Protein AF-A0A5N6SRQ2-F1 (afdb_monomer)

Solvent-accessible surface area (backbone atoms only — not comparable to full-atom values): 39963 Å² total; per-residue (Å²): 133,57,78,68,60,55,49,38,56,51,38,27,46,55,50,27,22,42,49,55,23,48,38,45,68,72,62,64,27,46,78,47,78,41,88,34,95,85,44,98,66,36,25,39,29,40,36,28,32,84,72,32,84,65,38,38,39,39,31,51,25,45,80,67,98,60,100,61,65,48,36,86,30,45,52,74,65,28,34,42,38,42,87,91,48,76,42,84,46,50,51,38,17,62,53,42,57,66,53,49,71,43,45,99,68,61,67,70,62,50,55,49,53,24,48,52,44,50,48,66,29,61,53,71,75,48,44,45,34,27,43,24,31,30,36,33,55,34,83,53,44,43,76,28,64,64,36,74,71,68,48,40,64,52,20,65,75,71,73,42,91,65,82,62,57,93,62,33,39,66,46,69,40,40,49,90,25,43,72,60,32,40,71,69,36,74,75,51,40,79,76,48,73,46,76,59,58,29,39,35,43,100,76,48,42,34,26,40,35,91,93,49,72,40,28,40,37,33,22,28,91,43,71,59,93,88,38,71,43,50,37,58,46,66,57,37,64,44,32,33,62,48,34,62,38,50,69,70,72,47,58,93,88,60,84,75,71,31,33,52,18,14,33,21,33,49,53,88,54,57,84,54,16,11,50,58,16,30,34,38,23,49,49,58,61,68,63,29,52,76,67,79,42,84,90,71,64,72,73,57,36,73,38,51,55,89,99,47,97,54,31,42,44,34,65,78,67,68,42,83,49,71,66,51,44,52,52,59,71,68,34,75,95,66,63,68,55,80,65,57,78,77,44,77,89,66,85,82,86,72,62,74,65,47,64,52,54,48,50,54,42,52,54,36,51,49,51,53,48,54,52,52,62,76,36,41,90,74,37,78,87,77,36,43,52,80,69,58,68,70,56,84,88,50,72,86,48,91,55,71,50,82,41,73,44,76,44,69,72,90,70,65,92,89,65,78,84,59,63,34,35,80,43,32,40,19,73,64,59,66,69,55,54,48,53,51,22,56,52,29,46,54,45,37,67,63,30,72,88,46,94,86,53,72,58,96,54,60,26,65,60,50,50,50,58,59,52,69,60,50,64,71,92,55,70,45,34,34,37,38,85,61,83,88,64,50,89,82,40,70,54,38,59,53,44,20,74,72,51,75,50,69,58,40,61,38,44,76,89,42,53,44,80,43,84,26,93,89,36,96,82,43,42,45,49,26,32,46,58,59,72,32,70,78,58,62,77,75,68,81,90,82,71,71,48,80,54,98,88,41,50,28,28,78,57,69,33,29,48,60,58,58,53,71,72,60,50,68,69,45,58,67,73,55,47,55,52,47,51,75,27,28,64,52,15,64,34,13,43,65,52,46,29,22,45,57,46,55,23,52,53,64,72,41,39,63,45,37,38,70,74,67,58,74,40,50,73,68,42,45,47,47,47,63,71,27,43,53,93,47,79,42,63,74,38,72,66,35,53,50,50,53,55,45,44,73,75,34,79,64,52,42,52,83,43,71,47,67,65,50,70,71,82,81,73,91,54,75,44,48,31,68,79,51,53,64,70,58,52,52,52,51,53,53,51,43,45,55,58,45,62,67,70,80,60,88,83,81,85,88,87,136

Mean predicted aligned error: 13.29 Å

Organism: Aspergillus pseudotamarii (NCBI:txid132259)

InterPro domains:
  IPR007310 Aerobactin siderophore biosynthesis, IucA/IucC, N-terminal [PF04183] (196-302)
  IPR037455 Aerobactin siderophore biosynthesis, IucA/IucC-like [PTHR34384] (193-330)

Secondary structure (DSSP, 8-state):
--HHHHHHHHHHHHHHHHHHHHHHHTTSEEEEEEE-SS-TTEEEEEEEETT-TTEEEEEEEEPPSSSS--GGGB-SSEEEEETTEEEEE--HHHHHHHHHTTSS--HHHHHHHHHHHHHHHHGGGGSS--EEEEEEEGGGEEEESSHHHHHHHHHHHHT------SSEEEEEEEGGGHHHHHHH-TTPEEEEEETT-SEE-TTSSEEE-TT-SEEEEE----EETTEE-PPPHHHHHHHHHHHHHHHHHS-TTS----EEEEEEE--S-HHHHGGG-EEEEE--HHHHHTTT-----HHHHT---TT-SS-HHHHHTT--SHHHHHHHHTSGGG---TTTTTS-SS-----THHHHHHHHHHHHHHHHHHHHHHHTTT-TTT-HHHHSPPPTTTTT------EEEEE-PPPPTTSPP--EEEEEE----HHHHHHHHHHHHHHHHHHTT-SS---SS-HHHHHHHHHTTS-TTS-EEEE--STTS-TT-HHHHHHHHHHS-PPEEE-GGGEEEEE-TTSTTSEEEEEETTSSTTGGGT-----EEEETTEEEEE--EEEE---HHHHTTS-HHHHHHHHHHBSS-TTHHHHTSSTTHHHHHHHHHHIIIIIS--S-HHHHHHHHHHBPP-PPTTSHHHHHHHHHHHH-TTGGGG-EE--SS--S---PEEGGGS-HHHHHHHHHHHHHHHHTTS--------

Nearest PDB structures (foldseek):
  5jm8-assembly1_A  TM=6.860E-01  e=2.257E-09  Klebsiella pneumoniae subsp. pneumoniae
  2w02-assembly1_A  TM=6.257E-01  e=1.392E-08  Dickeya chrysanthemi
  2x3k-assembly1_B  TM=6.181E-01  e=3.546E-08  Dickeya chrysanthemi
  8umh-assembly1_H  TM=4.949E-01  e=4.049E+00  Saccharomyces cerevisiae
  5xqi-assembly1_A  TM=1.892E-01  e=1.791E-01  Homo sapiens

pLDDT: mean 83.64, std 13.73, range [22.94, 98.31]

Radius of gyration: 33.48 Å; Cα contacts (8 Å, |Δi|>4): 1056; chains: 1; bounding box: 83×67×91 Å

Structure (mmCIF, N/CA/C/O backbone):
data_AF-A0A5N6SRQ2-F1
#
_entry.id   AF-A0A5N6SRQ2-F1
#
loop_
_atom_site.group_PDB
_atom_site.id
_atom_site.type_symbol
_atom_site.label_atom_id
_atom_site.label_alt_id
_atom_site.label_comp_id
_atom_site.label_asym_id
_atom_site.label_entity_id
_atom_site.label_seq_id
_atom_site.pdbx_PDB_ins_code
_atom_site.Cartn_x
_atom_site.Cartn_y
_atom_site.Cartn_z
_atom_site.occupancy
_atom_site.B_iso_or_equiv
_atom_site.auth_seq_id
_atom_site.auth_comp_id
_atom_site.auth_asym_id
_atom_site.auth_atom_id
_atom_site.pdbx_PDB_model_num
ATOM 1 N N . MET A 1 1 ? -16.496 3.766 47.910 1.00 44.34 1 MET A N 1
ATOM 2 C CA . MET A 1 1 ? -15.990 3.950 46.534 1.00 44.34 1 MET A CA 1
ATOM 3 C C . MET A 1 1 ? -16.002 2.594 45.854 1.00 44.34 1 MET A C 1
ATOM 5 O O . MET A 1 1 ? -15.474 1.653 46.427 1.00 44.34 1 MET A O 1
ATOM 9 N N . THR A 1 2 ? -16.687 2.455 44.721 1.00 45.59 2 THR A N 1
ATOM 10 C CA . THR A 1 2 ? -16.737 1.210 43.938 1.00 45.59 2 THR A CA 1
ATOM 11 C C . THR A 1 2 ? -15.423 0.999 43.179 1.00 45.59 2 THR A C 1
ATOM 13 O O . THR A 1 2 ? -14.761 1.972 42.824 1.00 45.59 2 THR A O 1
ATOM 16 N N . ILE A 1 3 ? -15.064 -0.258 42.890 1.00 57.41 3 ILE A N 1
ATOM 17 C CA . ILE A 1 3 ? -13.880 -0.640 42.091 1.00 57.41 3 ILE A CA 1
ATOM 18 C C . ILE A 1 3 ? -13.810 0.151 40.765 1.00 57.41 3 ILE A C 1
ATOM 20 O O . ILE A 1 3 ? -12.743 0.591 40.346 1.00 57.41 3 ILE A O 1
ATOM 24 N N . THR A 1 4 ? -14.958 0.414 40.136 1.00 56.41 4 THR A N 1
ATOM 25 C CA . THR A 1 4 ? -15.096 1.235 38.920 1.00 56.41 4 THR A CA 1
ATOM 26 C C . THR A 1 4 ? -14.680 2.697 39.097 1.00 56.41 4 THR A C 1
ATOM 28 O O . THR A 1 4 ? -14.050 3.259 38.203 1.00 56.41 4 THR A O 1
ATOM 31 N N . GLY A 1 5 ? -14.972 3.313 40.247 1.00 59.97 5 GLY A N 1
ATOM 32 C CA . GLY A 1 5 ? -14.561 4.691 40.532 1.00 59.97 5 GLY A CA 1
ATOM 33 C C . GLY A 1 5 ? -13.041 4.842 40.618 1.00 59.97 5 GLY A C 1
ATOM 34 O O . GLY A 1 5 ? -12.489 5.837 40.158 1.00 59.97 5 GLY A O 1
ATOM 35 N N . GLU A 1 6 ? -12.352 3.821 41.131 1.00 71.12 6 GLU A N 1
ATOM 36 C CA . GLU A 1 6 ? -10.892 3.805 41.218 1.00 71.12 6 GLU A CA 1
ATOM 37 C C . GLU A 1 6 ? -10.236 3.648 39.835 1.00 71.12 6 GLU A C 1
ATOM 39 O O . GLU A 1 6 ? -9.257 4.330 39.531 1.00 71.12 6 GLU A O 1
ATOM 44 N N . TYR A 1 7 ? -10.805 2.817 38.952 1.00 72.94 7 TYR A N 1
ATOM 45 C CA . TYR A 1 7 ? -10.314 2.675 37.578 1.00 72.94 7 TYR A CA 1
ATOM 46 C C . TYR A 1 7 ? -10.470 3.948 36.747 1.00 72.94 7 TYR A C 1
ATOM 48 O O . TYR A 1 7 ? -9.554 4.277 35.998 1.00 72.94 7 TYR A O 1
ATOM 56 N N . ARG A 1 8 ? -11.573 4.692 36.896 1.00 75.06 8 ARG A N 1
ATOM 57 C CA . ARG A 1 8 ? -11.781 5.947 36.153 1.00 75.06 8 ARG A CA 1
ATOM 58 C C . ARG A 1 8 ? -10.746 7.011 36.533 1.00 75.06 8 ARG A C 1
ATOM 60 O O . ARG A 1 8 ? -10.167 7.645 35.655 1.00 75.06 8 ARG A O 1
ATOM 67 N N . VAL A 1 9 ? -10.444 7.155 37.827 1.00 80.56 9 VAL A N 1
ATOM 68 C CA . VAL A 1 9 ? -9.377 8.056 38.306 1.00 80.56 9 VAL A CA 1
ATOM 69 C C . VAL A 1 9 ? -8.015 7.646 37.734 1.00 80.56 9 VAL A C 1
ATOM 71 O O . VAL A 1 9 ? -7.252 8.490 37.269 1.00 80.56 9 VAL A O 1
ATOM 74 N N . ARG A 1 10 ? -7.723 6.340 37.699 1.00 79.69 10 ARG A N 1
ATOM 75 C CA . ARG A 1 10 ? -6.475 5.811 37.125 1.00 79.69 10 ARG A CA 1
ATOM 76 C C . ARG A 1 10 ? -6.379 6.042 35.614 1.00 79.69 10 ARG A C 1
ATOM 78 O O . ARG A 1 10 ? -5.326 6.456 35.141 1.00 79.69 10 ARG A O 1
ATOM 85 N N . ALA A 1 11 ? -7.458 5.803 34.868 1.00 80.88 11 ALA A N 1
ATOM 86 C CA . ALA A 1 11 ? -7.509 6.034 33.425 1.00 80.88 11 ALA A CA 1
ATOM 87 C C . ALA A 1 11 ? -7.254 7.509 33.100 1.00 80.88 11 ALA A C 1
ATOM 89 O O . ALA A 1 11 ? -6.397 7.818 32.279 1.00 80.88 11 ALA A O 1
ATOM 90 N N . LYS A 1 12 ? -7.910 8.416 33.832 1.00 86.50 12 LYS A N 1
ATOM 91 C CA . LYS A 1 12 ? -7.705 9.864 33.728 1.00 86.50 12 LYS A CA 1
ATOM 92 C C . LYS A 1 12 ? -6.235 10.254 33.929 1.00 86.50 12 LYS A C 1
ATOM 94 O O . LYS A 1 12 ? -5.664 10.927 33.074 1.00 86.50 12 LYS A O 1
ATOM 99 N N . ALA A 1 13 ? -5.605 9.771 35.001 1.00 87.00 13 ALA A N 1
ATOM 100 C CA . ALA A 1 13 ? -4.191 10.017 35.284 1.00 87.00 13 ALA A CA 1
ATOM 101 C C . ALA A 1 13 ? -3.267 9.537 34.146 1.00 87.00 13 ALA A C 1
ATOM 103 O O . ALA A 1 13 ? -2.344 10.243 33.737 1.00 87.00 13 ALA A O 1
ATOM 104 N N . GLU A 1 14 ? -3.525 8.347 33.608 1.00 86.94 14 GLU A N 1
ATOM 105 C CA . GLU A 1 14 ? -2.747 7.753 32.520 1.00 86.94 14 GLU A CA 1
ATOM 106 C C . GLU A 1 14 ? -2.953 8.448 31.164 1.00 86.94 14 GLU A C 1
ATOM 108 O O . GLU A 1 14 ? -2.004 8.548 30.378 1.00 86.94 14 GLU A O 1
ATOM 113 N N . THR A 1 15 ? -4.152 8.969 30.894 1.00 88.69 15 THR A N 1
ATOM 114 C CA . THR A 1 15 ? -4.433 9.819 29.728 1.00 88.69 15 THR A CA 1
ATOM 115 C C . THR A 1 15 ? -3.700 11.151 29.838 1.00 88.69 15 THR A C 1
ATOM 117 O O . THR A 1 15 ? -3.060 11.570 28.876 1.00 88.69 15 THR A O 1
ATOM 120 N N . THR A 1 16 ? -3.707 11.784 31.012 1.00 91.88 16 THR A N 1
ATOM 121 C CA . THR A 1 16 ? -2.988 13.045 31.249 1.00 91.88 16 THR A CA 1
ATOM 122 C C . THR A 1 16 ? -1.486 12.890 31.043 1.00 91.88 16 THR A C 1
ATOM 124 O O . THR A 1 16 ? -0.875 13.676 30.328 1.00 91.88 16 THR A O 1
ATOM 127 N N . LYS A 1 17 ? -0.879 11.828 31.573 1.00 91.44 17 LYS A N 1
ATOM 128 C CA . LYS A 1 17 ? 0.543 11.540 31.334 1.00 91.44 17 LYS A CA 1
ATOM 129 C C . LYS A 1 17 ? 0.880 11.345 29.852 1.00 91.44 17 LYS A C 1
ATOM 131 O O . LYS A 1 17 ? 1.922 11.810 29.392 1.00 91.44 17 LYS A O 1
ATOM 136 N N . ARG A 1 18 ? 0.014 10.653 29.099 1.00 91.38 18 ARG A N 1
ATOM 137 C CA . ARG A 1 18 ? 0.171 10.466 27.644 1.00 91.38 18 ARG A CA 1
ATOM 138 C C . ARG A 1 18 ? 0.071 11.791 26.898 1.00 91.38 18 ARG A C 1
ATOM 140 O O . ARG A 1 18 ? 0.907 12.037 26.036 1.00 91.38 18 ARG A O 1
ATOM 147 N N . LEU A 1 19 ? -0.883 12.641 27.277 1.00 93.94 19 LEU A N 1
ATOM 148 C CA . LEU A 1 19 ? -1.024 13.989 26.735 1.00 93.94 19 LEU A CA 1
ATOM 149 C C . LEU A 1 19 ? 0.268 14.796 26.915 1.00 93.94 19 LEU A C 1
ATOM 151 O O . LEU A 1 19 ? 0.803 15.295 25.932 1.00 93.94 19 LEU A O 1
ATOM 155 N N . LEU A 1 20 ? 0.797 14.884 28.140 1.00 93.81 20 LEU A N 1
ATOM 156 C CA . LEU A 1 20 ? 2.015 15.657 28.424 1.00 93.81 20 LEU A CA 1
ATOM 157 C C . LEU A 1 20 ? 3.214 15.146 27.619 1.00 93.81 20 LEU A C 1
ATOM 159 O O . LEU A 1 20 ? 3.892 15.929 26.958 1.00 93.81 20 LEU A O 1
ATOM 163 N N . ALA A 1 21 ? 3.433 13.828 27.617 1.00 92.25 21 ALA A N 1
ATOM 164 C CA . ALA A 1 21 ? 4.510 13.217 26.848 1.00 92.25 21 ALA A CA 1
ATOM 165 C C . ALA A 1 21 ? 4.384 13.515 25.348 1.00 92.25 21 ALA A C 1
ATOM 167 O O . ALA A 1 21 ? 5.377 13.836 24.701 1.00 92.25 21 ALA A O 1
ATOM 168 N N . GLN A 1 22 ? 3.174 13.432 24.793 1.00 92.88 22 GLN A N 1
ATOM 169 C CA . GLN A 1 22 ? 2.942 13.670 23.373 1.00 92.88 22 GLN A CA 1
ATOM 170 C C . GLN A 1 22 ? 3.131 15.141 22.991 1.00 92.88 22 GLN A C 1
ATOM 172 O O . GLN A 1 22 ? 3.823 15.410 22.015 1.00 92.88 22 GLN A O 1
ATOM 177 N N . LEU A 1 23 ? 2.616 16.085 23.789 1.00 92.31 23 LEU A N 1
ATOM 178 C CA . LEU A 1 23 ? 2.813 17.520 23.556 1.00 92.31 23 LEU A CA 1
ATOM 179 C C . LEU A 1 23 ? 4.306 17.882 23.484 1.00 92.31 23 LEU A C 1
ATOM 181 O O . LEU A 1 23 ? 4.716 18.604 22.578 1.00 92.31 23 LEU A O 1
ATOM 185 N N . VAL A 1 24 ? 5.115 17.360 24.415 1.00 91.44 24 VAL A N 1
ATOM 186 C CA . VAL A 1 24 ? 6.563 17.620 24.456 1.00 91.44 24 VAL A CA 1
ATOM 187 C C . VAL A 1 24 ? 7.282 16.929 23.293 1.00 91.44 24 VAL A C 1
ATOM 189 O O . VAL A 1 24 ? 8.094 17.550 22.615 1.00 91.44 24 VAL A O 1
ATOM 192 N N . ASN A 1 25 ? 6.986 15.653 23.029 1.00 90.94 25 ASN A N 1
ATOM 193 C CA . ASN A 1 25 ? 7.659 14.890 21.971 1.00 90.94 25 ASN A CA 1
ATOM 194 C C . ASN A 1 25 ? 7.351 15.405 20.558 1.00 90.94 25 ASN A C 1
ATOM 196 O O . ASN A 1 25 ? 8.197 15.283 19.676 1.00 90.94 25 ASN A O 1
ATOM 200 N N . GLU A 1 26 ? 6.154 15.953 20.331 1.00 89.56 26 GLU A N 1
ATOM 201 C CA . GLU A 1 26 ? 5.775 16.568 19.053 1.00 89.56 26 GLU A CA 1
ATOM 202 C C . GLU A 1 26 ? 6.286 18.012 18.908 1.00 89.56 26 GLU A C 1
ATOM 204 O O . GLU A 1 26 ? 6.114 18.610 17.848 1.00 89.56 26 GLU A O 1
ATOM 209 N N . GLY A 1 27 ? 6.927 18.572 19.941 1.00 88.38 27 GLY A N 1
ATOM 210 C CA . GLY A 1 27 ? 7.439 19.944 19.926 1.00 88.38 27 GLY A CA 1
ATOM 211 C C . GLY A 1 27 ? 6.341 21.008 19.959 1.00 88.38 27 GLY A C 1
ATOM 212 O O . GLY A 1 27 ? 6.577 22.140 19.562 1.00 88.38 27 GLY A O 1
ATOM 213 N N . LEU A 1 28 ? 5.131 20.667 20.417 1.00 88.25 28 LEU A N 1
ATOM 214 C CA . LEU A 1 28 ? 4.036 21.637 20.563 1.00 88.25 28 LEU A CA 1
ATOM 215 C C . LEU A 1 28 ? 4.241 22.557 21.777 1.00 88.25 28 LEU A C 1
ATOM 217 O O . LEU A 1 28 ? 3.639 23.627 21.872 1.00 88.25 28 LEU A O 1
ATOM 221 N N . VAL A 1 29 ? 5.068 22.114 22.723 1.00 91.62 29 VAL A N 1
ATOM 222 C CA . VAL A 1 29 ? 5.430 22.813 23.956 1.00 91.62 29 VAL A CA 1
ATOM 223 C C . VAL A 1 29 ? 6.901 22.553 24.279 1.00 91.62 29 VAL A C 1
ATOM 225 O O . VAL A 1 29 ? 7.448 21.503 23.940 1.00 91.62 29 VAL A O 1
ATOM 228 N N . ASN A 1 30 ? 7.519 23.480 25.003 1.00 90.69 30 ASN A N 1
ATOM 229 C CA . ASN A 1 30 ? 8.868 23.342 25.533 1.00 90.69 30 ASN A CA 1
ATOM 230 C C . ASN A 1 30 ? 8.819 22.794 26.959 1.00 90.69 30 ASN A C 1
ATOM 232 O O . ASN A 1 30 ? 8.031 23.272 27.770 1.00 90.69 30 ASN A O 1
ATOM 236 N N . LEU A 1 31 ? 9.674 21.819 27.275 1.00 91.75 31 LEU A N 1
ATOM 237 C CA . LEU A 1 31 ? 9.869 21.314 28.636 1.00 91.75 31 LEU A CA 1
ATOM 238 C C . LEU A 1 31 ? 11.221 21.787 29.174 1.00 91.75 31 LEU A C 1
ATOM 240 O O . LEU A 1 31 ? 12.272 21.353 28.700 1.00 91.75 31 LEU A O 1
ATOM 244 N N . THR A 1 32 ? 11.180 22.630 30.200 1.00 90.19 32 THR A N 1
ATOM 245 C CA . THR A 1 32 ? 12.352 23.082 30.955 1.00 90.19 32 THR A CA 1
ATOM 246 C C . THR A 1 32 ? 12.430 22.309 32.266 1.00 90.19 32 THR A C 1
ATOM 248 O O . THR A 1 32 ? 11.424 22.154 32.955 1.00 90.19 32 THR A O 1
ATOM 251 N N . LEU A 1 33 ? 13.617 21.812 32.612 1.00 89.62 33 LEU A N 1
ATOM 252 C CA . LEU A 1 33 ? 13.845 21.020 33.821 1.00 89.62 33 LEU A CA 1
ATOM 253 C C . LEU A 1 33 ? 14.672 21.813 34.829 1.00 89.62 33 LEU A C 1
ATOM 255 O O . LEU A 1 33 ? 15.712 22.375 34.480 1.00 89.62 33 LEU A O 1
ATOM 259 N N . PHE A 1 34 ? 14.245 21.787 36.086 1.00 86.75 34 PHE A N 1
ATOM 260 C CA . PHE A 1 34 ? 14.948 22.381 37.215 1.00 86.75 34 PHE A CA 1
ATOM 261 C C . PHE A 1 34 ? 15.320 21.301 38.244 1.00 86.75 34 PHE A C 1
ATOM 263 O O . PHE A 1 34 ? 14.648 20.267 38.315 1.00 86.75 34 PHE A O 1
ATOM 270 N N . PRO A 1 35 ? 16.383 21.499 39.048 1.00 81.62 35 PRO A N 1
ATOM 271 C CA . PRO A 1 35 ? 16.715 20.585 40.138 1.00 81.62 35 PRO A CA 1
ATOM 272 C C . PRO A 1 35 ? 15.531 20.457 41.101 1.00 81.62 35 PRO A C 1
ATOM 274 O O . PRO A 1 35 ? 15.091 21.462 41.658 1.00 81.62 35 PRO A O 1
ATOM 277 N N . GLY A 1 36 ? 15.015 19.240 41.281 1.00 68.56 36 GLY A N 1
ATOM 278 C CA . GLY A 1 36 ? 13.848 19.019 42.126 1.00 68.56 36 GLY A CA 1
ATOM 279 C C . GLY A 1 36 ? 14.146 19.223 43.609 1.00 68.56 36 GLY A C 1
ATOM 280 O O . GLY A 1 36 ? 15.263 19.027 44.094 1.00 68.56 36 GLY A O 1
ATOM 281 N N . THR A 1 37 ? 13.111 19.598 44.355 1.00 63.97 37 THR A N 1
ATOM 282 C CA . THR A 1 37 ? 13.202 19.870 45.802 1.00 63.97 37 THR A CA 1
ATOM 283 C C . THR A 1 37 ? 12.976 18.635 46.684 1.00 63.97 37 THR A C 1
ATOM 285 O O . THR A 1 37 ? 13.230 18.686 47.888 1.00 63.97 37 THR A O 1
ATOM 288 N N . LYS A 1 38 ? 12.503 17.518 46.106 1.00 65.81 38 LYS A N 1
ATOM 289 C CA . LYS A 1 38 ? 12.010 16.340 46.850 1.00 65.81 38 LYS A CA 1
ATOM 290 C C . LYS A 1 38 ? 12.957 15.136 46.835 1.00 65.81 38 LYS A C 1
ATOM 292 O O . LYS A 1 38 ? 13.035 14.427 47.837 1.00 65.81 38 LYS A O 1
ATOM 297 N N . SER A 1 39 ? 13.665 14.877 45.732 1.00 64.88 39 SER A N 1
ATOM 298 C CA . SER A 1 39 ? 14.648 13.786 45.630 1.00 64.88 39 SER A CA 1
ATOM 299 C C . SER A 1 39 ? 15.665 14.042 44.502 1.00 64.88 39 SER A C 1
ATOM 301 O O . SER A 1 39 ? 15.349 14.799 43.589 1.00 64.88 39 SER A O 1
ATOM 303 N N . PRO A 1 40 ? 16.862 13.416 44.519 1.00 64.44 40 PRO A N 1
ATOM 304 C CA . PRO A 1 40 ? 17.884 13.629 43.487 1.00 64.44 40 PRO A CA 1
ATOM 305 C C . PRO A 1 40 ? 17.510 13.092 42.094 1.00 64.44 40 PRO A C 1
ATOM 307 O O . PRO A 1 40 ? 18.139 13.477 41.114 1.00 64.44 40 PRO A O 1
ATOM 310 N N . GLU A 1 41 ? 16.532 12.186 42.007 1.00 68.81 41 GLU A N 1
ATOM 311 C CA . GLU A 1 41 ? 16.094 11.542 40.756 1.00 68.81 41 GLU A CA 1
ATOM 312 C C . GLU A 1 41 ? 14.836 12.198 40.152 1.00 68.81 41 GLU A C 1
ATOM 314 O O . GLU A 1 41 ? 14.419 11.854 39.043 1.00 68.81 41 GLU A O 1
ATOM 319 N N . GLU A 1 42 ? 14.234 13.150 40.872 1.00 79.69 42 GLU A N 1
ATOM 320 C CA . GLU A 1 42 ? 13.055 13.906 40.450 1.00 79.69 42 GLU A CA 1
ATOM 321 C C . GLU A 1 42 ? 13.451 15.346 40.120 1.00 79.69 42 GLU A C 1
ATOM 323 O O . GLU A 1 42 ? 14.129 16.015 40.897 1.00 79.69 42 GLU A O 1
ATOM 328 N N . LEU A 1 43 ? 13.023 15.818 38.954 1.00 86.12 43 LEU A N 1
ATOM 329 C CA . LEU A 1 43 ? 13.233 17.175 38.466 1.00 86.12 43 LEU A CA 1
ATOM 330 C C . LEU A 1 43 ? 11.903 17.923 38.477 1.00 86.12 43 LEU A C 1
ATOM 332 O O . LEU A 1 43 ? 10.860 17.341 38.179 1.00 86.12 43 LEU A O 1
ATOM 336 N N . ASP A 1 44 ? 11.941 19.218 38.763 1.00 87.88 44 ASP A N 1
ATOM 337 C CA . ASP A 1 44 ? 10.765 20.068 38.611 1.00 87.88 44 ASP A CA 1
ATOM 338 C C . ASP A 1 44 ? 10.665 20.450 37.125 1.00 87.88 44 ASP A C 1
ATOM 340 O O . ASP A 1 44 ? 11.526 21.146 36.585 1.00 87.88 44 ASP A O 1
ATOM 344 N N . GLY A 1 45 ? 9.653 19.934 36.430 1.00 90.31 45 GLY A N 1
ATOM 345 C CA . GLY A 1 45 ? 9.405 20.200 35.018 1.00 90.31 45 GLY A CA 1
ATOM 346 C C . GLY A 1 45 ? 8.426 21.350 34.824 1.00 90.31 45 GLY A C 1
ATOM 347 O O . GLY A 1 45 ? 7.343 21.357 35.410 1.00 90.31 45 GLY A O 1
ATOM 348 N N . GLN A 1 46 ? 8.781 22.299 33.962 1.00 92.62 46 GLN A N 1
ATOM 349 C CA . GLN A 1 46 ? 7.914 23.387 33.523 1.00 92.62 46 GLN A CA 1
ATOM 350 C C . GLN A 1 46 ? 7.674 23.275 32.019 1.00 92.62 46 GLN A C 1
ATOM 352 O O . GLN A 1 46 ? 8.611 23.331 31.226 1.00 92.62 46 GLN A O 1
ATOM 357 N N . ILE A 1 47 ? 6.409 23.127 31.640 1.00 93.19 47 ILE A N 1
ATOM 358 C CA . ILE A 1 47 ? 5.966 23.002 30.255 1.00 93.19 47 ILE A CA 1
ATOM 359 C C . ILE A 1 47 ? 5.340 24.326 29.813 1.00 93.19 47 ILE A C 1
ATOM 361 O O . ILE A 1 47 ? 4.377 24.778 30.436 1.00 93.19 47 ILE A O 1
ATOM 365 N N . THR A 1 48 ? 5.854 24.930 28.743 1.00 90.56 48 THR A N 1
ATOM 366 C CA . THR A 1 48 ? 5.376 26.211 28.194 1.00 90.56 48 THR A CA 1
ATOM 367 C C . THR A 1 48 ? 5.021 26.098 26.705 1.00 90.56 48 THR A C 1
ATOM 369 O O . THR A 1 48 ? 5.737 25.432 25.954 1.00 90.56 48 THR A O 1
ATOM 372 N N . PRO A 1 49 ? 3.935 26.735 26.231 1.00 84.44 49 PRO A N 1
ATOM 373 C CA . PRO A 1 49 ? 3.676 26.890 24.799 1.00 84.44 49 PRO A CA 1
ATOM 374 C C . PRO A 1 49 ? 4.773 27.720 24.122 1.00 84.44 49 PRO A C 1
ATOM 376 O O . PRO A 1 49 ? 5.279 28.672 24.709 1.00 84.44 49 PRO A O 1
ATOM 379 N N . GLU A 1 50 ? 5.084 27.441 22.853 1.00 73.00 50 GLU A N 1
ATOM 380 C CA . GLU A 1 50 ? 6.084 28.224 22.102 1.00 73.00 50 GLU A CA 1
ATOM 381 C C . GLU A 1 50 ? 5.726 29.712 21.947 1.00 73.00 50 GLU A C 1
ATOM 383 O O . GLU A 1 50 ? 6.611 30.550 21.798 1.00 73.00 50 GLU A O 1
ATOM 388 N N . ARG A 1 51 ? 4.430 30.047 21.924 1.00 71.81 51 ARG A N 1
ATOM 389 C CA . ARG A 1 51 ? 3.930 31.391 21.578 1.00 71.81 51 ARG A CA 1
ATOM 390 C C . ARG A 1 51 ? 3.290 32.140 22.744 1.00 71.81 51 ARG A C 1
ATOM 392 O O . ARG A 1 51 ? 2.720 33.205 22.526 1.00 71.81 51 ARG A O 1
ATOM 399 N N . ASP A 1 52 ? 3.338 31.580 23.950 1.00 75.75 52 ASP A N 1
ATOM 400 C CA . ASP A 1 52 ? 2.698 32.165 25.128 1.00 75.75 52 ASP A CA 1
ATOM 401 C C . ASP A 1 52 ? 3.448 31.780 26.409 1.00 75.75 52 ASP A C 1
ATOM 403 O O . ASP A 1 52 ? 3.199 30.734 26.999 1.00 75.75 52 ASP A O 1
ATOM 407 N N . GLU A 1 53 ? 4.358 32.645 26.856 1.00 74.00 53 GLU A N 1
ATOM 408 C CA . GLU A 1 53 ? 5.109 32.451 28.105 1.00 74.00 53 GLU A CA 1
ATOM 409 C C . GLU A 1 53 ? 4.296 32.808 29.363 1.00 74.00 53 GLU A C 1
ATOM 411 O O . GLU A 1 53 ? 4.749 32.549 30.477 1.00 74.00 53 GLU A O 1
ATOM 416 N N . SER A 1 54 ? 3.089 33.377 29.220 1.00 81.88 54 SER A N 1
ATOM 417 C CA . SER A 1 54 ? 2.252 33.775 30.366 1.00 81.88 54 SER A CA 1
ATOM 418 C C . SER A 1 54 ? 1.602 32.587 31.085 1.00 81.88 54 SER A C 1
ATOM 420 O O . SER A 1 54 ? 1.031 32.745 32.169 1.00 81.88 54 SER A O 1
ATOM 422 N N . ARG A 1 55 ? 1.697 31.391 30.490 1.00 88.06 55 ARG A N 1
ATOM 423 C CA . ARG A 1 55 ? 1.098 30.148 30.975 1.00 88.06 55 ARG A CA 1
ATOM 424 C C . ARG A 1 55 ? 2.130 29.039 31.027 1.00 88.06 55 ARG A C 1
ATOM 426 O O . ARG A 1 55 ? 2.884 28.827 30.080 1.00 88.06 55 ARG A O 1
ATOM 433 N N . CYS A 1 56 ? 2.114 28.260 32.100 1.00 91.94 56 CYS A N 1
ATOM 434 C CA . CYS A 1 56 ? 2.898 27.036 32.166 1.00 91.94 56 CYS A CA 1
ATOM 435 C C . CYS A 1 56 ? 2.190 25.929 32.944 1.00 91.94 56 CYS A C 1
ATOM 437 O O . CYS A 1 56 ? 1.307 26.181 33.764 1.00 91.94 56 CYS A O 1
ATOM 439 N N . ILE A 1 57 ? 2.586 24.689 32.672 1.00 94.38 57 ILE A N 1
ATOM 440 C CA . ILE A 1 57 ? 2.213 23.519 33.464 1.00 94.38 57 ILE A CA 1
ATOM 441 C C . ILE A 1 57 ? 3.447 23.095 34.254 1.00 94.38 57 ILE A C 1
ATOM 443 O O . ILE A 1 57 ? 4.486 22.815 33.657 1.00 94.38 57 ILE A O 1
ATOM 447 N N . LYS A 1 58 ? 3.341 23.020 35.581 1.00 93.44 58 LYS A N 1
ATOM 448 C CA . LYS A 1 58 ? 4.391 22.472 36.447 1.00 93.44 58 LYS A CA 1
ATOM 449 C C . LYS A 1 58 ? 4.058 21.035 36.835 1.00 93.44 58 LYS A C 1
ATOM 451 O O . LYS A 1 58 ? 2.923 20.735 37.210 1.00 93.44 58 LYS A O 1
ATOM 456 N N . THR A 1 59 ? 5.039 20.146 36.759 1.00 92.75 59 THR A N 1
ATOM 457 C CA . THR A 1 59 ? 4.911 18.746 37.183 1.00 92.75 59 THR A CA 1
ATOM 458 C C . THR A 1 59 ? 6.261 18.173 37.599 1.00 92.75 59 THR A C 1
ATOM 460 O O . THR A 1 59 ? 7.295 18.602 37.095 1.00 92.75 59 THR A O 1
ATOM 463 N N . ASP A 1 60 ? 6.260 17.193 38.502 1.00 90.12 60 ASP A N 1
ATOM 464 C CA . ASP A 1 60 ? 7.472 16.435 38.809 1.00 90.12 60 ASP A CA 1
ATOM 465 C C . ASP A 1 60 ? 7.781 15.493 37.625 1.00 90.12 60 ASP A C 1
ATOM 467 O O . ASP A 1 60 ? 6.905 14.762 37.140 1.00 90.12 60 ASP A O 1
ATOM 471 N N . VAL A 1 61 ? 9.040 15.481 37.190 1.00 87.44 61 VAL A N 1
ATOM 472 C CA . VAL A 1 61 ? 9.538 14.688 36.064 1.00 87.44 61 VAL A CA 1
ATOM 473 C C . VAL A 1 61 ? 10.636 13.733 36.529 1.00 87.44 61 VAL A C 1
ATOM 475 O O . VAL A 1 61 ? 11.599 14.140 37.173 1.00 87.44 61 VAL A O 1
ATOM 478 N N . LEU A 1 62 ? 10.521 12.453 36.182 1.00 84.19 62 LEU A N 1
ATOM 479 C CA . LEU A 1 62 ? 11.582 11.465 36.380 1.00 84.19 62 LEU A CA 1
ATOM 480 C C . LEU A 1 62 ? 12.558 11.544 35.203 1.00 84.19 62 LEU A C 1
ATOM 482 O O . LEU A 1 62 ? 12.138 11.497 34.046 1.00 84.19 62 LEU A O 1
ATOM 486 N N . GLN A 1 63 ? 13.858 11.663 35.481 1.00 69.38 63 GLN A N 1
ATOM 487 C CA . GLN A 1 63 ? 14.866 11.809 34.429 1.00 69.38 63 GLN A CA 1
ATOM 488 C C . GLN A 1 63 ? 14.857 10.596 33.476 1.00 69.38 63 GLN A C 1
ATOM 490 O O . GLN A 1 63 ? 15.131 9.460 33.869 1.00 69.38 63 GLN A O 1
ATOM 495 N N . GLY A 1 64 ? 14.525 10.837 32.205 1.00 60.72 64 GLY A N 1
ATOM 496 C CA . GLY A 1 64 ? 14.523 9.820 31.156 1.00 60.72 64 GLY A CA 1
ATOM 497 C C . GLY A 1 64 ? 15.921 9.586 30.570 1.00 60.72 64 GLY A C 1
ATOM 498 O O . GLY A 1 64 ? 16.666 10.525 30.318 1.00 60.72 64 GLY A O 1
ATOM 499 N N . ASN A 1 65 ? 16.268 8.329 30.277 1.00 57.44 65 ASN A N 1
ATOM 500 C CA . ASN A 1 65 ? 17.553 7.947 29.661 1.00 57.44 65 ASN A CA 1
ATOM 501 C C . ASN A 1 65 ? 17.574 8.079 28.115 1.00 57.44 65 ASN A C 1
ATOM 503 O O . ASN A 1 65 ? 18.355 7.394 27.457 1.00 57.44 65 ASN A O 1
ATOM 507 N N . GLY A 1 66 ? 16.697 8.878 27.496 1.00 61.34 66 GLY A N 1
ATOM 508 C CA . GLY A 1 66 ? 16.568 8.921 26.031 1.00 61.34 66 GLY A CA 1
ATOM 509 C C . GLY A 1 66 ? 16.011 10.230 25.475 1.00 61.34 66 GLY A C 1
ATOM 510 O O . GLY A 1 66 ? 15.591 11.101 26.223 1.00 61.34 66 GLY A O 1
ATOM 511 N N . SER A 1 67 ? 15.983 10.346 24.144 1.00 71.25 67 SER A N 1
ATOM 512 C CA . SER A 1 67 ? 15.501 11.527 23.406 1.00 71.25 67 SER A CA 1
ATOM 513 C C . SER A 1 67 ? 13.972 11.656 23.324 1.00 71.25 67 SER A C 1
ATOM 515 O O . SER A 1 67 ? 13.483 12.547 22.640 1.00 71.25 67 SER A O 1
ATOM 517 N N . ILE A 1 68 ? 13.218 10.742 23.947 1.00 85.19 68 ILE A N 1
ATOM 518 C CA . ILE A 1 68 ? 11.749 10.674 23.905 1.00 85.19 68 ILE A CA 1
ATOM 519 C C . ILE A 1 68 ? 11.225 10.546 25.333 1.00 85.19 68 ILE A C 1
ATOM 521 O O . ILE A 1 68 ? 11.615 9.624 26.056 1.00 85.19 68 ILE A O 1
ATOM 525 N N . TRP A 1 69 ? 10.286 11.416 25.691 1.00 87.00 69 TRP A N 1
ATOM 526 C CA . TRP A 1 69 ? 9.582 11.399 26.966 1.00 87.00 69 TRP A CA 1
ATOM 527 C C . TRP A 1 69 ? 8.488 10.339 26.980 1.00 87.00 69 TRP A C 1
ATOM 529 O O . TRP A 1 69 ? 7.698 10.215 26.043 1.00 87.00 69 TRP A O 1
ATOM 539 N N . ARG A 1 70 ? 8.416 9.554 28.050 1.00 86.00 70 ARG A N 1
ATOM 540 C CA . ARG A 1 70 ? 7.397 8.517 28.226 1.00 86.00 70 ARG A CA 1
ATOM 541 C C . ARG A 1 70 ? 6.323 9.009 29.192 1.00 86.00 70 ARG A C 1
ATOM 543 O O . ARG A 1 70 ? 6.635 9.762 30.106 1.00 86.00 70 ARG A O 1
ATOM 550 N N . PRO A 1 71 ? 5.078 8.508 29.096 1.00 87.50 71 PRO A N 1
ATOM 551 C CA . PRO A 1 71 ? 4.019 8.883 30.036 1.00 87.50 71 PRO A CA 1
ATOM 552 C C . PRO A 1 71 ? 4.428 8.717 31.509 1.00 87.50 71 PRO A C 1
ATOM 554 O O . PRO A 1 71 ? 4.156 9.575 32.337 1.00 87.50 71 PRO A O 1
ATOM 557 N N . LYS A 1 72 ? 5.151 7.638 31.835 1.00 83.06 72 LYS A N 1
ATOM 558 C CA . LYS A 1 72 ? 5.634 7.359 33.197 1.00 83.06 72 LYS A CA 1
ATOM 559 C C . LYS A 1 72 ? 6.628 8.391 33.747 1.00 83.06 72 LYS A C 1
ATOM 561 O O . LYS A 1 72 ? 6.869 8.375 34.948 1.00 83.06 72 LYS A O 1
ATOM 566 N 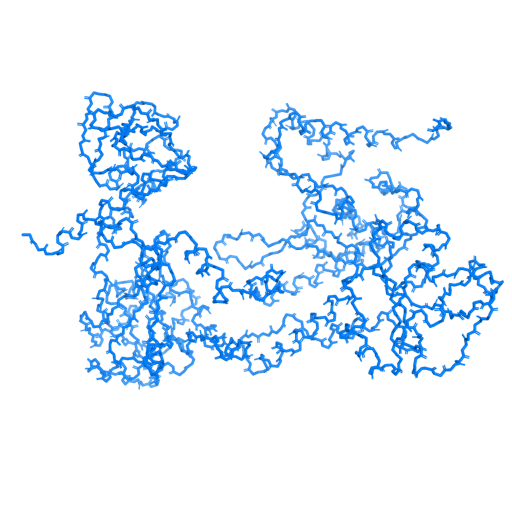N . ASP A 1 73 ? 7.231 9.202 32.881 1.00 87.62 73 ASP A N 1
ATOM 567 C CA . ASP A 1 73 ? 8.231 10.184 33.282 1.00 87.62 73 ASP A CA 1
ATOM 568 C C . ASP A 1 73 ? 7.553 11.418 33.897 1.00 87.62 73 ASP A C 1
ATOM 570 O O . ASP A 1 73 ? 8.214 12.169 34.593 1.00 87.62 73 ASP A O 1
ATOM 574 N N . PHE A 1 74 ? 6.236 11.593 33.720 1.00 90.31 74 PHE A N 1
ATOM 575 C CA . PHE A 1 74 ? 5.462 12.695 34.295 1.00 90.31 74 PHE A CA 1
ATOM 576 C C . PHE A 1 74 ? 4.606 12.236 35.478 1.00 90.31 74 PHE A C 1
ATOM 578 O O . PHE A 1 74 ? 3.956 11.180 35.437 1.00 90.31 74 PHE A O 1
ATOM 585 N N . LYS A 1 75 ? 4.532 13.071 36.517 1.00 89.88 75 LYS A N 1
ATOM 586 C CA . LYS A 1 75 ? 3.567 12.902 37.607 1.00 89.88 75 LYS A CA 1
ATOM 587 C C . LYS A 1 75 ? 2.283 13.698 37.365 1.00 89.88 75 LYS A C 1
ATOM 589 O O . LYS A 1 75 ? 2.230 14.645 36.586 1.00 89.88 75 LYS A O 1
ATOM 594 N N . VAL A 1 76 ? 1.221 13.251 38.025 1.00 89.06 76 VAL A N 1
ATOM 595 C CA . VAL A 1 76 ? -0.101 13.889 38.050 1.00 89.06 76 VAL A CA 1
ATOM 596 C C . VAL A 1 76 ? -0.653 13.793 39.483 1.00 89.06 76 VAL A C 1
ATOM 598 O O . VAL A 1 76 ? -0.345 12.795 40.148 1.00 89.06 76 VAL A O 1
ATOM 601 N N . PRO A 1 77 ? -1.454 14.759 39.980 1.00 91.50 77 PRO A N 1
ATOM 602 C CA . PRO A 1 77 ? -1.931 15.973 39.299 1.00 91.50 77 PRO A CA 1
ATOM 603 C C . PRO A 1 77 ? -0.800 16.949 38.941 1.00 91.50 77 PRO A C 1
ATOM 605 O O . PRO A 1 77 ? 0.289 16.878 39.506 1.00 91.50 77 PRO A O 1
ATOM 608 N N . VAL A 1 78 ? -1.054 17.814 37.960 1.00 94.19 78 VAL A N 1
ATOM 609 C CA . VAL A 1 78 ? -0.151 18.899 37.554 1.00 94.19 78 VAL A CA 1
ATOM 610 C C . VAL A 1 78 ? -0.639 20.231 38.111 1.00 94.19 78 VAL A C 1
ATOM 612 O O . VAL A 1 78 ? -1.813 20.379 38.449 1.00 94.19 78 VAL A O 1
ATOM 615 N N . THR A 1 79 ? 0.242 21.224 38.157 1.00 95.19 79 THR A N 1
ATOM 616 C CA . THR A 1 79 ? -0.128 22.602 38.495 1.00 95.19 79 THR A CA 1
ATOM 617 C C . THR A 1 79 ? -0.244 23.428 37.221 1.00 95.19 79 THR A C 1
ATOM 619 O O . THR A 1 79 ? 0.731 23.565 36.486 1.00 95.19 79 THR A O 1
ATOM 622 N N . LEU A 1 80 ? -1.416 23.999 36.963 1.00 94.25 80 LEU A N 1
ATOM 623 C CA . LEU A 1 80 ? -1.620 25.011 35.928 1.00 94.25 80 LEU A CA 1
ATOM 624 C C . LEU A 1 80 ? -1.283 26.382 36.513 1.00 94.25 80 LEU A C 1
ATOM 626 O O . LEU A 1 80 ? -1.854 26.754 37.538 1.00 94.25 80 LEU A O 1
ATOM 630 N N . CYS A 1 81 ? -0.380 27.119 35.874 1.00 92.19 81 CYS A N 1
ATOM 631 C CA . CYS A 1 81 ? 0.068 28.438 36.312 1.00 92.19 81 CYS A CA 1
ATOM 632 C C . CYS A 1 81 ? -0.212 29.459 35.209 1.00 92.19 81 CYS A C 1
ATOM 634 O O . CYS A 1 81 ? 0.375 29.361 34.129 1.00 92.19 81 CYS A O 1
ATOM 636 N N . ALA A 1 82 ? -1.074 30.434 35.477 1.00 88.81 82 ALA A N 1
ATOM 637 C CA . ALA A 1 82 ? -1.286 31.587 34.607 1.00 88.81 82 ALA A CA 1
ATOM 638 C C . ALA A 1 82 ? -1.300 32.854 35.457 1.00 88.81 82 ALA A C 1
ATOM 640 O O . ALA A 1 82 ? -2.041 32.918 36.439 1.00 88.81 82 ALA A O 1
ATOM 641 N N . GLU A 1 83 ? -0.488 33.839 35.071 1.00 81.88 83 GLU A N 1
ATOM 642 C CA . GLU A 1 83 ? -0.269 35.053 35.869 1.00 81.88 83 GLU A CA 1
ATOM 643 C C . GLU A 1 83 ? 0.133 34.682 37.316 1.00 81.88 83 GLU A C 1
ATOM 645 O O . GLU A 1 83 ? 1.177 34.060 37.509 1.00 81.88 83 GLU A O 1
ATOM 650 N N . ASP A 1 84 ? -0.716 34.983 38.307 1.00 79.06 84 ASP A N 1
ATOM 651 C CA . ASP A 1 84 ? -0.506 34.697 39.736 1.00 79.06 84 ASP A CA 1
ATOM 652 C C . ASP A 1 84 ? -1.424 33.584 40.287 1.00 79.06 84 ASP A C 1
ATOM 654 O O . ASP A 1 84 ? -1.513 33.377 41.501 1.00 79.06 84 ASP A O 1
ATOM 658 N N . VAL A 1 85 ? -2.146 32.866 39.418 1.00 87.19 85 VAL A N 1
ATOM 659 C CA . VAL A 1 85 ? -3.077 31.804 39.824 1.00 87.19 85 VAL A CA 1
ATOM 660 C C . VAL A 1 85 ? -2.470 30.434 39.548 1.00 87.19 85 VAL A C 1
ATOM 662 O O . VAL A 1 85 ? -2.170 30.084 38.406 1.00 87.19 85 VAL A O 1
ATOM 665 N N . GLU A 1 86 ? -2.349 29.628 40.604 1.00 91.75 86 GLU A N 1
ATOM 666 C CA . GLU A 1 86 ? -1.954 28.222 40.523 1.00 91.75 86 GLU A CA 1
ATOM 667 C C . GLU A 1 86 ? -3.140 27.312 40.856 1.00 91.75 86 GLU A C 1
ATOM 669 O O . GLU A 1 86 ? -3.790 27.468 41.890 1.00 91.75 86 GLU A O 1
ATOM 674 N N . THR A 1 87 ? -3.440 26.347 39.985 1.00 94.00 87 THR A N 1
ATOM 675 C CA . THR A 1 87 ? -4.531 25.378 40.189 1.00 94.00 87 THR A CA 1
ATOM 676 C C . THR A 1 87 ? -4.042 23.956 39.948 1.00 94.00 87 THR A C 1
ATOM 678 O O . THR A 1 87 ? -3.396 23.683 38.941 1.00 94.00 87 THR A O 1
ATOM 681 N N . GLN A 1 88 ? -4.355 23.039 40.867 1.00 94.62 88 GLN A N 1
ATOM 682 C CA . GLN A 1 88 ? -4.109 21.609 40.671 1.00 94.62 88 GLN A CA 1
ATOM 683 C C . GLN A 1 88 ? -5.140 21.032 39.705 1.00 94.62 88 GLN A C 1
ATOM 685 O O . GLN A 1 88 ? -6.340 21.198 39.913 1.00 94.62 88 GLN A O 1
ATOM 690 N N . GLU A 1 89 ? -4.674 20.323 38.687 1.00 93.31 89 GLU A N 1
ATOM 691 C CA . GLU A 1 89 ? -5.534 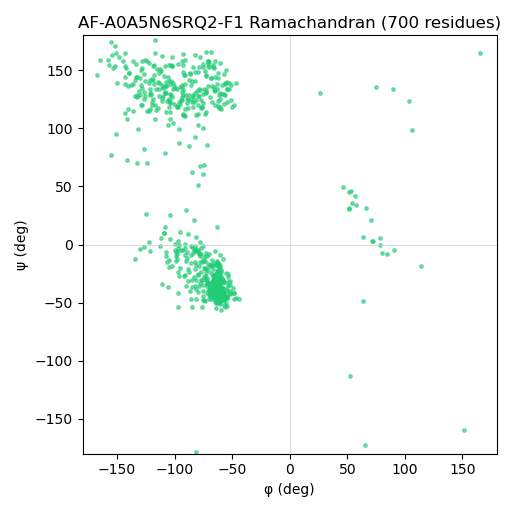19.692 37.697 1.00 93.31 89 GLU A CA 1
ATOM 692 C C . GLU A 1 89 ? -4.962 18.337 37.277 1.00 93.31 89 GLU A C 1
ATOM 694 O O . GLU A 1 89 ? -3.757 18.126 37.170 1.00 93.31 89 GLU A O 1
ATOM 699 N N . ASP A 1 90 ? -5.846 17.388 37.029 1.00 89.81 90 ASP A N 1
ATOM 700 C CA . ASP A 1 90 ? -5.525 16.052 36.534 1.00 89.81 90 ASP A CA 1
ATOM 701 C C . ASP A 1 90 ? -6.396 15.676 35.330 1.00 89.81 90 ASP A C 1
ATOM 703 O O . ASP A 1 90 ? -6.213 14.600 34.761 1.00 89.81 90 ASP A O 1
ATOM 707 N N . ASN A 1 91 ? -7.356 16.523 34.933 1.00 90.81 91 ASN A N 1
ATOM 708 C CA . ASN A 1 91 ? -8.212 16.320 33.772 1.00 90.81 91 ASN A CA 1
ATOM 709 C C . ASN A 1 91 ? -7.471 16.643 32.467 1.00 90.81 91 ASN A C 1
ATOM 711 O O . ASN A 1 91 ? -7.124 17.802 32.235 1.00 90.81 91 ASN A O 1
ATOM 715 N N . PRO A 1 92 ? -7.288 15.660 31.568 1.00 91.56 92 PRO A N 1
ATOM 716 C CA . PRO A 1 92 ? -6.517 15.869 30.348 1.00 91.56 92 PRO A CA 1
ATOM 717 C C . PRO A 1 92 ? -7.175 16.890 29.409 1.00 91.56 92 PRO A C 1
ATOM 719 O O . PRO A 1 92 ? -6.471 17.654 28.757 1.00 91.56 92 PRO A O 1
ATOM 722 N N . GLY A 1 93 ? -8.510 16.953 29.362 1.00 91.69 93 GLY A N 1
ATOM 723 C CA . GLY A 1 93 ? -9.225 17.941 28.555 1.00 91.69 93 GLY A CA 1
ATOM 724 C C . GLY A 1 93 ? -9.043 19.361 29.079 1.00 91.69 93 GLY A C 1
ATOM 725 O O . GLY A 1 93 ? -8.722 20.248 28.296 1.00 91.69 93 GLY A O 1
ATOM 726 N N . THR A 1 94 ? -9.170 19.568 30.395 1.00 93.06 94 THR A N 1
ATOM 727 C CA . THR A 1 94 ? -8.928 20.884 31.013 1.00 93.06 94 THR A CA 1
ATOM 728 C C . THR A 1 94 ? -7.474 21.330 30.828 1.00 93.06 94 THR A C 1
ATOM 730 O O . THR A 1 94 ? -7.219 22.477 30.467 1.00 93.06 94 THR A O 1
ATOM 733 N N . ILE A 1 95 ? -6.511 20.421 31.018 1.00 94.06 95 ILE A N 1
ATOM 734 C CA . ILE A 1 95 ? -5.078 20.701 30.821 1.00 94.06 95 ILE A CA 1
ATOM 735 C C . ILE A 1 95 ? -4.798 21.083 29.362 1.00 94.06 95 ILE A C 1
ATOM 737 O O . ILE A 1 95 ? -4.066 22.038 29.101 1.00 94.06 95 ILE A O 1
ATOM 741 N N . PHE A 1 96 ? -5.402 20.375 28.403 1.00 93.50 96 PHE A N 1
ATOM 742 C CA . PHE A 1 96 ? -5.262 20.701 26.987 1.00 93.50 96 PHE A CA 1
ATOM 743 C C . PHE A 1 96 ? -5.898 22.050 26.632 1.00 93.50 96 PHE A C 1
ATOM 745 O O . PHE A 1 96 ? -5.268 22.852 25.949 1.00 93.50 96 PHE A O 1
ATOM 752 N N . GLU A 1 97 ? -7.110 22.346 27.104 1.00 92.81 97 GLU A N 1
ATOM 753 C CA . GLU A 1 97 ? -7.754 23.656 26.901 1.00 92.81 97 GLU A CA 1
ATOM 754 C C . GLU A 1 97 ? -6.889 24.798 27.440 1.00 92.81 97 GLU A C 1
ATOM 756 O O . GLU A 1 97 ? -6.722 25.818 26.772 1.00 92.81 97 GLU A O 1
ATOM 761 N N . PHE A 1 98 ? -6.288 24.602 28.615 1.00 92.38 98 PHE A N 1
ATOM 762 C CA . PHE A 1 98 ? -5.416 25.586 29.243 1.00 92.38 98 PHE A CA 1
ATOM 763 C C . PHE A 1 98 ? -4.189 25.924 28.384 1.00 92.38 98 PHE A C 1
ATOM 765 O O . PHE A 1 98 ? -3.899 27.105 28.173 1.00 92.38 98 PHE A O 1
ATOM 772 N N . ILE A 1 99 ? -3.487 24.897 27.891 1.00 91.12 99 ILE A N 1
ATOM 773 C CA . ILE A 1 99 ? -2.210 25.052 27.179 1.00 91.12 99 ILE A CA 1
ATOM 774 C C . ILE A 1 99 ? -2.392 25.351 25.683 1.00 91.12 99 ILE A C 1
ATOM 776 O O . ILE A 1 99 ? -1.593 26.074 25.091 1.00 91.12 99 ILE A O 1
ATOM 780 N N . SER A 1 100 ? -3.474 24.858 25.071 1.00 89.81 100 SER A N 1
ATOM 781 C CA . SER A 1 100 ? -3.729 24.988 23.628 1.00 89.81 100 SER A CA 1
ATOM 782 C C . SER A 1 100 ? -4.132 26.392 23.183 1.00 89.81 100 SER A C 1
ATOM 784 O O . SER A 1 100 ? -4.207 26.662 21.986 1.00 89.81 100 SER A O 1
ATOM 786 N N . ILE A 1 101 ? -4.364 27.319 24.115 1.00 85.44 101 ILE A N 1
ATOM 787 C CA . ILE A 1 101 ? -4.578 28.738 23.796 1.00 85.44 101 ILE A CA 1
ATOM 788 C C . ILE A 1 101 ? -3.354 29.342 23.093 1.00 85.44 101 ILE A C 1
ATOM 790 O O . ILE A 1 101 ? -3.528 30.165 22.197 1.00 85.44 101 ILE A O 1
ATOM 794 N N . GLY A 1 102 ? -2.146 28.864 23.410 1.00 78.81 102 GLY A N 1
ATOM 795 C CA . GLY A 1 102 ? -0.915 29.246 22.714 1.00 78.81 102 GLY A CA 1
ATOM 796 C C . GLY A 1 102 ? -0.720 28.577 21.344 1.00 78.81 102 GLY A C 1
ATOM 797 O O . GLY A 1 102 ? 0.265 28.864 20.664 1.00 78.81 102 GLY A O 1
ATOM 798 N N . PHE A 1 103 ? -1.614 27.676 20.917 1.00 86.00 103 PHE A N 1
ATOM 799 C CA . PHE A 1 103 ? -1.462 26.926 19.666 1.00 86.00 103 PHE A CA 1
ATOM 800 C C . PHE A 1 103 ? -2.132 27.636 18.486 1.00 86.00 103 PHE A C 1
ATOM 802 O O . PHE A 1 103 ? -3.213 28.213 18.598 1.00 86.00 103 PHE A O 1
ATOM 809 N N . ALA A 1 104 ? -1.529 27.513 17.303 1.00 82.06 104 ALA A N 1
ATOM 810 C CA . ALA A 1 104 ? -2.085 28.019 16.049 1.00 82.06 104 ALA A CA 1
ATOM 811 C C . ALA A 1 104 ? -3.195 27.095 15.503 1.00 82.06 104 ALA A C 1
ATOM 813 O O . ALA A 1 104 ? -3.020 26.440 14.478 1.00 82.06 104 ALA A O 1
ATOM 814 N N . CYS A 1 105 ? -4.336 27.012 16.194 1.00 80.75 105 CYS A N 1
ATOM 815 C CA . CYS A 1 105 ? -5.475 26.179 15.792 1.00 80.75 105 CYS A CA 1
ATOM 816 C C . CYS A 1 105 ? -6.834 26.850 16.073 1.00 80.75 105 CYS A C 1
ATOM 818 O O . CYS A 1 105 ? -6.973 27.686 16.973 1.00 80.75 105 CYS A O 1
ATOM 820 N N . ASN A 1 106 ? -7.853 26.509 15.275 1.00 86.50 106 ASN A N 1
ATOM 821 C CA . ASN A 1 106 ? -9.201 27.064 15.442 1.00 86.50 106 ASN A CA 1
ATOM 822 C C . ASN A 1 106 ? -9.870 26.559 16.738 1.00 86.50 106 ASN A C 1
ATOM 824 O O . ASN A 1 106 ? -9.365 25.661 17.418 1.00 86.50 106 ASN A O 1
ATOM 828 N N . VAL A 1 107 ? -10.962 27.209 17.136 1.00 87.38 107 VAL A N 1
ATOM 829 C CA . VAL A 1 107 ? -11.644 26.914 18.407 1.00 87.38 107 VAL A CA 1
ATOM 830 C C . VAL A 1 107 ? -12.316 25.544 18.343 1.00 87.38 107 VAL A C 1
ATOM 832 O O . VAL A 1 107 ? -12.184 24.752 19.271 1.00 87.38 107 VAL A O 1
ATOM 835 N N . GLU A 1 108 ? -12.935 25.216 17.211 1.00 86.69 108 GLU A N 1
ATOM 836 C CA . GLU A 1 108 ? -13.683 23.976 17.009 1.00 86.69 108 GLU A CA 1
ATOM 837 C C . GLU A 1 108 ? -12.792 22.735 17.166 1.00 86.69 108 GLU A C 1
ATOM 839 O O . GLU A 1 108 ? -13.172 21.764 17.819 1.00 86.69 108 GLU A O 1
ATOM 844 N N . THR A 1 109 ? -11.574 22.774 16.616 1.00 85.69 109 THR A N 1
ATOM 845 C CA . THR A 1 109 ? -10.597 21.680 16.738 1.00 85.69 109 THR A CA 1
ATOM 846 C C . THR A 1 109 ? -10.128 21.525 18.181 1.00 85.69 109 THR A C 1
ATOM 848 O O . THR A 1 109 ? -10.013 20.400 18.668 1.00 85.69 109 THR A O 1
ATOM 851 N N . ARG A 1 110 ? -9.890 22.635 18.893 1.00 88.62 110 ARG A N 1
ATOM 852 C CA . ARG A 1 110 ? -9.481 22.596 20.306 1.00 88.62 110 ARG A CA 1
ATOM 853 C C . ARG A 1 110 ? -10.554 21.973 21.183 1.00 88.62 110 ARG A C 1
ATOM 855 O O . ARG A 1 110 ? -10.255 21.059 21.948 1.00 88.62 110 ARG A O 1
ATOM 862 N N . GLU A 1 111 ? -11.795 22.421 21.026 1.00 88.69 111 GLU A N 1
ATOM 863 C CA . GLU A 1 111 ? -12.937 21.882 21.764 1.00 88.69 111 GLU A CA 1
ATOM 864 C C . GLU A 1 111 ? -13.175 20.401 21.453 1.00 88.69 111 GLU A C 1
ATOM 866 O O . GLU A 1 111 ? -13.508 19.625 22.352 1.00 88.69 111 GLU A O 1
ATOM 871 N N . ALA A 1 112 ? -12.989 19.984 20.196 1.00 86.12 112 ALA A N 1
ATOM 872 C CA . ALA A 1 112 ? -13.090 18.583 19.808 1.00 86.12 112 ALA A CA 1
ATOM 873 C C . ALA A 1 112 ? -12.018 17.727 20.504 1.00 86.12 112 ALA A C 1
ATOM 875 O O . ALA A 1 112 ? -12.360 16.731 21.141 1.00 86.12 112 ALA A O 1
ATOM 876 N N . ILE A 1 113 ? -10.743 18.134 20.462 1.00 87.25 113 ILE A N 1
ATOM 877 C CA . ILE A 1 113 ? -9.644 17.398 21.110 1.00 87.25 113 ILE A CA 1
ATOM 878 C C . ILE A 1 113 ? -9.849 17.328 22.626 1.00 87.25 113 ILE A C 1
ATOM 880 O O . ILE A 1 113 ? -9.728 16.255 23.219 1.00 87.25 113 ILE A O 1
ATOM 884 N N . ALA A 1 114 ? -10.205 18.445 23.262 1.00 89.38 114 ALA A N 1
ATOM 885 C CA . ALA A 1 114 ? -10.444 18.482 24.699 1.00 89.38 114 ALA A CA 1
ATOM 886 C C . ALA A 1 114 ? -11.567 17.524 25.120 1.00 89.38 114 ALA A C 1
ATOM 888 O O . ALA A 1 114 ? -11.460 16.832 26.134 1.00 89.38 114 ALA A O 1
ATOM 889 N N . ARG A 1 115 ? -12.630 17.439 24.315 1.00 86.94 115 ARG A N 1
ATOM 890 C CA . ARG A 1 115 ? -13.742 16.510 24.535 1.00 86.94 115 ARG A CA 1
ATOM 891 C C . ARG A 1 115 ? -13.310 15.054 24.385 1.00 86.94 115 ARG A C 1
ATOM 893 O O . ARG A 1 115 ? -13.629 14.247 25.252 1.00 86.94 115 ARG A O 1
ATOM 900 N N . GLU A 1 116 ? -12.540 14.725 23.352 1.00 85.12 116 GLU A N 1
ATOM 901 C CA . GLU A 1 116 ? -11.992 13.376 23.143 1.00 85.12 116 GLU A CA 1
ATOM 902 C C . GLU A 1 116 ? -11.061 12.940 24.288 1.00 85.12 116 GLU A C 1
ATOM 904 O O . GLU A 1 116 ? -11.115 11.794 24.747 1.00 85.12 116 GLU A O 1
ATOM 909 N N . LEU A 1 117 ? -10.254 13.862 24.821 1.00 86.94 117 LEU A N 1
ATOM 910 C CA . LEU A 1 117 ? -9.396 13.610 25.981 1.00 86.94 117 LEU A CA 1
ATOM 911 C C . LEU A 1 117 ? -10.208 13.301 27.244 1.00 86.94 117 LEU A C 1
ATOM 913 O O . LEU A 1 117 ? -9.859 12.374 27.977 1.00 86.94 117 LEU A O 1
ATOM 917 N N . ARG A 1 118 ? -11.307 14.032 27.486 1.00 85.38 118 ARG A N 1
ATOM 918 C CA . ARG A 1 118 ? -12.235 13.737 28.595 1.00 85.38 118 ARG A CA 1
ATOM 919 C C . ARG A 1 118 ? -12.878 12.361 28.408 1.00 85.38 118 ARG A C 1
ATOM 921 O O . ARG A 1 118 ? -12.822 11.537 29.316 1.00 85.38 118 ARG A O 1
ATOM 928 N N . ASN A 1 119 ? -13.397 12.091 27.210 1.00 81.75 119 ASN A N 1
ATOM 929 C CA . ASN A 1 119 ? -14.078 10.838 26.878 1.00 81.75 119 ASN A CA 1
ATOM 930 C C . ASN A 1 119 ? -13.162 9.612 27.012 1.00 81.75 119 ASN A C 1
ATOM 932 O O . ASN A 1 119 ? -13.617 8.548 27.428 1.00 81.75 119 ASN A O 1
ATOM 936 N N . SER A 1 120 ? -11.868 9.753 26.707 1.00 76.31 120 SER A N 1
ATOM 937 C CA . SER A 1 120 ? -10.888 8.660 26.783 1.00 76.31 120 SER A CA 1
ATOM 938 C C . SER A 1 120 ? -10.787 8.039 28.184 1.00 76.31 120 SER A C 1
ATOM 940 O O . SER A 1 120 ? -10.529 6.843 28.306 1.00 76.31 120 SER A O 1
ATOM 942 N N . ALA A 1 121 ? -11.025 8.819 29.244 1.00 67.31 121 ALA A N 1
ATOM 943 C CA . ALA A 1 121 ? -11.035 8.322 30.621 1.00 67.31 121 ALA A CA 1
ATOM 944 C C . ALA A 1 121 ? -12.339 7.583 30.996 1.00 67.31 121 ALA A C 1
ATOM 946 O O . ALA A 1 121 ? -12.353 6.800 31.949 1.00 67.31 121 ALA A O 1
ATOM 947 N N . ASP A 1 122 ? -13.417 7.796 30.235 1.00 70.75 122 ASP A N 1
ATOM 948 C CA . ASP A 1 122 ? -14.761 7.273 30.503 1.00 70.75 122 ASP A CA 1
ATOM 949 C C . ASP A 1 122 ? -15.105 6.012 29.682 1.00 70.75 122 ASP A C 1
ATOM 951 O O . ASP A 1 122 ? -16.129 5.377 29.924 1.00 70.75 122 ASP A O 1
ATOM 955 N N . MET A 1 123 ? -14.230 5.577 28.766 1.00 73.44 123 MET A N 1
ATOM 956 C CA . MET A 1 123 ? -14.455 4.424 27.872 1.00 73.44 123 MET A CA 1
ATOM 957 C C . MET A 1 123 ? -14.570 3.048 28.565 1.00 73.44 123 MET A C 1
ATOM 959 O O . MET A 1 123 ? -14.874 2.054 27.903 1.00 73.44 123 MET A O 1
ATOM 963 N N . LEU A 1 124 ? -14.345 2.954 29.880 1.00 69.75 124 LEU A N 1
ATOM 964 C CA . LEU A 1 124 ? -14.364 1.690 30.636 1.00 69.75 124 LEU A CA 1
ATOM 965 C C . LEU A 1 124 ? -15.708 0.945 30.546 1.00 69.75 124 LEU A C 1
ATOM 967 O O . LEU A 1 124 ? -15.730 -0.287 30.560 1.00 69.75 124 LEU A O 1
ATOM 971 N N . ASP A 1 125 ? -16.815 1.672 30.379 1.00 69.44 125 ASP A N 1
ATOM 972 C CA . ASP A 1 125 ? -18.162 1.092 30.272 1.00 69.44 125 ASP A CA 1
ATOM 973 C C . ASP A 1 125 ? -18.394 0.352 28.936 1.00 69.44 125 ASP A C 1
ATOM 975 O O . ASP A 1 125 ? -19.380 -0.369 28.773 1.00 69.44 125 ASP A O 1
ATOM 979 N N . MET A 1 126 ? -17.469 0.477 27.977 1.00 79.44 126 MET A N 1
ATOM 980 C CA . MET A 1 126 ? -17.541 -0.179 26.666 1.00 79.44 126 MET A CA 1
ATOM 981 C C . MET A 1 126 ? -16.860 -1.553 26.628 1.00 79.44 126 MET A C 1
ATOM 983 O O . MET A 1 126 ? -16.913 -2.213 25.594 1.00 79.44 126 MET A O 1
ATOM 987 N N . LEU A 1 127 ? -16.230 -1.999 27.723 1.00 86.50 127 LEU A N 1
ATOM 988 C CA . LEU A 1 127 ? -15.472 -3.259 27.754 1.00 86.50 127 LEU A CA 1
ATOM 989 C C . LEU A 1 127 ? -16.355 -4.513 27.760 1.00 86.50 127 LEU A C 1
ATOM 991 O O . LEU A 1 127 ? -15.931 -5.558 27.272 1.00 86.50 127 LEU A O 1
ATOM 995 N N . ASN A 1 128 ? -17.582 -4.409 28.273 1.00 91.69 128 ASN A N 1
ATOM 996 C CA . ASN A 1 128 ? -18.566 -5.495 28.267 1.00 91.69 128 ASN A CA 1
ATOM 997 C C . ASN A 1 128 ? -19.857 -5.025 27.580 1.00 91.69 128 ASN A C 1
ATOM 999 O O . ASN A 1 128 ? -20.850 -4.753 28.267 1.00 91.69 128 ASN A O 1
ATOM 1003 N N . PRO A 1 129 ? -19.849 -4.818 26.250 1.00 93.00 129 PRO A N 1
ATOM 1004 C CA . PRO A 1 129 ? -20.984 -4.230 25.559 1.00 93.00 129 PRO A CA 1
ATOM 1005 C C . PRO A 1 129 ? -22.174 -5.193 25.493 1.00 93.00 129 PRO A C 1
ATOM 1007 O O . PRO A 1 129 ? -22.034 -6.418 25.512 1.00 93.00 129 PRO A O 1
ATOM 1010 N N . GLY A 1 130 ? -23.370 -4.612 25.401 1.00 95.50 130 GLY A N 1
ATOM 1011 C CA . GLY A 1 130 ? -24.567 -5.345 25.009 1.00 95.50 130 GLY A CA 1
ATOM 1012 C C . GLY A 1 130 ? -24.683 -5.440 23.491 1.00 95.50 130 GLY A C 1
ATOM 1013 O O . GLY A 1 130 ? -24.205 -4.560 22.768 1.00 95.50 130 GLY A O 1
ATOM 1014 N N . LEU A 1 131 ? -25.352 -6.489 23.026 1.00 97.75 131 LEU A N 1
ATOM 1015 C CA . LEU A 1 131 ? -25.723 -6.651 21.625 1.00 97.75 131 LEU A CA 1
ATOM 1016 C C . LEU A 1 131 ? -27.222 -6.431 21.461 1.00 97.75 131 LEU A C 1
ATOM 1018 O O . LEU A 1 131 ? -28.019 -6.875 22.286 1.00 97.75 131 LEU A O 1
ATOM 1022 N N . SER A 1 132 ? -27.596 -5.747 20.389 1.00 98.06 132 SER A N 1
ATOM 1023 C CA . SER A 1 132 ? -28.981 -5.602 19.957 1.00 98.06 132 SER A CA 1
ATOM 1024 C C . SER A 1 132 ? -29.155 -6.222 18.583 1.00 98.06 132 SER A C 1
ATOM 1026 O O . SER A 1 132 ? -28.244 -6.192 17.762 1.00 98.06 132 SER A O 1
ATOM 1028 N N . PHE A 1 133 ? -30.322 -6.801 18.347 1.00 97.88 133 PHE A N 1
ATOM 1029 C CA . PHE A 1 133 ? -30.666 -7.483 17.110 1.00 97.88 133 PHE A CA 1
ATOM 1030 C C . PHE A 1 133 ? -31.781 -6.700 16.448 1.00 97.88 133 PHE A C 1
ATOM 1032 O O . PHE A 1 133 ? -32.850 -6.546 17.039 1.00 97.88 133 PHE A O 1
ATOM 1039 N N . VAL A 1 134 ? -31.516 -6.175 15.256 1.00 97.56 134 VAL A N 1
ATOM 1040 C CA . VAL A 1 134 ? -32.483 -5.371 14.510 1.00 97.56 134 VAL A CA 1
ATOM 1041 C C . VAL A 1 134 ? -33.015 -6.148 13.320 1.00 97.56 134 VAL A C 1
ATOM 1043 O O . VAL A 1 134 ? -32.244 -6.798 12.618 1.00 97.56 134 VAL A O 1
ATOM 1046 N N . ILE A 1 135 ? -34.323 -6.087 13.098 1.00 97.25 135 ILE A N 1
ATOM 1047 C CA . ILE A 1 135 ? -34.983 -6.620 11.911 1.00 97.25 135 ILE A CA 1
ATOM 1048 C C . ILE A 1 135 ? -35.271 -5.481 10.938 1.00 97.25 135 ILE A C 1
ATOM 1050 O O . ILE A 1 135 ? -35.719 -4.408 11.337 1.00 97.25 135 ILE A O 1
ATOM 1054 N N . LEU A 1 136 ? -35.001 -5.716 9.657 1.00 96.88 136 LEU A N 1
ATOM 1055 C CA . LEU A 1 136 ? -35.232 -4.755 8.583 1.00 96.88 136 LEU A CA 1
ATOM 1056 C C . LEU A 1 136 ? -35.524 -5.478 7.255 1.00 96.88 136 LEU A C 1
ATOM 1058 O O . LEU A 1 136 ? -35.271 -6.687 7.150 1.00 96.88 136 LEU A O 1
ATOM 1062 N N . PRO A 1 137 ? -36.061 -4.781 6.235 1.00 97.19 137 PRO A N 1
ATOM 1063 C CA . PRO A 1 137 ? -36.260 -5.356 4.910 1.00 97.19 137 PRO A CA 1
ATOM 1064 C C . PRO A 1 137 ? -34.949 -5.891 4.330 1.00 97.19 137 PRO A C 1
ATOM 1066 O O . PRO A 1 137 ? -33.912 -5.229 4.396 1.00 97.19 137 PRO A O 1
ATOM 1069 N N . ARG A 1 138 ? -34.983 -7.067 3.697 1.00 96.00 138 ARG A N 1
ATOM 1070 C CA . ARG A 1 138 ? -33.798 -7.658 3.057 1.00 96.00 138 ARG A CA 1
ATOM 1071 C C . ARG A 1 138 ? -33.223 -6.746 1.972 1.00 96.00 138 ARG A C 1
ATOM 1073 O O . ARG A 1 138 ? -32.009 -6.686 1.809 1.00 96.00 138 ARG A O 1
ATOM 1080 N N . SER A 1 139 ? -34.075 -5.979 1.289 1.00 95.81 139 SER A N 1
ATOM 1081 C CA . SER A 1 139 ? -33.664 -4.974 0.302 1.00 95.81 139 SER A CA 1
ATOM 1082 C C . SER A 1 139 ? -32.766 -3.876 0.873 1.00 95.81 139 SER A C 1
ATOM 1084 O O . SER A 1 139 ? -32.032 -3.264 0.101 1.00 95.81 139 SER A O 1
ATOM 1086 N N . SER A 1 140 ? -32.791 -3.632 2.189 1.00 96.50 140 SER A N 1
ATOM 1087 C CA . SER A 1 140 ? -31.953 -2.638 2.878 1.00 96.50 140 SER A CA 1
ATOM 1088 C C . SER A 1 140 ? -30.542 -3.157 3.209 1.00 96.50 140 SER A C 1
ATOM 1090 O O . SER A 1 140 ? -29.707 -2.391 3.692 1.00 96.50 140 SER A O 1
ATOM 1092 N N . ALA A 1 141 ? -30.238 -4.435 2.945 1.00 96.56 141 ALA A N 1
ATOM 1093 C CA . ALA A 1 141 ? -28.969 -5.061 3.306 1.00 96.56 141 ALA A CA 1
ATOM 1094 C C . ALA A 1 141 ? -28.290 -5.781 2.128 1.00 96.56 141 ALA A C 1
ATOM 1096 O O . ALA A 1 141 ? -28.929 -6.293 1.212 1.00 96.56 141 ALA A O 1
ATOM 1097 N N . ARG A 1 142 ? -26.958 -5.858 2.175 1.00 96.44 142 ARG A N 1
ATOM 1098 C CA . ARG A 1 142 ? -26.123 -6.691 1.299 1.00 96.44 142 ARG A CA 1
ATOM 1099 C C . ARG A 1 142 ? -25.354 -7.685 2.155 1.00 96.44 142 ARG A C 1
ATOM 1101 O O . ARG A 1 142 ? -24.651 -7.278 3.079 1.00 96.44 142 ARG A O 1
ATOM 1108 N N . VAL A 1 143 ? -25.484 -8.968 1.832 1.00 96.12 143 VAL A N 1
ATOM 1109 C CA . VAL A 1 143 ? -24.884 -10.083 2.574 1.00 96.12 143 VAL A CA 1
ATOM 1110 C C . VAL A 1 143 ? -23.722 -10.671 1.777 1.00 96.12 143 VAL A C 1
ATOM 1112 O O . VAL A 1 143 ? -23.833 -10.870 0.569 1.00 96.12 143 VAL A O 1
ATOM 1115 N N . PHE A 1 144 ? -22.614 -10.962 2.453 1.00 95.75 144 PHE A N 1
ATOM 1116 C CA . PHE A 1 144 ? -21.407 -11.544 1.875 1.00 95.75 144 PHE A CA 1
ATOM 1117 C C . PHE A 1 144 ? -20.982 -12.780 2.665 1.00 95.75 144 PHE A C 1
ATOM 1119 O O . PHE A 1 144 ? -20.915 -12.753 3.894 1.00 95.75 144 PHE A O 1
ATOM 1126 N N . GLY A 1 145 ? -20.646 -13.859 1.955 1.00 94.12 145 GLY A N 1
ATOM 1127 C CA . GLY A 1 145 ? -20.370 -15.153 2.581 1.00 94.12 145 GLY A CA 1
ATOM 1128 C C . GLY A 1 145 ? -21.610 -15.763 3.259 1.00 94.12 145 GLY A C 1
ATOM 1129 O O . GLY A 1 145 ? -22.717 -15.239 3.123 1.00 94.12 145 GLY A O 1
ATOM 1130 N N . PRO A 1 146 ? -21.449 -16.872 4.000 1.00 95.81 146 PRO A N 1
ATOM 1131 C CA . PRO A 1 146 ? -22.550 -17.578 4.660 1.00 95.81 146 PRO A CA 1
ATOM 1132 C C . PRO A 1 146 ? -22.969 -16.897 5.980 1.00 95.81 146 PRO A C 1
ATOM 1134 O O . PRO A 1 146 ? -23.014 -17.527 7.031 1.00 95.81 146 PRO A O 1
ATOM 1137 N N . PHE A 1 147 ? -23.231 -15.585 5.957 1.00 96.56 147 PHE A N 1
ATOM 1138 C CA . PHE A 1 147 ? -23.461 -14.786 7.170 1.00 96.56 147 PHE A CA 1
ATOM 1139 C C . PHE A 1 147 ? -24.619 -15.307 8.030 1.00 96.56 147 PHE A C 1
ATOM 1141 O O . PHE A 1 147 ? -24.453 -15.467 9.235 1.00 96.56 147 PHE A O 1
ATOM 1148 N N . GLU A 1 148 ? -25.772 -15.593 7.420 1.00 95.06 148 GLU A N 1
ATOM 1149 C CA . GLU A 1 148 ? -26.985 -16.031 8.130 1.00 95.06 148 GLU A CA 1
ATOM 1150 C C . GLU A 1 148 ? -26.804 -17.406 8.795 1.00 95.06 148 GLU A C 1
ATOM 1152 O O . GLU A 1 148 ? -27.274 -17.630 9.910 1.00 95.06 148 GLU A O 1
ATOM 1157 N N . ASP A 1 149 ? -26.062 -18.310 8.152 1.00 95.38 149 ASP A N 1
ATOM 1158 C CA . ASP A 1 149 ? -25.740 -19.620 8.724 1.00 95.38 149 ASP A CA 1
ATOM 1159 C C . ASP A 1 149 ? -24.736 -19.495 9.871 1.00 95.38 149 ASP A C 1
ATOM 1161 O O . ASP A 1 149 ? -24.895 -20.135 10.911 1.00 95.38 149 ASP A O 1
ATOM 1165 N N . LEU A 1 150 ? -23.721 -18.642 9.707 1.00 96.81 150 LEU A N 1
ATOM 1166 C CA . LEU A 1 150 ? -22.674 -18.462 10.710 1.00 96.81 150 LEU A CA 1
ATOM 1167 C C . LEU A 1 150 ? -23.136 -17.662 11.929 1.00 96.81 150 LEU A C 1
ATOM 1169 O O . LEU A 1 150 ? -22.603 -17.890 13.010 1.00 96.81 150 LEU A O 1
ATOM 1173 N N . VAL A 1 151 ? -24.121 -16.767 11.791 1.00 96.50 151 VAL A N 1
ATOM 1174 C CA . VAL A 1 151 ? -24.665 -15.989 12.916 1.00 96.50 151 VAL A CA 1
ATOM 1175 C C . VAL A 1 151 ? -25.709 -16.764 13.727 1.00 96.50 151 VAL A C 1
ATOM 1177 O O . VAL A 1 151 ? -25.927 -16.449 14.892 1.00 96.50 151 VAL A O 1
ATOM 1180 N N . ARG A 1 152 ? -26.338 -17.807 13.172 1.00 95.06 152 ARG A N 1
ATOM 1181 C CA . ARG A 1 152 ? -27.384 -18.580 13.866 1.00 95.06 152 ARG A CA 1
ATOM 1182 C C . ARG A 1 152 ? -26.956 -19.137 15.238 1.00 95.06 152 ARG A C 1
ATOM 1184 O O . ARG A 1 152 ? -27.717 -18.941 16.188 1.00 95.06 152 ARG A O 1
ATOM 1191 N N . PRO A 1 153 ? -25.749 -19.721 15.410 1.00 96.44 153 PRO A N 1
ATOM 1192 C CA . PRO A 1 153 ? -25.286 -20.188 16.720 1.00 96.44 153 PRO A CA 1
ATOM 1193 C C . PRO A 1 153 ? -25.192 -19.080 17.779 1.00 96.44 153 PRO A C 1
ATOM 1195 O O . PRO A 1 153 ? -25.332 -19.356 18.968 1.00 96.44 153 PRO A O 1
ATOM 1198 N N . LEU A 1 154 ? -24.987 -17.817 17.376 1.00 97.12 154 LEU A N 1
ATOM 1199 C CA . LEU A 1 154 ? -25.027 -16.679 18.301 1.00 97.12 154 LEU A CA 1
ATOM 1200 C C . LEU A 1 154 ? -26.438 -16.481 18.869 1.00 97.12 154 LEU A C 1
ATOM 1202 O O . LEU A 1 154 ? -26.591 -16.231 20.063 1.00 97.12 154 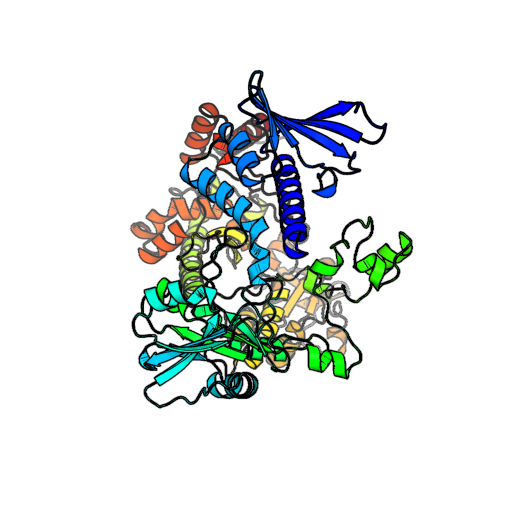LEU A O 1
ATOM 1206 N N . GLY A 1 155 ? -27.460 -16.606 18.018 1.00 95.25 155 GLY A N 1
ATOM 1207 C CA . GLY A 1 155 ? -28.866 -16.525 18.414 1.00 95.25 155 GLY A CA 1
ATOM 1208 C C . GLY A 1 155 ? -29.244 -17.622 19.402 1.00 95.25 155 GLY A C 1
ATOM 1209 O O . GLY A 1 155 ? -29.799 -17.335 20.458 1.00 95.25 155 GLY A O 1
ATOM 1210 N N . GLU A 1 156 ? -28.854 -18.865 19.116 1.00 95.06 156 GLU A N 1
ATOM 1211 C CA . GLU A 1 156 ? -29.078 -20.011 20.008 1.00 95.06 156 GLU A CA 1
ATOM 1212 C C . GLU A 1 156 ? -28.427 -19.801 21.384 1.00 95.06 156 GLU A C 1
ATOM 1214 O O . GLU A 1 156 ? -29.073 -19.985 22.419 1.00 95.06 156 GLU A O 1
ATOM 1219 N N . LEU A 1 157 ? -27.171 -19.345 21.400 1.00 96.50 157 LEU A N 1
ATOM 1220 C CA . LEU A 1 157 ? -26.409 -19.076 22.619 1.00 96.50 157 LEU A CA 1
ATOM 1221 C C . LEU A 1 157 ? -27.044 -17.968 23.474 1.00 96.50 157 LEU A C 1
ATOM 1223 O O . LEU A 1 157 ? -27.111 -18.081 24.699 1.00 96.50 157 LEU A O 1
ATOM 1227 N N . LEU A 1 158 ? -27.523 -16.905 22.827 1.00 96.75 158 LEU A N 1
ATOM 1228 C CA . LEU A 1 158 ? -28.123 -15.744 23.488 1.00 96.75 158 LEU A CA 1
ATOM 1229 C C . LEU A 1 158 ? -29.642 -15.859 23.671 1.00 96.75 158 LEU A C 1
ATOM 1231 O O . LEU A 1 158 ? -30.250 -14.960 24.251 1.00 96.75 158 LEU A O 1
ATOM 1235 N N . LYS A 1 159 ? -30.247 -16.968 23.227 1.00 96.00 159 LYS A N 1
ATOM 1236 C CA . LYS A 1 159 ? -31.697 -17.217 23.244 1.00 96.00 159 LYS A CA 1
ATOM 1237 C C . LYS A 1 159 ? -32.492 -16.143 22.492 1.00 96.00 159 LYS A C 1
ATOM 1239 O O . LYS A 1 159 ? -33.549 -15.709 22.948 1.00 96.00 159 LYS A O 1
ATOM 1244 N N . VAL A 1 160 ? -31.974 -15.725 21.340 1.00 94.81 160 VAL A N 1
ATOM 1245 C CA . VAL A 1 160 ? -32.615 -14.796 20.404 1.00 94.81 160 VAL A CA 1
ATOM 1246 C C . VAL A 1 160 ? -32.936 -15.551 19.120 1.00 94.81 160 VAL A C 1
ATOM 1248 O O . VAL A 1 160 ? -32.057 -16.182 18.537 1.00 94.81 160 VAL A O 1
ATOM 1251 N N . ASP A 1 161 ? -34.189 -15.482 18.674 1.00 92.38 161 ASP A N 1
ATOM 1252 C CA . ASP A 1 161 ? -34.574 -16.043 17.381 1.00 92.38 161 ASP A CA 1
ATOM 1253 C C . ASP A 1 161 ? -34.018 -15.167 16.251 1.00 92.38 161 ASP A C 1
ATOM 1255 O O . ASP A 1 161 ? -34.398 -14.005 16.102 1.00 92.38 161 ASP A O 1
ATOM 1259 N N . LEU A 1 162 ? -33.084 -15.731 15.485 1.00 91.06 162 LEU A N 1
ATOM 1260 C CA . LEU A 1 162 ? -32.472 -15.100 14.315 1.00 91.06 162 LEU A CA 1
ATOM 1261 C C . LEU A 1 162 ? -33.034 -15.668 13.007 1.00 91.06 162 LEU A C 1
ATOM 1263 O O . LEU A 1 162 ? -32.349 -15.654 11.984 1.00 91.06 162 LEU A O 1
ATOM 1267 N N . SER A 1 163 ? -34.258 -16.201 13.033 1.00 85.75 163 SER A N 1
ATOM 1268 C CA . SER A 1 163 ? -34.948 -16.654 11.831 1.00 85.75 163 SER A CA 1
ATOM 1269 C C . SER A 1 163 ? -35.145 -15.495 10.848 1.00 85.75 163 SER A C 1
ATOM 1271 O O . SER A 1 163 ? -35.681 -14.432 11.167 1.00 85.75 163 SER A O 1
ATOM 1273 N N . THR A 1 164 ? -34.669 -15.691 9.621 1.00 83.12 164 THR A N 1
ATOM 1274 C CA . THR A 1 164 ? -34.835 -14.742 8.522 1.00 83.12 164 THR A CA 1
ATOM 1275 C C . THR A 1 164 ? -35.883 -15.259 7.545 1.00 83.12 164 THR A C 1
ATOM 1277 O O . THR A 1 164 ? -36.155 -16.457 7.457 1.00 83.12 164 THR A O 1
ATOM 1280 N N . THR A 1 165 ? -36.511 -14.337 6.821 1.00 87.81 165 THR A N 1
ATOM 1281 C CA . THR A 1 165 ? -37.466 -14.656 5.750 1.00 87.81 165 THR A CA 1
ATOM 1282 C C . THR A 1 165 ? -36.917 -14.144 4.420 1.00 87.81 165 THR A C 1
ATOM 1284 O O . THR A 1 165 ? -35.859 -13.501 4.376 1.00 87.81 165 THR A O 1
ATOM 1287 N N . GLU A 1 166 ? -37.621 -14.419 3.321 1.00 86.19 166 GLU A N 1
ATOM 1288 C CA . GLU A 1 166 ? -37.267 -13.843 2.019 1.00 86.19 166 GLU A CA 1
ATOM 1289 C C . GLU A 1 166 ? -37.278 -12.305 2.072 1.00 86.19 166 GLU A C 1
ATOM 1291 O O . GLU A 1 166 ? -36.364 -11.670 1.551 1.00 86.19 166 GLU A O 1
ATOM 1296 N N . ASP A 1 167 ? -38.218 -11.708 2.812 1.00 94.00 167 ASP A N 1
ATOM 1297 C CA . ASP A 1 167 ? -38.411 -10.254 2.844 1.00 94.00 167 ASP A CA 1
ATOM 1298 C C . ASP A 1 167 ? -37.702 -9.537 3.999 1.00 94.00 167 ASP A C 1
ATOM 1300 O O . ASP A 1 167 ? -37.496 -8.324 3.931 1.00 94.00 167 ASP A O 1
ATOM 1304 N N . LYS A 1 168 ? -37.327 -10.244 5.074 1.00 94.75 168 LYS A N 1
ATOM 1305 C CA . LYS A 1 168 ? -36.721 -9.642 6.275 1.00 94.75 168 LYS A CA 1
ATOM 1306 C C . LYS A 1 168 ? -35.445 -10.349 6.709 1.00 94.75 168 LYS A C 1
ATOM 1308 O O . LYS A 1 168 ? -35.356 -11.576 6.674 1.00 94.75 168 LYS A O 1
ATOM 1313 N N . ILE A 1 169 ? -34.494 -9.560 7.197 1.00 96.50 169 ILE A N 1
ATOM 1314 C CA . ILE A 1 169 ? -33.220 -10.027 7.745 1.00 96.50 169 ILE A CA 1
ATOM 1315 C C . ILE A 1 169 ? -33.010 -9.470 9.153 1.00 96.50 169 ILE A C 1
ATOM 1317 O O . ILE A 1 169 ? -33.442 -8.356 9.444 1.00 96.50 169 ILE A O 1
ATOM 1321 N N . ILE A 1 170 ? -32.353 -10.248 10.017 1.00 97.00 170 ILE A N 1
ATOM 1322 C CA . ILE A 1 170 ? -31.972 -9.829 11.368 1.00 97.00 170 ILE A CA 1
ATOM 1323 C C . ILE A 1 170 ? -30.464 -9.602 11.408 1.00 97.00 170 ILE A C 1
ATOM 1325 O O . ILE A 1 170 ? -29.684 -10.448 10.969 1.00 97.00 170 ILE A O 1
ATOM 1329 N N . VAL A 1 171 ? -30.052 -8.455 11.942 1.00 96.94 171 VAL A N 1
ATOM 1330 C CA . VAL A 1 171 ? -28.655 -8.022 11.980 1.00 96.94 171 VAL A CA 1
ATOM 1331 C C . VAL A 1 171 ? -28.264 -7.677 13.415 1.00 96.94 171 VAL A C 1
ATOM 1333 O O . VAL A 1 171 ? -28.936 -6.858 14.046 1.00 96.94 171 VAL A O 1
ATOM 1336 N N . PRO A 1 172 ? -27.194 -8.276 13.964 1.00 97.69 172 PRO A N 1
ATOM 1337 C CA . PRO A 1 172 ? -26.661 -7.848 15.246 1.00 97.69 172 PRO A CA 1
ATOM 1338 C C . PRO A 1 172 ? -25.938 -6.501 15.113 1.00 97.69 172 PRO A C 1
ATOM 1340 O O . PRO A 1 172 ? -25.250 -6.234 14.127 1.00 97.69 172 PRO A O 1
ATOM 1343 N N . CYS A 1 173 ? -26.027 -5.671 16.144 1.00 97.62 173 CYS A N 1
ATOM 1344 C CA . CYS A 1 173 ? -25.229 -4.465 16.313 1.00 97.62 173 CYS A CA 1
ATOM 1345 C C . CYS A 1 173 ? -24.874 -4.255 17.791 1.00 97.62 173 CYS A C 1
ATOM 1347 O O . CYS A 1 173 ? -25.479 -4.841 18.691 1.00 97.62 173 CYS A O 1
ATOM 1349 N N . LEU A 1 174 ? -23.909 -3.378 18.065 1.00 96.69 174 LEU A N 1
ATOM 1350 C CA . LEU A 1 174 ? -23.667 -2.915 19.433 1.00 96.69 174 LEU A CA 1
ATOM 1351 C C . LEU A 1 174 ? -24.869 -2.099 19.910 1.00 96.69 174 LEU A C 1
ATOM 1353 O O . LEU A 1 174 ? -25.347 -1.225 19.183 1.00 96.69 174 LEU A O 1
ATOM 1357 N N . SER A 1 175 ? -25.329 -2.325 21.141 1.00 95.25 175 SER A N 1
ATOM 1358 C CA . SER A 1 175 ? -26.452 -1.560 21.703 1.00 95.25 175 SER A CA 1
ATOM 1359 C C . SER A 1 175 ? -26.160 -0.056 21.746 1.00 95.25 175 SER A C 1
ATOM 1361 O O . SER A 1 175 ? -27.050 0.755 21.515 1.00 95.25 175 SER A O 1
ATOM 1363 N N . GLN A 1 176 ? -24.901 0.332 21.960 1.00 91.56 176 GLN A N 1
ATOM 1364 C CA . GLN A 1 176 ? -24.464 1.732 21.941 1.00 91.56 176 GLN A CA 1
ATOM 1365 C C . GLN A 1 176 ? -24.502 2.364 20.537 1.00 91.56 176 GLN A C 1
ATOM 1367 O O . GLN A 1 176 ? -24.483 3.585 20.417 1.00 91.56 176 GLN A O 1
ATOM 1372 N N . HIS A 1 177 ? -24.547 1.556 19.473 1.00 95.25 177 HIS A N 1
ATOM 1373 C CA . HIS A 1 177 ? -24.601 2.029 18.085 1.00 95.25 177 HIS A CA 1
ATOM 1374 C C . HIS A 1 177 ? -26.036 2.229 17.573 1.00 95.25 177 HIS A C 1
ATOM 1376 O O . HIS A 1 177 ? -26.235 2.901 16.561 1.00 95.25 177 HIS A O 1
ATOM 1382 N N . LEU A 1 178 ? -27.041 1.701 18.286 1.00 94.88 178 LEU A N 1
ATOM 1383 C CA . LEU A 1 178 ? -28.453 1.757 17.890 1.00 94.88 178 LEU A CA 1
ATOM 1384 C C . LEU A 1 178 ? -28.945 3.152 17.471 1.00 94.88 178 LEU A C 1
ATOM 1386 O O . LEU A 1 178 ? -29.543 3.230 16.399 1.00 94.88 178 LEU A O 1
ATOM 1390 N N . PRO A 1 179 ? -28.673 4.253 18.209 1.00 95.06 179 PRO A N 1
ATOM 1391 C CA . PRO A 1 179 ? -29.176 5.571 17.817 1.00 95.06 179 PRO A CA 1
ATOM 1392 C C . PRO A 1 179 ? -28.690 5.999 16.430 1.00 95.06 179 PRO A C 1
ATOM 1394 O O . PRO A 1 179 ? -29.426 6.603 15.656 1.00 95.06 179 PRO A O 1
ATOM 1397 N N . SER A 1 180 ? -27.445 5.654 16.096 1.00 96.31 180 SER A N 1
ATOM 1398 C CA . SER A 1 180 ? -26.876 5.967 14.792 1.00 96.31 180 SER A CA 1
ATOM 1399 C C . SER A 1 180 ? -27.429 5.056 13.700 1.00 96.31 180 SER A C 1
ATOM 1401 O O . SER A 1 180 ? -27.717 5.536 12.610 1.00 96.31 180 SER A O 1
ATOM 1403 N N . LEU A 1 181 ? -27.614 3.765 13.989 1.00 96.94 181 LEU A N 1
ATOM 1404 C CA . LEU A 1 181 ? -28.238 2.829 13.055 1.00 96.94 181 LEU A CA 1
ATOM 1405 C C . LEU A 1 181 ? -29.666 3.271 12.714 1.00 96.94 181 LEU A C 1
ATOM 1407 O O . LEU A 1 181 ? -29.972 3.431 11.540 1.00 96.94 181 LEU A O 1
ATOM 1411 N N . GLN A 1 182 ? -30.506 3.547 13.713 1.00 96.69 182 GLN A N 1
ATOM 1412 C CA . GLN A 1 182 ? -31.902 3.955 13.510 1.00 96.69 182 GLN A CA 1
ATOM 1413 C C . GLN A 1 182 ? -32.035 5.303 12.789 1.00 96.69 182 GLN A C 1
ATOM 1415 O O . GLN A 1 182 ? -33.010 5.524 12.081 1.00 96.69 182 GLN A O 1
ATOM 1420 N N . ASN A 1 183 ? -31.046 6.195 12.913 1.00 96.56 183 ASN A N 1
ATOM 1421 C CA . ASN A 1 183 ? -31.024 7.445 12.153 1.00 96.56 183 ASN A CA 1
ATOM 1422 C C . ASN A 1 183 ? -30.884 7.220 10.635 1.00 96.56 183 ASN A C 1
ATOM 1424 O O . ASN A 1 183 ? -31.473 7.960 9.855 1.00 96.56 183 ASN A O 1
ATOM 1428 N N . PHE A 1 184 ? -30.103 6.219 10.213 1.00 96.81 184 PHE A N 1
ATOM 1429 C CA . PHE A 1 184 ? -29.863 5.915 8.790 1.00 96.81 184 PHE A CA 1
ATOM 1430 C C . PHE A 1 184 ? -30.723 4.764 8.246 1.00 96.81 184 PHE A C 1
ATOM 1432 O O . PHE A 1 184 ? -30.820 4.592 7.033 1.00 96.81 184 PHE A O 1
ATOM 1439 N N . PHE A 1 185 ? -31.339 3.992 9.140 1.00 97.31 185 PHE A N 1
ATOM 1440 C CA . PHE A 1 185 ? -32.258 2.891 8.861 1.00 97.31 185 PHE A CA 1
ATOM 1441 C C . PHE A 1 185 ? -33.497 3.056 9.757 1.00 97.31 185 PHE A C 1
ATOM 1443 O O . PHE A 1 185 ? -33.652 2.314 10.733 1.00 97.31 185 PHE A O 1
ATOM 1450 N N . PRO A 1 186 ? -34.353 4.063 9.502 1.00 96.50 186 PRO A N 1
ATOM 1451 C CA . PRO A 1 186 ? -35.536 4.333 10.325 1.00 96.50 186 PRO A CA 1
ATOM 1452 C C . PRO A 1 186 ? -36.545 3.175 10.339 1.00 96.50 186 PRO A C 1
ATOM 1454 O O . PRO A 1 186 ? -37.382 3.101 11.233 1.00 96.50 186 PRO A O 1
ATOM 1457 N N . GLU A 1 187 ? -36.462 2.264 9.369 1.00 96.19 187 GLU A N 1
ATOM 1458 C CA . GLU A 1 187 ? -37.248 1.035 9.289 1.00 96.19 187 GLU A CA 1
ATOM 1459 C C . GLU A 1 187 ? -36.728 -0.109 10.177 1.00 96.19 187 GLU A C 1
ATOM 1461 O O . GLU A 1 187 ? -37.365 -1.160 10.247 1.00 96.19 187 GLU A O 1
ATOM 1466 N N . ALA A 1 188 ? -35.569 0.054 10.823 1.00 96.94 188 ALA A N 1
ATOM 1467 C CA . ALA A 1 188 ? -34.978 -0.976 11.667 1.00 96.94 188 ALA A CA 1
ATOM 1468 C C . ALA A 1 188 ? -35.698 -1.077 13.023 1.00 96.94 188 ALA A C 1
ATOM 1470 O O . ALA A 1 188 ? -35.672 -0.153 13.843 1.00 96.94 188 ALA A O 1
ATOM 1471 N N . GLU A 1 189 ? -36.280 -2.243 13.294 1.00 96.81 189 GLU A N 1
ATOM 1472 C CA . GLU A 1 189 ? -36.984 -2.544 14.543 1.00 96.81 189 GLU A CA 1
ATOM 1473 C C . GLU A 1 189 ? -36.124 -3.437 15.443 1.00 96.81 189 GLU A C 1
ATOM 1475 O O . GLU A 1 189 ? -35.495 -4.384 14.979 1.00 96.81 189 GLU A O 1
ATOM 1480 N N . ILE A 1 190 ? -36.087 -3.167 16.749 1.00 97.44 190 ILE A N 1
ATOM 1481 C CA . ILE A 1 190 ? -35.319 -3.984 17.699 1.00 97.44 190 ILE A CA 1
ATOM 1482 C C . ILE A 1 190 ? -36.117 -5.250 18.030 1.00 97.44 190 ILE A C 1
ATOM 1484 O O . ILE A 1 190 ? -37.208 -5.169 18.589 1.00 97.44 190 ILE A O 1
ATOM 1488 N N . VAL A 1 191 ? -35.547 -6.417 17.735 1.00 95.25 191 VAL A N 1
ATOM 1489 C CA . VAL A 1 191 ? -36.101 -7.736 18.085 1.00 95.25 191 VAL A CA 1
ATOM 1490 C C . VAL A 1 191 ? -35.762 -8.096 19.528 1.00 95.25 191 VAL A C 1
ATOM 1492 O O . VAL A 1 191 ? -36.616 -8.543 20.289 1.00 95.25 191 VAL A O 1
ATOM 1495 N N . ALA A 1 192 ? -34.498 -7.904 19.911 1.00 96.88 192 ALA A N 1
ATOM 1496 C CA . ALA A 1 192 ? -33.995 -8.211 21.242 1.00 96.88 192 ALA A CA 1
ATOM 1497 C C . ALA A 1 192 ? -32.739 -7.392 21.557 1.00 96.88 192 ALA A C 1
ATOM 1499 O O . ALA A 1 192 ? -31.971 -7.039 20.661 1.00 96.88 192 ALA A O 1
ATOM 1500 N N . SER A 1 193 ? -32.493 -7.167 22.847 1.00 97.06 193 SER A N 1
ATOM 1501 C CA . SER A 1 193 ? -31.247 -6.595 23.356 1.00 97.06 193 SER A CA 1
ATOM 1502 C C . SER A 1 193 ? -30.756 -7.421 24.536 1.00 97.06 193 SER A C 1
ATOM 1504 O O . SER A 1 193 ? -31.501 -7.660 25.486 1.00 97.06 193 SER A O 1
ATOM 1506 N N . VAL A 1 194 ? -29.493 -7.835 24.489 1.00 97.06 194 VAL A N 1
ATOM 1507 C CA . VAL A 1 194 ? -28.852 -8.627 25.539 1.00 97.06 194 VAL A CA 1
ATOM 1508 C C . VAL A 1 194 ? -27.706 -7.804 26.134 1.00 97.06 194 VAL A C 1
ATOM 1510 O O . VAL A 1 194 ? -26.699 -7.576 25.458 1.00 97.06 194 VAL A O 1
ATOM 1513 N N . PRO A 1 195 ? -27.843 -7.287 27.367 1.00 94.81 195 PRO A N 1
ATOM 1514 C CA . PRO A 1 195 ? -26.808 -6.469 27.990 1.00 94.81 195 PRO A CA 1
ATOM 1515 C C . PRO A 1 195 ? -25.606 -7.322 28.415 1.00 94.81 195 PRO A C 1
ATOM 1517 O O . PRO A 1 195 ? -25.773 -8.460 28.845 1.00 94.81 195 PRO A O 1
ATOM 1520 N N . HIS A 1 196 ? -24.401 -6.749 28.334 1.00 92.25 196 HIS A N 1
ATOM 1521 C CA . HIS A 1 196 ? -23.153 -7.334 28.851 1.00 92.25 196 HIS A CA 1
ATOM 1522 C C . HIS A 1 196 ? -22.861 -8.777 28.396 1.00 92.25 196 HIS A C 1
ATOM 1524 O O . HIS A 1 196 ? -22.259 -9.555 29.135 1.00 92.25 196 HIS A O 1
ATOM 1530 N N . CYS A 1 197 ? -23.291 -9.151 27.189 1.00 95.00 197 CYS A N 1
ATOM 1531 C CA . CYS A 1 197 ? -23.123 -10.509 26.668 1.00 95.00 197 CYS A CA 1
ATOM 1532 C C . CYS A 1 197 ? -21.827 -10.716 25.877 1.00 95.00 197 CYS A C 1
ATOM 1534 O O . CYS A 1 197 ? -21.514 -11.844 25.505 1.00 95.00 197 CYS A O 1
ATOM 1536 N N . ALA A 1 198 ? -21.092 -9.644 25.587 1.00 95.94 198 ALA A N 1
ATOM 1537 C CA . ALA A 1 198 ? -19.865 -9.691 24.810 1.00 95.94 198 ALA A CA 1
ATOM 1538 C C . ALA A 1 198 ? -18.706 -9.037 25.570 1.00 95.94 198 ALA A C 1
ATOM 1540 O O . ALA A 1 198 ? -18.918 -8.210 26.455 1.00 95.94 198 ALA A O 1
ATOM 1541 N N . GLN A 1 199 ? -17.483 -9.395 25.191 1.00 95.31 199 GLN A N 1
ATOM 1542 C CA . GLN A 1 199 ? -16.239 -8.804 25.672 1.00 95.31 199 GLN A CA 1
ATOM 1543 C C . GLN A 1 199 ? -15.595 -8.027 24.531 1.00 95.31 199 GLN A C 1
ATOM 1545 O O . GLN A 1 199 ? -15.344 -8.578 23.458 1.00 95.31 199 GLN A O 1
ATOM 1550 N N . ALA A 1 200 ? -15.341 -6.742 24.741 1.00 94.06 200 ALA A N 1
ATOM 1551 C CA . ALA A 1 200 ? -14.692 -5.912 23.744 1.00 94.06 200 ALA A CA 1
ATOM 1552 C C . ALA A 1 200 ? -13.191 -6.222 23.665 1.00 94.06 200 ALA A C 1
ATOM 1554 O O . ALA A 1 200 ? -12.494 -6.294 24.675 1.00 94.06 200 ALA A O 1
ATOM 1555 N N . GLN A 1 201 ? -12.681 -6.366 22.445 1.00 93.38 201 GLN A N 1
ATOM 1556 C CA . GLN A 1 201 ? -11.250 -6.473 22.173 1.00 93.38 201 GLN A CA 1
ATOM 1557 C C . GLN A 1 201 ? -10.603 -5.078 22.140 1.00 93.38 201 GLN A C 1
ATOM 1559 O O . GLN A 1 201 ? -11.273 -4.056 22.274 1.00 93.38 201 GLN A O 1
ATOM 1564 N N . ALA A 1 202 ? -9.297 -5.002 21.865 1.00 89.19 202 ALA A N 1
ATOM 1565 C CA . ALA A 1 202 ? -8.540 -3.741 21.855 1.00 89.19 202 ALA A CA 1
ATOM 1566 C C . ALA A 1 202 ? -9.114 -2.644 20.928 1.00 89.19 202 ALA A C 1
ATOM 1568 O O . ALA A 1 202 ? -8.894 -1.460 21.157 1.00 89.19 202 ALA A O 1
ATOM 1569 N N . SER A 1 203 ? -9.866 -3.015 19.884 1.00 89.75 203 SER A N 1
ATOM 1570 C CA . SER A 1 203 ? -10.522 -2.052 18.980 1.00 89.75 203 SER A CA 1
ATOM 1571 C C . SER A 1 203 ? -11.888 -1.549 19.462 1.00 89.75 203 SER A C 1
ATOM 1573 O O . SER A 1 203 ? -12.506 -0.744 18.762 1.00 89.75 203 SER A O 1
ATOM 1575 N N . ILE A 1 204 ? -12.368 -2.043 20.609 1.00 90.50 204 ILE A N 1
ATOM 1576 C CA . ILE A 1 204 ? -13.683 -1.828 21.235 1.00 90.50 204 ILE A CA 1
ATOM 1577 C C . ILE A 1 204 ? -14.869 -2.357 20.416 1.00 90.50 204 ILE A C 1
ATOM 1579 O O . ILE A 1 204 ? -15.710 -3.089 20.924 1.00 90.50 204 ILE A O 1
ATOM 1583 N N . ARG A 1 205 ? -14.920 -2.039 19.122 1.00 93.50 205 ARG A N 1
ATOM 1584 C CA . ARG A 1 205 ? -15.984 -2.460 18.201 1.00 93.50 205 ARG A CA 1
ATOM 1585 C C . ARG A 1 205 ? -15.894 -3.915 17.740 1.00 93.50 205 ARG A C 1
ATOM 1587 O O . ARG A 1 205 ? -16.833 -4.407 17.123 1.00 93.50 205 ARG A O 1
ATOM 1594 N N . SER A 1 206 ? -14.741 -4.553 17.944 1.00 95.94 206 SER A N 1
ATOM 1595 C CA . SER A 1 206 ? -14.594 -5.995 17.735 1.00 95.94 206 SER A CA 1
ATOM 1596 C C . SER A 1 206 ? -14.806 -6.668 19.073 1.00 95.94 206 SER A C 1
ATOM 1598 O O . SER A 1 206 ? -14.134 -6.302 20.037 1.00 95.94 206 SER A O 1
ATOM 1600 N N . VAL A 1 207 ? -15.739 -7.604 19.134 1.00 96.75 207 VAL A N 1
ATOM 1601 C CA . VAL A 1 207 ? -16.147 -8.246 20.377 1.00 96.75 207 VAL A CA 1
ATOM 1602 C C . VAL A 1 207 ? -16.117 -9.758 20.234 1.00 96.75 207 VAL A C 1
ATOM 1604 O O . VAL A 1 207 ? -16.372 -10.294 19.156 1.00 96.75 207 VAL A O 1
ATOM 1607 N N . SER A 1 208 ? -15.856 -10.433 21.342 1.00 96.25 208 SER A N 1
ATOM 1608 C CA . SER A 1 208 ? -15.958 -11.882 21.471 1.00 96.25 208 SER A CA 1
ATOM 1609 C C . SER A 1 208 ? -17.146 -12.205 22.373 1.00 96.25 208 SER A C 1
ATOM 1611 O O . SER A 1 208 ? -17.331 -11.575 23.415 1.00 96.25 208 SER A O 1
ATOM 1613 N N . VAL A 1 209 ? -17.968 -13.178 21.985 1.00 96.44 209 VAL A N 1
ATOM 1614 C CA . VAL A 1 209 ? -19.053 -13.697 22.830 1.00 96.44 209 VAL A CA 1
ATOM 1615 C C . VAL A 1 209 ? -18.604 -15.059 23.362 1.00 96.44 209 VAL A C 1
ATOM 1617 O O . VAL A 1 209 ? -18.338 -15.948 22.552 1.00 96.44 209 VAL A O 1
ATOM 1620 N N . PRO A 1 210 ? -18.474 -15.253 24.688 1.00 92.50 210 PRO A N 1
ATOM 1621 C CA . PRO A 1 210 ? -18.007 -16.521 25.244 1.00 92.50 210 PRO A CA 1
ATOM 1622 C C . PRO A 1 210 ? -18.837 -17.714 24.751 1.00 92.50 210 PRO A C 1
ATOM 1624 O O . PRO A 1 210 ? -20.047 -17.746 24.942 1.00 92.50 210 PRO A O 1
ATOM 1627 N N . GLY A 1 211 ? -18.184 -18.700 24.130 1.00 91.50 211 GLY A N 1
ATOM 1628 C CA . GLY A 1 211 ? -18.841 -19.884 23.560 1.00 91.50 211 GLY A CA 1
ATOM 1629 C C . GLY A 1 211 ? -19.274 -19.749 22.095 1.00 91.50 211 GLY A C 1
ATOM 1630 O O . GLY A 1 211 ? -19.704 -20.737 21.505 1.00 91.50 211 GLY A O 1
ATOM 1631 N N . TYR A 1 212 ? -19.126 -18.573 21.482 1.00 95.81 212 TYR A N 1
ATOM 1632 C CA . TYR A 1 212 ? -19.364 -18.369 20.055 1.00 95.81 212 TYR A CA 1
ATOM 1633 C C . TYR A 1 212 ? -18.059 -18.511 19.253 1.00 95.81 212 TYR A C 1
ATOM 1635 O O . TYR A 1 212 ? -17.010 -18.019 19.660 1.00 95.81 212 TYR A O 1
ATOM 1643 N N . GLY A 1 213 ? -18.116 -19.193 18.105 1.00 94.62 213 GLY A N 1
ATOM 1644 C CA . GLY A 1 213 ? -16.932 -19.539 17.299 1.00 94.62 213 GLY A CA 1
ATOM 1645 C C . GLY A 1 213 ? -16.317 -18.388 16.492 1.00 94.62 213 GLY A C 1
ATOM 1646 O O . GLY A 1 213 ? -15.313 -18.591 15.806 1.00 94.62 213 GLY A O 1
ATOM 1647 N N . PHE A 1 214 ? -16.905 -17.192 16.552 1.00 97.62 214 PHE A N 1
ATOM 1648 C CA . PHE A 1 214 ? -16.464 -16.028 15.791 1.00 97.62 214 PHE A CA 1
ATOM 1649 C C . PHE A 1 214 ? -16.363 -14.793 16.685 1.00 97.62 214 PHE A C 1
ATOM 1651 O O . PHE A 1 214 ? -17.201 -14.554 17.552 1.00 97.62 214 PHE A O 1
ATOM 1658 N N . ASP A 1 215 ? -15.368 -13.962 16.411 1.00 97.56 215 ASP A N 1
ATOM 1659 C CA . ASP A 1 215 ? -15.376 -12.573 16.837 1.00 97.56 215 ASP A CA 1
ATOM 1660 C C . ASP A 1 215 ? -16.247 -11.761 15.877 1.00 97.56 215 ASP A C 1
ATOM 1662 O O . ASP A 1 215 ? -16.323 -12.042 14.676 1.00 97.56 215 ASP A O 1
ATOM 1666 N N . ILE A 1 216 ? -16.894 -10.722 16.393 1.00 97.88 216 ILE A N 1
ATOM 1667 C CA . ILE A 1 216 ? -17.804 -9.886 15.615 1.00 97.88 216 ILE A CA 1
ATOM 1668 C C . ILE A 1 216 ? -17.297 -8.456 15.618 1.00 97.88 216 ILE A C 1
ATOM 1670 O O . ILE A 1 216 ? -17.119 -7.844 16.668 1.00 97.88 216 ILE A O 1
ATOM 1674 N N . LYS A 1 217 ? -17.070 -7.909 14.428 1.00 98.00 217 LYS A N 1
ATOM 1675 C CA . LYS A 1 217 ? -16.621 -6.535 14.221 1.00 98.00 217 LYS A CA 1
ATOM 1676 C C . LYS A 1 217 ? -17.801 -5.699 13.754 1.00 98.00 217 LYS A C 1
ATOM 1678 O O . LYS A 1 217 ? -18.310 -5.903 12.654 1.00 98.00 217 LYS A O 1
ATOM 1683 N N . PHE A 1 218 ? -18.207 -4.746 14.582 1.00 97.44 218 PHE A N 1
ATOM 1684 C CA . PHE A 1 218 ? -19.362 -3.891 14.336 1.00 97.44 218 PHE A CA 1
ATOM 1685 C C . PHE A 1 218 ? -18.970 -2.500 13.854 1.00 97.44 218 PHE A C 1
ATOM 1687 O O . PHE A 1 218 ? -17.899 -1.979 14.179 1.00 97.44 218 PHE A O 1
ATOM 1694 N N . SER A 1 219 ? -19.869 -1.864 13.110 1.00 96.81 219 SER A N 1
ATOM 1695 C CA . SER A 1 219 ? -19.899 -0.410 13.034 1.00 96.81 219 SER A CA 1
ATOM 1696 C C . SER A 1 219 ? -20.202 0.191 14.405 1.00 96.81 219 SER A C 1
ATOM 1698 O O . SER A 1 219 ? -21.042 -0.307 15.151 1.00 96.81 219 SER A O 1
ATOM 1700 N N . LEU A 1 220 ? -19.489 1.267 14.726 1.00 94.00 220 LEU A N 1
ATOM 1701 C CA . LEU A 1 220 ? -19.655 2.016 15.961 1.00 94.00 220 LEU A CA 1
ATOM 1702 C C . LEU A 1 220 ? -19.462 3.504 15.669 1.00 94.00 220 LEU A C 1
ATOM 1704 O O . LEU A 1 220 ? -18.362 3.934 15.314 1.00 94.00 220 LEU A O 1
ATOM 1708 N N . ALA A 1 221 ? -20.525 4.292 15.806 1.00 90.69 221 ALA A N 1
ATOM 1709 C CA . ALA A 1 221 ? -20.518 5.741 15.616 1.00 90.69 221 ALA A CA 1
ATOM 1710 C C . ALA A 1 221 ? -19.858 6.467 16.802 1.00 90.69 221 ALA A C 1
ATOM 1712 O O . ALA A 1 221 ? -20.475 7.254 17.510 1.00 90.69 221 ALA A O 1
ATOM 1713 N N . CYS A 1 222 ? -18.586 6.154 17.027 1.00 84.12 222 CYS A N 1
ATOM 1714 C CA . CYS A 1 222 ? -17.739 6.707 18.071 1.00 84.12 222 CYS A CA 1
ATOM 1715 C C . CYS A 1 222 ? -16.381 7.063 17.459 1.00 84.12 222 CYS A C 1
ATOM 1717 O O . CYS A 1 222 ? -15.875 6.334 16.592 1.00 84.12 222 CYS A O 1
ATOM 1719 N N . LEU A 1 223 ? -15.803 8.181 17.894 1.00 79.81 223 LEU A N 1
ATOM 1720 C CA . LEU A 1 223 ? -14.416 8.513 17.611 1.00 79.81 223 LEU A CA 1
ATOM 1721 C C . LEU A 1 223 ? -13.540 7.748 18.604 1.00 79.81 223 LEU A C 1
ATOM 1723 O O . LEU A 1 223 ? -13.725 7.823 19.811 1.00 79.81 223 LEU A O 1
ATOM 1727 N N . ILE A 1 224 ? -12.601 6.964 18.084 1.00 77.62 224 ILE A N 1
ATOM 1728 C CA . ILE A 1 224 ? -11.552 6.343 18.897 1.00 77.62 224 ILE A CA 1
ATOM 1729 C C . ILE A 1 224 ? -10.246 6.696 18.213 1.00 77.62 224 ILE A C 1
ATOM 1731 O O . ILE A 1 224 ? -10.079 6.347 17.041 1.00 77.62 224 ILE A O 1
ATOM 1735 N N . THR A 1 225 ? -9.360 7.392 18.930 1.00 79.62 225 THR A N 1
ATOM 1736 C CA . THR A 1 225 ? -8.126 7.996 18.390 1.00 79.62 225 THR A CA 1
ATOM 1737 C C . THR A 1 225 ? -8.408 8.897 17.179 1.00 79.62 225 THR A C 1
ATOM 1739 O O . THR A 1 225 ? -7.782 8.743 16.130 1.00 79.62 225 THR A O 1
ATOM 1742 N N . SER A 1 226 ? -9.425 9.760 17.295 1.00 76.44 226 SER A N 1
ATOM 1743 C CA . SER A 1 226 ? -9.880 10.708 16.258 1.00 76.44 226 SER A CA 1
ATOM 1744 C C . SER A 1 226 ? -10.426 10.090 14.963 1.00 76.44 226 SER A C 1
ATOM 1746 O O . SER A 1 226 ? -10.738 10.814 14.023 1.00 76.44 226 SER A O 1
ATOM 1748 N N . ALA A 1 227 ? -10.587 8.765 14.898 1.00 79.31 227 ALA A N 1
ATOM 1749 C CA . ALA A 1 227 ? -11.145 8.079 13.737 1.00 79.31 227 ALA A CA 1
ATOM 1750 C C . ALA A 1 227 ? -12.549 7.550 14.036 1.00 79.31 227 ALA A C 1
ATOM 1752 O O . ALA A 1 227 ? -12.755 6.842 15.028 1.00 79.31 227 ALA A O 1
ATOM 1753 N N . LEU A 1 228 ? -13.500 7.832 13.140 1.00 85.62 228 LEU A N 1
ATOM 1754 C CA . LEU A 1 228 ? -14.861 7.310 13.230 1.00 85.62 228 LEU A CA 1
ATOM 1755 C C . LEU A 1 228 ? -14.862 5.797 13.002 1.00 85.62 228 LEU A C 1
ATOM 1757 O O . LEU A 1 228 ? -14.430 5.293 11.965 1.00 85.62 228 LEU A O 1
ATOM 1761 N N . ARG A 1 229 ? -15.380 5.050 13.975 1.00 90.44 229 ARG A N 1
ATOM 1762 C CA . ARG A 1 229 ? -15.297 3.587 14.022 1.00 90.44 229 ARG A CA 1
ATOM 1763 C C . ARG A 1 229 ? -16.455 2.857 13.334 1.00 90.44 229 ARG A C 1
ATOM 1765 O O . ARG A 1 229 ? -16.728 1.693 13.630 1.00 90.44 229 ARG A O 1
ATOM 1772 N N . VAL A 1 230 ? -17.039 3.472 12.312 1.00 92.00 230 VAL A N 1
ATOM 1773 C CA . VAL A 1 230 ? -18.015 2.851 11.402 1.00 92.00 230 VAL A CA 1
ATOM 1774 C C . VAL A 1 230 ? -17.267 2.131 10.263 1.00 92.00 230 VAL A C 1
ATOM 1776 O O . VAL A 1 230 ? -16.253 2.624 9.771 1.00 92.00 230 VAL A O 1
ATOM 1779 N N . LEU A 1 231 ? -17.694 0.922 9.890 1.00 91.00 231 LEU A N 1
ATOM 1780 C CA . LEU A 1 231 ? -16.975 0.039 8.959 1.00 91.00 231 LEU A CA 1
ATOM 1781 C C . LEU A 1 231 ? -17.352 0.305 7.493 1.00 91.00 231 LEU A C 1
ATOM 1783 O O . LEU A 1 231 ? -18.525 0.161 7.153 1.00 91.00 231 LEU A O 1
ATOM 1787 N N . PRO A 1 232 ? -16.389 0.592 6.598 1.00 90.62 232 PRO A N 1
ATOM 1788 C CA . PRO A 1 232 ? -16.680 0.818 5.182 1.00 90.62 232 PRO A CA 1
ATOM 1789 C C . PRO A 1 232 ? -17.359 -0.384 4.506 1.00 90.62 232 PRO A C 1
ATOM 1791 O O . PRO A 1 232 ? -16.903 -1.518 4.666 1.00 90.62 232 PRO A O 1
ATOM 1794 N N . CYS A 1 233 ? -18.381 -0.137 3.678 1.00 91.88 233 CYS A N 1
ATOM 1795 C CA . CYS A 1 233 ? -19.115 -1.197 2.969 1.00 91.88 233 CYS A CA 1
ATOM 1796 C C . CYS A 1 233 ? -18.206 -2.033 2.056 1.00 91.88 233 CYS A C 1
ATOM 1798 O O . CYS A 1 233 ? -18.345 -3.252 1.983 1.00 91.88 233 CYS A O 1
ATOM 1800 N N . TRP A 1 234 ? -17.235 -1.394 1.390 1.00 87.06 234 TRP A N 1
ATOM 1801 C CA . TRP A 1 234 ? -16.292 -2.093 0.512 1.00 87.06 234 TRP A CA 1
ATOM 1802 C C . TRP A 1 234 ? -15.424 -3.098 1.283 1.00 87.06 234 TRP A C 1
ATOM 1804 O O . TRP A 1 234 ? -15.116 -4.161 0.755 1.00 87.06 234 TRP A O 1
ATOM 1814 N N . SER A 1 235 ? -15.079 -2.803 2.544 1.00 87.31 235 SER A N 1
ATOM 1815 C CA . SER A 1 235 ? -14.310 -3.718 3.394 1.00 87.31 235 SER A CA 1
ATOM 1816 C C . SER A 1 235 ? -15.130 -4.958 3.739 1.00 87.31 235 SER A C 1
ATOM 1818 O O . SER A 1 235 ? -14.583 -6.054 3.716 1.00 87.31 235 SER A O 1
ATOM 1820 N N . ALA A 1 236 ? -16.427 -4.799 4.023 1.00 91.81 236 ALA A N 1
ATOM 1821 C CA . ALA A 1 236 ? -17.336 -5.919 4.268 1.00 91.81 236 ALA A CA 1
ATOM 1822 C C . ALA A 1 236 ? -17.499 -6.807 3.023 1.00 91.81 236 ALA A C 1
ATOM 1824 O O . ALA A 1 236 ? -17.442 -8.028 3.130 1.00 91.81 236 ALA A O 1
ATOM 1825 N N . ALA A 1 237 ? -17.625 -6.195 1.842 1.00 90.50 237 ALA A N 1
ATOM 1826 C CA . ALA A 1 237 ? -17.729 -6.915 0.573 1.00 90.50 237 ALA A CA 1
ATOM 1827 C C . ALA A 1 237 ? -16.450 -7.695 0.218 1.00 90.50 237 ALA A C 1
ATOM 1829 O O . ALA A 1 237 ? -16.505 -8.830 -0.252 1.00 90.50 237 ALA A O 1
ATOM 1830 N N . ALA A 1 238 ? -15.290 -7.080 0.450 1.00 88.00 238 ALA A N 1
ATOM 1831 C CA . ALA A 1 238 ? -13.982 -7.631 0.113 1.00 88.00 238 ALA A CA 1
ATOM 1832 C C . ALA A 1 238 ? -13.520 -8.744 1.067 1.00 88.00 238 ALA A C 1
ATOM 1834 O O . ALA A 1 238 ? -12.836 -9.677 0.642 1.00 88.00 238 ALA A O 1
ATOM 1835 N N . ALA A 1 239 ? -13.862 -8.637 2.351 1.00 89.75 239 ALA A N 1
ATOM 1836 C CA . ALA A 1 239 ? -13.275 -9.426 3.430 1.00 89.75 239 ALA A CA 1
ATOM 1837 C C . ALA A 1 239 ? -13.332 -10.958 3.222 1.00 89.75 239 ALA A C 1
ATOM 1839 O O . ALA A 1 239 ? -12.259 -11.576 3.233 1.00 89.75 239 ALA A O 1
ATOM 1840 N N . PRO A 1 240 ? -14.497 -11.584 2.937 1.00 91.25 240 PRO A N 1
ATOM 1841 C CA . PRO A 1 240 ? -14.577 -13.032 2.695 1.00 91.25 240 PRO A CA 1
ATOM 1842 C C . PRO A 1 240 ? -13.683 -13.501 1.543 1.00 91.25 240 PRO A C 1
ATOM 1844 O O . PRO A 1 240 ? -12.979 -14.511 1.641 1.00 91.25 240 PRO A O 1
ATOM 1847 N N . SER A 1 241 ? -13.662 -12.720 0.463 1.00 87.81 241 SER A N 1
ATOM 1848 C CA . SER A 1 241 ? -12.872 -12.999 -0.733 1.00 87.81 241 SER A CA 1
ATOM 1849 C C . SER A 1 241 ? -11.369 -12.885 -0.464 1.00 87.81 241 SER A C 1
ATOM 1851 O O . SER A 1 241 ? -10.613 -13.750 -0.906 1.00 87.81 241 SER A O 1
ATOM 1853 N N . ILE A 1 242 ? -10.924 -11.870 0.292 1.00 86.06 242 ILE A N 1
ATOM 1854 C CA . ILE A 1 242 ? -9.510 -11.705 0.678 1.00 86.06 242 ILE A CA 1
ATOM 1855 C C . ILE A 1 242 ? -9.066 -12.864 1.570 1.00 86.06 242 ILE A C 1
ATOM 1857 O O . ILE A 1 242 ? -8.015 -13.455 1.327 1.00 86.06 242 ILE A O 1
ATOM 1861 N N . THR A 1 243 ? -9.873 -13.237 2.564 1.00 89.44 243 THR A N 1
ATOM 1862 C CA . THR A 1 243 ? -9.566 -14.331 3.495 1.00 89.44 243 THR A CA 1
ATOM 1863 C C . THR A 1 243 ? -9.247 -15.639 2.764 1.00 89.44 243 THR A C 1
ATOM 1865 O O . THR A 1 243 ? -8.249 -16.293 3.073 1.00 89.44 243 THR A O 1
ATOM 1868 N N . SER A 1 244 ? -10.051 -16.007 1.761 1.00 86.56 244 SER A N 1
ATOM 1869 C CA . SER A 1 244 ? -9.834 -17.214 0.943 1.00 86.56 244 SER A CA 1
ATOM 1870 C C . SER A 1 244 ? -8.509 -17.187 0.168 1.00 86.56 244 SER A C 1
ATOM 1872 O O . SER A 1 244 ? -7.859 -18.217 -0.028 1.00 86.56 244 SER A O 1
ATOM 1874 N N . VAL A 1 245 ? -8.085 -16.005 -0.278 1.00 83.94 245 VAL A N 1
ATOM 1875 C CA . VAL A 1 245 ? -6.818 -15.820 -0.995 1.00 83.94 245 VAL A CA 1
ATOM 1876 C C . VAL A 1 245 ? -5.641 -15.899 -0.026 1.00 83.94 245 VAL A C 1
ATOM 1878 O O . VAL A 1 245 ? -4.709 -16.663 -0.268 1.00 83.94 245 VAL A O 1
ATOM 1881 N N . LEU A 1 246 ? -5.707 -15.193 1.107 1.00 83.31 246 LEU A N 1
ATOM 1882 C CA . LEU A 1 246 ? -4.642 -15.196 2.116 1.00 83.31 246 LEU A CA 1
ATOM 1883 C C . LEU A 1 246 ? -4.372 -16.601 2.662 1.00 83.31 246 LEU A C 1
ATOM 1885 O O . LEU A 1 246 ? -3.217 -17.003 2.753 1.00 83.31 246 LEU A O 1
ATOM 1889 N N . LYS A 1 247 ? -5.420 -17.385 2.943 1.00 85.31 247 LYS A N 1
ATOM 1890 C CA . LYS A 1 247 ? -5.280 -18.773 3.417 1.00 85.31 247 LYS A CA 1
ATOM 1891 C C . LYS A 1 247 ? -4.606 -19.713 2.409 1.00 85.31 247 LYS A C 1
ATOM 1893 O O . LYS A 1 247 ? -4.073 -20.735 2.823 1.00 85.31 247 LYS A O 1
ATOM 1898 N N . ARG A 1 248 ? -4.643 -19.399 1.108 1.00 82.50 248 ARG A N 1
ATOM 1899 C CA . ARG A 1 248 ? -3.949 -20.168 0.058 1.00 82.50 248 ARG A CA 1
ATOM 1900 C C . ARG A 1 248 ? -2.514 -19.703 -0.169 1.00 82.50 248 ARG A C 1
ATOM 1902 O O . ARG A 1 248 ? -1.677 -20.512 -0.551 1.00 82.50 248 ARG A O 1
ATOM 1909 N N . LEU A 1 249 ? -2.250 -18.412 0.036 1.00 76.56 249 LEU A N 1
ATOM 1910 C CA . LEU A 1 249 ? -0.932 -17.811 -0.170 1.00 76.56 249 LEU A CA 1
ATOM 1911 C C . LEU A 1 249 ? 0.008 -18.006 1.020 1.00 76.56 249 LEU A C 1
ATOM 1913 O O . LEU A 1 249 ? 1.217 -18.122 0.832 1.00 76.56 249 LEU A O 1
ATOM 1917 N N . PHE A 1 250 ? -0.523 -17.979 2.241 1.00 77.25 250 PHE A N 1
ATOM 1918 C CA . PHE A 1 250 ? 0.287 -18.043 3.449 1.00 77.25 250 PHE A CA 1
ATOM 1919 C C . PHE A 1 250 ? 0.668 -19.475 3.824 1.00 77.25 250 PHE A C 1
ATOM 1921 O O . PHE A 1 250 ? -0.081 -20.414 3.542 1.00 77.25 250 PHE A O 1
ATOM 1928 N N . PRO A 1 251 ? 1.846 -19.658 4.446 1.00 74.38 251 PRO A N 1
ATOM 1929 C CA . PRO A 1 251 ? 2.304 -20.978 4.834 1.00 74.38 251 PRO A CA 1
ATOM 1930 C C . PRO A 1 251 ? 1.400 -21.571 5.937 1.00 74.38 251 PRO A C 1
ATOM 1932 O O . PRO A 1 251 ? 0.767 -20.821 6.684 1.00 74.38 251 PRO A O 1
ATOM 1935 N N . PRO A 1 252 ? 1.315 -22.911 6.065 1.00 74.69 252 PRO A N 1
ATOM 1936 C CA . PRO A 1 252 ? 0.357 -23.570 6.965 1.00 74.69 252 PRO A CA 1
ATOM 1937 C C . PRO A 1 252 ? 0.522 -23.256 8.462 1.00 74.69 252 PRO A C 1
ATOM 1939 O O . PRO A 1 252 ? -0.409 -23.451 9.249 1.00 74.69 252 PRO A O 1
ATOM 1942 N N . ASP A 1 253 ? 1.708 -22.817 8.870 1.00 75.12 253 ASP A N 1
ATOM 1943 C CA . ASP A 1 253 ? 2.058 -22.417 10.232 1.00 75.12 253 ASP A CA 1
ATOM 1944 C C . ASP A 1 253 ? 1.641 -20.975 10.566 1.00 75.12 253 ASP A C 1
ATOM 1946 O O . ASP A 1 253 ? 1.511 -20.644 11.743 1.00 75.12 253 ASP A O 1
ATOM 1950 N N . LEU A 1 254 ? 1.317 -20.148 9.565 1.00 82.25 254 LEU A N 1
ATOM 1951 C CA . LEU A 1 254 ? 0.773 -18.807 9.764 1.00 82.25 254 LEU A CA 1
ATOM 1952 C C . LEU A 1 254 ? -0.762 -18.835 9.795 1.00 82.25 254 LEU A C 1
ATOM 1954 O O . LEU A 1 254 ? -1.429 -19.052 8.783 1.00 82.25 254 LEU A O 1
ATOM 1958 N N . TRP A 1 255 ? -1.353 -18.589 10.966 1.00 86.50 255 TRP A N 1
ATOM 1959 C CA . TRP A 1 255 ? -2.811 -18.585 11.107 1.00 86.50 255 TRP A CA 1
ATOM 1960 C C . TRP A 1 255 ? -3.411 -17.234 10.721 1.00 86.50 255 TRP A C 1
ATOM 1962 O O . TRP A 1 255 ? -3.060 -16.193 11.271 1.00 86.50 255 TRP A O 1
ATOM 1972 N N . VAL A 1 256 ? -4.381 -17.267 9.811 1.00 88.12 256 VAL A N 1
ATOM 1973 C CA . VAL A 1 256 ? -5.164 -16.096 9.406 1.00 88.12 256 VAL A CA 1
ATOM 1974 C C . VAL A 1 256 ? -6.479 -16.095 10.163 1.00 88.12 256 VAL A C 1
ATOM 1976 O O . VAL A 1 256 ? -7.284 -16.998 9.960 1.00 88.12 256 VAL A O 1
ATOM 1979 N N . PHE A 1 257 ? -6.726 -15.066 10.974 1.00 92.31 257 PHE A N 1
ATOM 1980 C CA . PHE A 1 257 ? -8.040 -14.803 11.564 1.00 92.31 257 PHE A CA 1
ATOM 1981 C C . PHE A 1 257 ? -8.971 -14.302 10.458 1.00 92.31 257 PHE A C 1
ATOM 1983 O O . PHE A 1 257 ? -9.061 -13.100 10.196 1.00 92.31 257 PHE A O 1
ATOM 1990 N N . GLY A 1 258 ? -9.586 -15.241 9.744 1.00 93.50 258 GLY A N 1
ATOM 1991 C CA . GLY A 1 258 ? -10.326 -14.957 8.531 1.00 93.50 258 GLY A CA 1
ATOM 1992 C C . GLY A 1 258 ? -11.605 -14.186 8.805 1.00 93.50 258 GLY A C 1
ATOM 1993 O O . GLY A 1 258 ? -12.437 -14.627 9.589 1.00 93.50 258 GLY A O 1
ATOM 1994 N N . GLU A 1 259 ? -11.799 -13.061 8.124 1.00 96.56 259 GLU A N 1
ATOM 1995 C CA . GLU A 1 259 ? -13.109 -12.421 8.024 1.00 96.56 259 GLU A CA 1
ATOM 1996 C C . GLU A 1 259 ? -13.896 -13.181 6.943 1.00 96.56 259 GLU A C 1
ATOM 1998 O O . GLU A 1 259 ? -13.580 -13.062 5.761 1.00 96.56 259 GLU A O 1
ATOM 2003 N N . VAL A 1 260 ? -14.830 -14.048 7.347 1.00 96.38 260 VAL A N 1
ATOM 2004 C CA . VAL A 1 260 ? -15.426 -15.094 6.482 1.00 96.38 260 VAL A CA 1
ATOM 2005 C C . VAL A 1 260 ? -16.842 -14.781 6.011 1.00 96.38 260 VAL A C 1
ATOM 2007 O O . VAL A 1 260 ? -17.306 -15.353 5.026 1.00 96.38 260 VAL A O 1
ATOM 2010 N N . ALA A 1 261 ? -17.525 -13.869 6.694 1.00 97.56 261 ALA A N 1
ATOM 2011 C CA . ALA A 1 261 ? -18.842 -13.399 6.307 1.00 97.56 261 ALA A CA 1
ATOM 2012 C C . ALA A 1 261 ? -19.059 -11.967 6.792 1.00 97.56 261 ALA A C 1
ATOM 2014 O O . ALA A 1 261 ? -18.458 -11.533 7.775 1.00 97.56 261 ALA A O 1
ATOM 2015 N N . ALA A 1 262 ? -19.922 -11.231 6.106 1.00 97.56 262 ALA A N 1
ATOM 2016 C CA . ALA A 1 262 ? -20.242 -9.861 6.457 1.00 97.56 262 ALA A CA 1
ATOM 2017 C C . ALA A 1 262 ? -21.634 -9.462 5.968 1.00 97.56 262 ALA A C 1
ATOM 2019 O O . ALA A 1 262 ? -22.204 -10.078 5.071 1.00 97.56 262 ALA A O 1
ATOM 2020 N N . ILE A 1 263 ? -22.146 -8.378 6.530 1.00 97.50 263 ILE A N 1
ATOM 2021 C CA . ILE A 1 263 ? -23.372 -7.715 6.105 1.00 97.50 263 ILE A CA 1
ATOM 2022 C C . ILE A 1 263 ? -23.170 -6.202 6.175 1.00 97.50 263 ILE A C 1
ATOM 2024 O O . ILE A 1 263 ? -22.408 -5.716 7.011 1.00 97.50 263 ILE A O 1
ATOM 2028 N N . THR A 1 264 ? -23.803 -5.449 5.281 1.00 97.56 264 THR A N 1
ATOM 2029 C CA . THR A 1 264 ? -23.765 -3.977 5.252 1.00 97.56 264 THR A CA 1
ATOM 2030 C C . THR A 1 264 ? -25.048 -3.414 4.641 1.00 97.56 264 THR A C 1
ATOM 2032 O O . THR A 1 264 ? -25.860 -4.177 4.120 1.00 97.56 264 THR A O 1
ATOM 2035 N N . GLY A 1 265 ? -25.248 -2.097 4.706 1.00 97.00 265 GLY A N 1
ATOM 2036 C CA . GLY A 1 265 ? -26.387 -1.424 4.084 1.00 97.00 265 GLY A CA 1
ATOM 2037 C C . GLY A 1 265 ? -26.351 -1.481 2.559 1.00 97.00 265 GLY A C 1
ATOM 2038 O O . GLY A 1 265 ? -25.283 -1.568 1.944 1.00 97.00 265 GLY A O 1
ATOM 2039 N N . SER A 1 266 ? -27.523 -1.426 1.935 1.00 95.81 266 SER A N 1
ATOM 2040 C CA . SER A 1 266 ? -27.664 -1.436 0.476 1.00 95.81 266 SER A CA 1
ATOM 2041 C C . SER A 1 266 ? -27.821 -0.050 -0.154 1.00 95.81 266 SER A C 1
ATOM 2043 O O . SER A 1 266 ? -27.803 0.019 -1.389 1.00 95.81 266 SER A O 1
ATOM 2045 N N . GLN A 1 267 ? -27.940 1.016 0.654 1.00 93.38 267 GLN A N 1
ATOM 2046 C CA . GLN A 1 267 ? -28.162 2.387 0.185 1.00 93.38 267 GLN A CA 1
ATOM 2047 C C . GLN A 1 267 ? -27.094 2.837 -0.819 1.00 93.38 267 GLN A C 1
ATOM 2049 O O . GLN A 1 267 ? -25.933 2.426 -0.752 1.00 93.38 267 GLN A O 1
ATOM 2054 N N . GLU A 1 268 ? -27.479 3.731 -1.732 1.00 90.44 268 GLU A N 1
ATOM 2055 C CA . GLU A 1 268 ? -26.557 4.336 -2.702 1.00 90.44 268 GLU A CA 1
ATOM 2056 C C . GLU A 1 268 ? -25.465 5.164 -2.011 1.00 90.44 268 GLU A C 1
ATOM 2058 O O . GLU A 1 268 ? -24.295 5.103 -2.396 1.00 90.44 268 GLU A O 1
ATOM 2063 N N . ASN A 1 269 ? -25.823 5.890 -0.944 1.00 92.31 269 ASN A N 1
ATOM 2064 C CA . ASN A 1 269 ? -24.855 6.615 -0.134 1.00 92.31 269 ASN A CA 1
ATOM 2065 C C . ASN A 1 269 ? -24.068 5.645 0.761 1.00 92.31 269 ASN A C 1
ATOM 2067 O O . ASN A 1 269 ? -24.511 5.252 1.842 1.00 92.31 269 ASN A O 1
ATOM 2071 N N . ALA A 1 270 ? -22.850 5.306 0.336 1.00 88.00 270 ALA A N 1
ATOM 2072 C CA . ALA A 1 270 ? -21.957 4.420 1.078 1.00 88.00 270 ALA A CA 1
ATOM 2073 C C . ALA A 1 270 ? -21.601 4.930 2.490 1.00 88.00 270 ALA A C 1
ATOM 2075 O O . ALA A 1 270 ? -21.236 4.120 3.345 1.00 88.00 270 ALA A O 1
ATOM 2076 N N . SER A 1 271 ? -21.692 6.243 2.748 1.00 89.56 271 SER A N 1
ATOM 2077 C CA . SER A 1 271 ? -21.457 6.834 4.074 1.00 89.56 271 SER A CA 1
ATOM 2078 C C . SER A 1 271 ? -22.592 6.538 5.058 1.00 89.56 271 SER A C 1
ATOM 2080 O O . SER A 1 271 ? -22.347 6.369 6.249 1.00 89.56 271 SER A O 1
ATOM 2082 N N . GLU A 1 272 ? -23.817 6.396 4.557 1.00 94.31 272 GLU A N 1
ATOM 2083 C CA . GLU A 1 272 ? -24.998 6.039 5.349 1.00 94.31 272 GLU A CA 1
ATOM 2084 C C . GLU A 1 272 ? -25.101 4.515 5.485 1.00 94.31 272 GLU A C 1
ATOM 2086 O O . GLU A 1 272 ? -25.205 3.986 6.594 1.00 94.31 272 GLU A O 1
ATOM 2091 N N . ALA A 1 273 ? -24.936 3.792 4.371 1.00 95.50 273 ALA A N 1
ATOM 2092 C CA . ALA A 1 273 ? -25.017 2.332 4.314 1.00 95.50 273 ALA A CA 1
ATOM 2093 C C . ALA A 1 273 ? -24.086 1.628 5.314 1.00 95.50 273 ALA A C 1
ATOM 2095 O O . ALA A 1 273 ? -24.430 0.595 5.899 1.00 95.50 273 ALA A O 1
ATOM 2096 N N . ARG A 1 274 ? -22.905 2.209 5.564 1.00 95.44 274 ARG A N 1
ATOM 2097 C CA . ARG A 1 274 ? -21.911 1.646 6.486 1.00 95.44 274 ARG A CA 1
ATOM 2098 C C . ARG A 1 274 ? -22.381 1.555 7.937 1.00 95.44 274 ARG A C 1
ATOM 2100 O O . ARG A 1 274 ? -21.763 0.836 8.724 1.00 95.44 274 ARG A O 1
ATOM 2107 N N . HIS A 1 275 ? -23.459 2.235 8.322 1.00 97.00 275 HIS A N 1
ATOM 2108 C CA . HIS A 1 275 ? -23.979 2.179 9.689 1.00 97.00 275 HIS A CA 1
ATOM 2109 C C . HIS A 1 275 ? -24.639 0.837 10.048 1.00 97.00 275 HIS A C 1
ATOM 2111 O O . HIS A 1 275 ? -24.721 0.537 11.235 1.00 97.00 275 HIS A O 1
ATOM 2117 N N . LEU A 1 276 ? -24.999 -0.008 9.074 1.00 97.62 276 LEU A N 1
ATOM 2118 C CA . LEU A 1 276 ? -25.480 -1.383 9.312 1.00 97.62 276 LEU A CA 1
ATOM 2119 C C . LEU A 1 276 ? -24.344 -2.426 9.345 1.00 97.62 276 LEU A C 1
ATOM 2121 O O . LEU A 1 276 ? -24.577 -3.598 9.624 1.00 97.62 276 LEU A O 1
ATOM 2125 N N . THR A 1 277 ? -23.104 -2.035 9.032 1.00 97.69 277 THR A N 1
ATOM 2126 C CA . THR A 1 277 ? -22.040 -3.009 8.761 1.00 97.69 277 THR A CA 1
ATOM 2127 C C . THR A 1 277 ? -21.657 -3.866 9.973 1.00 97.69 277 THR A C 1
ATOM 2129 O O . THR A 1 277 ? -21.340 -3.352 11.050 1.00 97.69 277 THR A O 1
ATOM 2132 N N . CYS A 1 278 ? -21.580 -5.178 9.750 1.00 96.94 278 CYS A N 1
ATOM 2133 C CA . CYS A 1 278 ? -21.115 -6.188 10.695 1.00 96.94 278 CYS A CA 1
ATOM 2134 C C . CYS A 1 278 ? -20.277 -7.247 9.953 1.00 96.94 278 CYS A C 1
ATOM 2136 O O . CYS A 1 278 ? -20.656 -7.692 8.872 1.00 96.94 278 CYS A O 1
ATOM 2138 N N . ILE A 1 279 ? -19.137 -7.654 10.516 1.00 98.31 279 ILE A N 1
ATOM 2139 C CA . ILE A 1 279 ? -18.215 -8.638 9.923 1.00 98.31 279 ILE A CA 1
ATOM 2140 C C . ILE A 1 279 ? -17.936 -9.753 10.938 1.00 98.31 279 ILE A C 1
ATOM 2142 O O . ILE A 1 279 ? -17.590 -9.468 12.084 1.00 98.31 279 ILE A O 1
ATOM 2146 N N . LEU A 1 280 ? -18.049 -11.011 10.506 1.00 98.19 280 LEU A N 1
ATOM 2147 C CA . LEU A 1 280 ? -17.706 -12.201 11.285 1.00 98.19 280 LEU A CA 1
ATOM 2148 C C . LEU A 1 280 ? -16.266 -12.619 10.993 1.00 98.19 280 LEU A C 1
ATOM 2150 O O . LEU A 1 280 ? -15.895 -12.865 9.841 1.00 98.19 280 LEU A O 1
ATOM 2154 N N . ARG A 1 281 ? -15.465 -12.717 12.051 1.00 97.69 281 ARG A N 1
ATOM 2155 C CA . ARG A 1 281 ? -14.064 -13.124 12.012 1.00 97.69 281 ARG A CA 1
ATOM 2156 C C . ARG A 1 281 ? -13.883 -14.420 12.785 1.00 97.69 281 ARG A C 1
ATOM 2158 O O . ARG A 1 281 ? -14.374 -14.543 13.896 1.00 97.69 281 ARG A O 1
ATOM 2165 N N . GLU A 1 282 ? -13.166 -15.378 12.219 1.00 96.31 282 GLU A N 1
ATOM 2166 C CA . GLU A 1 282 ? -12.833 -16.624 12.910 1.00 96.31 282 GLU A CA 1
ATOM 2167 C C . GLU A 1 282 ? -12.109 -16.347 14.229 1.00 96.31 282 GLU A C 1
ATOM 2169 O O . GLU A 1 282 ? -11.102 -15.632 14.255 1.00 96.31 282 GLU A O 1
ATOM 2174 N N . ASN A 1 283 ? -12.607 -16.948 15.308 1.00 94.38 283 ASN A N 1
ATOM 2175 C CA . ASN A 1 283 ? -11.936 -16.934 16.594 1.00 94.38 283 ASN A CA 1
ATOM 2176 C C . ASN A 1 283 ? -10.983 -18.141 16.677 1.00 94.38 283 ASN A C 1
ATOM 2178 O O . ASN A 1 283 ? -11.385 -19.288 16.477 1.00 94.38 283 ASN A O 1
ATOM 2182 N N . MET A 1 284 ? -9.704 -17.881 16.958 1.00 92.56 284 MET A N 1
ATOM 2183 C CA . MET A 1 284 ? -8.660 -18.914 16.984 1.00 92.56 284 MET A CA 1
ATOM 2184 C C . MET A 1 284 ? -8.367 -19.461 18.387 1.00 92.56 284 MET A C 1
ATOM 2186 O O . MET A 1 284 ? -7.539 -20.362 18.505 1.00 92.56 284 MET A O 1
ATOM 2190 N N . GLU A 1 285 ? -9.046 -18.984 19.434 1.00 91.69 285 GLU A N 1
ATOM 2191 C CA . GLU A 1 285 ? -8.815 -19.415 20.822 1.00 91.69 285 GLU A CA 1
ATOM 2192 C C . GLU A 1 285 ? -9.055 -20.915 20.985 1.00 91.69 285 GLU A C 1
ATOM 2194 O O . GLU A 1 285 ? -8.230 -21.623 21.550 1.00 91.69 285 GLU A O 1
ATOM 2199 N N . ALA A 1 286 ? -10.138 -21.450 20.410 1.00 88.69 286 ALA A N 1
ATOM 2200 C CA . ALA A 1 286 ? -10.403 -22.890 20.445 1.00 88.69 286 ALA A CA 1
ATOM 2201 C C . ALA A 1 286 ? -9.277 -23.705 19.783 1.00 88.69 286 ALA A C 1
ATOM 2203 O O . ALA A 1 286 ? -8.896 -24.768 20.272 1.00 88.69 286 ALA A O 1
ATOM 2204 N N . LYS A 1 287 ? -8.716 -23.199 18.678 1.00 90.38 287 LYS A N 1
ATOM 2205 C CA . LYS A 1 287 ? -7.594 -23.840 17.984 1.00 90.38 287 LYS A CA 1
ATOM 2206 C C . LYS A 1 287 ? -6.312 -23.789 18.819 1.00 90.38 287 LYS A C 1
ATOM 2208 O O . LYS A 1 287 ? -5.610 -24.796 18.864 1.00 90.38 287 LYS A O 1
ATOM 2213 N N . ALA A 1 288 ? -6.028 -22.655 19.459 1.00 91.56 288 ALA A N 1
ATOM 2214 C CA . ALA A 1 288 ? -4.877 -22.479 20.341 1.00 91.56 288 ALA A CA 1
ATOM 2215 C C . ALA A 1 288 ? -4.980 -23.380 21.579 1.00 91.56 288 ALA A C 1
ATOM 2217 O O . ALA A 1 288 ? -4.076 -24.167 21.839 1.00 91.56 288 ALA A O 1
ATOM 2218 N N . ASN A 1 289 ? -6.136 -23.389 22.246 1.00 91.94 289 ASN A N 1
ATOM 2219 C CA . ASN A 1 289 ? -6.400 -24.243 23.405 1.00 91.94 289 ASN A CA 1
ATOM 2220 C C . ASN A 1 289 ? -6.222 -25.735 23.080 1.00 91.94 289 ASN A C 1
ATOM 2222 O O . ASN A 1 289 ? -5.619 -26.470 23.856 1.00 91.94 289 ASN A O 1
ATOM 2226 N N . ASN A 1 290 ? -6.670 -26.189 21.903 1.00 92.75 290 ASN A N 1
ATOM 2227 C CA . ASN A 1 290 ? -6.462 -27.573 21.451 1.00 92.75 290 ASN A CA 1
ATOM 2228 C C . ASN A 1 290 ? -4.983 -27.932 21.211 1.00 92.75 290 ASN A C 1
ATOM 2230 O O . ASN A 1 290 ? -4.659 -29.113 21.080 1.00 92.75 290 ASN A O 1
ATOM 2234 N N . ARG A 1 291 ? -4.100 -26.934 21.110 1.00 92.38 291 ARG A N 1
ATOM 2235 C CA . ARG A 1 291 ? -2.646 -27.092 20.985 1.00 92.38 291 ARG A CA 1
ATOM 2236 C C . ARG A 1 291 ? -1.892 -26.794 22.280 1.00 92.38 291 ARG A C 1
ATOM 2238 O O . ARG A 1 291 ? -0.669 -26.832 22.252 1.00 92.38 291 ARG A O 1
ATOM 2245 N N . ASP A 1 292 ? -2.596 -26.526 23.382 1.00 92.94 292 ASP A N 1
ATOM 2246 C CA . ASP A 1 292 ? -1.998 -26.032 24.631 1.00 92.94 292 ASP A CA 1
ATOM 2247 C C . ASP A 1 292 ? -1.216 -24.716 24.424 1.00 92.94 292 ASP A C 1
ATOM 2249 O O . ASP A 1 292 ? -0.179 -24.452 25.029 1.00 92.94 292 ASP A O 1
ATOM 2253 N N . GLU A 1 293 ? -1.712 -23.882 23.505 1.00 90.44 293 GLU A N 1
ATOM 2254 C CA . GLU A 1 293 ? -1.167 -22.570 23.165 1.00 90.44 293 GLU A CA 1
ATOM 2255 C C . GLU A 1 293 ? -2.098 -21.459 23.678 1.00 90.44 293 GLU A C 1
ATOM 2257 O O . GLU A 1 293 ? -3.310 -21.636 23.793 1.00 90.44 293 GLU A O 1
ATOM 2262 N N . THR A 1 294 ? -1.544 -20.275 23.951 1.00 88.81 294 THR A N 1
ATOM 2263 C CA . THR A 1 294 ? -2.311 -19.073 24.323 1.00 88.81 294 THR A CA 1
ATOM 2264 C C . THR A 1 294 ? -2.026 -17.957 23.330 1.00 88.81 294 THR A C 1
ATOM 2266 O O . THR A 1 294 ? -0.871 -17.682 22.996 1.00 88.81 294 THR A O 1
ATOM 2269 N N . LEU A 1 295 ? -3.083 -17.288 22.874 1.00 89.38 295 LEU A N 1
ATOM 2270 C CA . LEU A 1 295 ? -2.983 -16.167 21.949 1.00 89.38 295 LEU A CA 1
ATOM 2271 C C . LEU A 1 295 ? -2.798 -14.868 22.730 1.00 89.38 295 LEU A C 1
ATOM 2273 O O . LEU A 1 295 ? -3.550 -14.552 23.648 1.00 89.38 295 LEU A O 1
ATOM 2277 N N . ILE A 1 296 ? -1.776 -14.097 22.360 1.00 87.00 296 ILE A N 1
ATOM 2278 C CA . ILE A 1 296 ? -1.467 -12.820 23.001 1.00 87.00 296 ILE A CA 1
ATOM 2279 C C . ILE A 1 296 ? -1.401 -11.742 21.931 1.00 87.00 296 ILE A C 1
ATOM 2281 O O . ILE A 1 296 ? -0.673 -11.858 20.944 1.00 87.00 296 ILE A O 1
ATOM 2285 N N . LEU A 1 297 ? -2.140 -10.654 22.148 1.00 88.50 297 LEU A N 1
ATOM 2286 C CA . LEU A 1 297 ? -2.007 -9.460 21.329 1.00 88.50 297 LEU A CA 1
ATOM 2287 C C . LEU A 1 297 ? -0.585 -8.905 21.482 1.00 88.50 297 LEU A C 1
ATOM 2289 O O . LEU A 1 297 ? -0.193 -8.503 22.575 1.00 88.50 297 LEU A O 1
ATOM 2293 N N . ALA A 1 298 ? 0.172 -8.833 20.387 1.00 86.50 298 ALA A N 1
ATOM 2294 C CA . ALA A 1 298 ? 1.580 -8.434 20.427 1.00 86.50 298 ALA A CA 1
ATOM 2295 C C . ALA A 1 298 ? 1.812 -7.074 21.116 1.00 86.50 298 ALA A C 1
ATOM 2297 O O . ALA A 1 298 ? 2.771 -6.925 21.869 1.00 86.50 298 ALA A O 1
ATOM 2298 N N . SER A 1 299 ? 0.914 -6.098 20.934 1.00 83.88 299 SER A N 1
ATOM 2299 C CA . SER A 1 299 ? 1.027 -4.795 21.604 1.00 83.88 299 SER A CA 1
ATOM 2300 C C . SER A 1 299 ? 0.878 -4.886 23.126 1.00 83.88 299 SER A C 1
ATOM 2302 O O . SER A 1 299 ? 1.490 -4.096 23.837 1.00 83.88 299 SER A O 1
ATOM 2304 N N . ALA A 1 300 ? 0.135 -5.870 23.643 1.00 87.62 300 ALA A N 1
ATOM 2305 C CA . ALA A 1 300 ? -0.018 -6.079 25.082 1.00 87.62 300 ALA A CA 1
ATOM 2306 C C . ALA A 1 300 ? 1.286 -6.550 25.747 1.00 87.62 300 ALA A C 1
ATOM 2308 O O . ALA A 1 300 ? 1.493 -6.292 26.927 1.00 87.62 300 ALA A O 1
ATOM 2309 N N . LEU A 1 301 ? 2.203 -7.182 25.003 1.00 87.56 301 LEU A N 1
ATOM 2310 C CA . LEU A 1 301 ? 3.506 -7.600 25.533 1.00 87.56 301 LEU A CA 1
ATOM 2311 C C . LEU A 1 301 ? 4.381 -6.410 25.955 1.00 87.56 301 LEU A C 1
ATOM 2313 O O . LEU A 1 301 ? 5.193 -6.544 26.870 1.00 87.56 301 LEU A O 1
ATOM 2317 N N . MET A 1 302 ? 4.207 -5.255 25.304 1.00 85.50 302 MET A N 1
ATOM 2318 C CA . MET A 1 302 ? 4.935 -4.020 25.615 1.00 85.50 302 MET A CA 1
ATOM 2319 C C . MET A 1 302 ? 4.336 -3.255 26.801 1.00 85.50 302 MET A C 1
ATOM 2321 O O . MET A 1 302 ? 5.008 -2.397 27.380 1.00 85.50 302 MET A O 1
ATOM 2325 N N . GLU A 1 303 ? 3.090 -3.561 27.163 1.00 84.50 303 GLU A N 1
ATOM 2326 C CA . GLU A 1 303 ? 2.418 -2.955 28.306 1.00 84.50 303 GLU A CA 1
ATOM 2327 C C . GLU A 1 303 ? 3.026 -3.449 29.621 1.00 84.50 303 GLU A C 1
ATOM 2329 O O . GLU A 1 303 ? 3.661 -4.506 29.702 1.00 84.50 303 GLU A O 1
ATOM 2334 N N . LYS A 1 304 ? 2.830 -2.665 30.679 1.00 82.31 304 LYS A N 1
ATOM 2335 C CA . LYS A 1 304 ? 3.277 -3.006 32.031 1.00 82.31 304 LYS A CA 1
ATOM 2336 C C . LYS A 1 304 ? 2.070 -3.224 32.924 1.00 82.31 304 LYS A C 1
ATOM 2338 O O . LYS A 1 304 ? 1.137 -2.419 32.868 1.00 82.31 304 LYS A O 1
ATOM 2343 N N . PRO A 1 305 ? 2.090 -4.234 33.808 1.00 82.12 305 PRO A N 1
ATOM 2344 C CA . PRO A 1 305 ? 1.118 -4.278 34.880 1.00 82.12 305 PRO A CA 1
ATOM 2345 C C . PRO A 1 305 ? 1.194 -2.996 35.705 1.00 82.12 305 PRO A C 1
ATOM 2347 O O . PRO A 1 305 ? 2.271 -2.427 35.914 1.00 82.12 305 PRO A O 1
ATOM 2350 N N . PHE A 1 306 ? 0.045 -2.568 36.212 1.00 70.19 306 PHE A N 1
ATOM 2351 C CA . PHE A 1 306 ? -0.038 -1.380 37.046 1.00 70.19 306 PHE A CA 1
ATOM 2352 C C . PHE A 1 306 ? 0.957 -1.438 38.218 1.00 70.19 306 PHE A C 1
ATOM 2354 O O . PHE A 1 306 ? 1.084 -2.459 38.898 1.00 70.19 306 PHE A O 1
ATOM 2361 N N . GLY A 1 307 ? 1.680 -0.335 38.433 1.00 69.69 307 GLY A N 1
ATOM 2362 C CA . GLY A 1 307 ? 2.671 -0.203 39.504 1.00 69.69 307 GLY A CA 1
ATOM 2363 C C . GLY A 1 307 ? 3.956 -1.014 39.307 1.00 69.69 307 GLY A C 1
ATOM 2364 O O . GLY A 1 307 ? 4.811 -0.998 40.189 1.00 69.69 307 GLY A O 1
ATOM 2365 N N . ARG A 1 308 ? 4.129 -1.718 38.178 1.00 76.81 308 ARG A N 1
ATOM 2366 C CA . ARG A 1 308 ? 5.346 -2.490 37.899 1.00 76.81 308 ARG A CA 1
ATOM 2367 C C . ARG A 1 308 ? 6.265 -1.779 36.912 1.00 76.81 308 ARG A C 1
ATOM 2369 O O . ARG A 1 308 ? 5.842 -1.211 35.910 1.00 76.81 308 ARG A O 1
ATOM 2376 N N . GLY A 1 309 ? 7.568 -1.868 37.185 1.00 80.25 309 GLY A N 1
ATOM 2377 C CA . GLY A 1 309 ? 8.627 -1.356 36.311 1.00 80.25 309 GLY A CA 1
ATOM 2378 C C . GLY A 1 309 ? 8.928 -2.244 35.098 1.00 80.25 309 GLY A C 1
ATOM 2379 O O . GLY A 1 309 ? 9.630 -1.793 34.192 1.00 80.25 309 GLY A O 1
ATOM 2380 N N . ILE A 1 310 ? 8.367 -3.454 35.053 1.00 86.50 310 ILE A N 1
ATOM 2381 C CA . ILE A 1 310 ? 8.610 -4.491 34.039 1.00 86.50 310 ILE A CA 1
ATOM 2382 C C . ILE A 1 310 ? 7.366 -4.736 33.174 1.00 86.50 310 ILE A C 1
ATOM 2384 O O . ILE A 1 310 ? 6.240 -4.519 33.619 1.00 86.50 310 ILE A O 1
ATOM 2388 N N . THR A 1 311 ? 7.585 -5.153 31.935 1.00 89.88 311 THR A N 1
ATOM 2389 C CA . THR A 1 311 ? 6.575 -5.432 30.902 1.00 89.88 311 THR A CA 1
ATOM 2390 C C . THR A 1 311 ? 5.955 -6.822 31.037 1.00 89.88 311 THR A C 1
ATOM 2392 O O . THR A 1 311 ? 6.512 -7.701 31.697 1.00 89.88 311 THR A O 1
ATOM 2395 N N . TYR A 1 312 ? 4.813 -7.049 30.384 1.00 89.56 312 TYR A N 1
ATOM 2396 C CA . TYR A 1 312 ? 4.234 -8.389 30.268 1.00 89.56 312 TYR A CA 1
ATOM 2397 C C . TYR A 1 312 ? 5.170 -9.360 29.542 1.00 89.56 312 TYR A C 1
ATOM 2399 O O . TYR A 1 312 ? 5.245 -10.512 29.955 1.00 89.56 312 TYR A O 1
ATOM 2407 N N . ALA A 1 313 ? 5.935 -8.913 28.539 1.00 90.12 313 ALA A N 1
ATOM 2408 C CA . ALA A 1 313 ? 6.967 -9.743 27.914 1.00 90.12 313 ALA A CA 1
ATOM 2409 C C . ALA A 1 313 ? 7.999 -10.242 28.939 1.00 90.12 313 ALA A C 1
ATOM 2411 O O . ALA A 1 313 ? 8.297 -11.432 28.993 1.00 90.12 313 ALA A O 1
ATOM 2412 N N . GLU A 1 314 ? 8.511 -9.346 29.787 1.00 91.94 314 GLU A N 1
ATOM 2413 C CA . GLU A 1 314 ? 9.482 -9.715 30.823 1.00 91.94 314 GLU A CA 1
ATOM 2414 C C . GLU A 1 314 ? 8.906 -10.717 31.825 1.00 91.94 314 GLU A C 1
ATOM 2416 O O . GLU A 1 314 ? 9.608 -11.634 32.234 1.00 91.94 314 GLU A O 1
ATOM 2421 N N . ILE A 1 315 ? 7.630 -10.571 32.186 1.00 91.88 315 ILE A N 1
ATOM 2422 C CA . ILE A 1 315 ? 6.957 -11.453 33.146 1.00 91.88 315 ILE A CA 1
ATOM 2423 C C . ILE A 1 315 ? 6.662 -12.827 32.542 1.00 91.88 315 ILE A C 1
ATOM 2425 O O . ILE A 1 315 ? 6.932 -13.841 33.174 1.00 91.88 315 ILE A O 1
ATOM 2429 N N . LEU A 1 316 ? 6.079 -12.866 31.343 1.00 90.00 316 LEU A N 1
ATOM 2430 C CA . LEU A 1 316 ? 5.598 -14.103 30.724 1.00 90.00 316 LEU A CA 1
ATOM 2431 C C . LEU A 1 316 ? 6.740 -14.993 30.225 1.00 90.00 316 LEU A C 1
ATOM 2433 O O . LEU A 1 316 ? 6.596 -16.211 30.215 1.00 90.00 316 LEU A O 1
ATOM 2437 N N . PHE A 1 317 ? 7.862 -14.391 29.823 1.00 89.56 317 PHE A N 1
ATOM 2438 C CA . PHE A 1 317 ? 9.022 -15.105 29.283 1.00 89.56 317 PHE A CA 1
ATOM 2439 C C . PHE A 1 317 ? 10.229 -15.118 30.236 1.00 89.56 317 PHE A C 1
ATOM 2441 O O . PHE A 1 317 ? 11.316 -15.509 29.816 1.00 89.56 317 PHE A O 1
ATOM 2448 N N . ASP A 1 318 ? 10.047 -14.688 31.491 1.00 92.50 318 ASP A N 1
ATOM 2449 C CA . ASP A 1 318 ? 11.082 -14.648 32.538 1.00 92.50 318 ASP A CA 1
ATOM 2450 C C . ASP A 1 318 ? 12.381 -13.937 32.092 1.00 92.50 318 ASP A C 1
ATOM 2452 O O . ASP A 1 318 ? 13.507 -14.410 32.272 1.00 92.50 318 ASP A O 1
ATOM 2456 N N . LEU A 1 319 ? 12.223 -12.779 31.439 1.00 92.56 319 LEU A N 1
ATOM 2457 C CA . LEU A 1 319 ? 13.335 -12.023 30.852 1.00 92.56 319 LEU A CA 1
ATOM 2458 C C . LEU A 1 319 ? 13.936 -11.070 31.889 1.00 92.56 319 LEU A C 1
ATOM 2460 O O . LEU A 1 319 ? 13.612 -9.880 31.944 1.00 92.56 319 LEU A O 1
ATOM 2464 N N . THR A 1 320 ? 14.844 -11.589 32.706 1.00 94.62 320 THR A N 1
ATOM 2465 C CA . THR A 1 320 ? 15.468 -10.853 33.813 1.00 94.62 320 THR A CA 1
ATOM 2466 C C . THR A 1 320 ? 16.767 -10.147 33.416 1.00 94.62 320 THR A C 1
ATOM 2468 O O . THR A 1 320 ? 17.074 -9.093 33.976 1.00 94.62 320 THR A O 1
ATOM 2471 N N . THR A 1 321 ? 17.496 -10.644 32.408 1.00 93.50 321 THR A N 1
ATOM 2472 C CA . THR A 1 321 ? 18.769 -10.054 31.943 1.00 93.50 321 THR A CA 1
ATOM 2473 C C . THR A 1 321 ? 18.674 -9.414 30.556 1.00 93.50 321 THR A C 1
ATOM 2475 O O . THR A 1 321 ? 17.748 -9.669 29.783 1.00 93.50 321 THR A O 1
ATOM 2478 N N . VAL A 1 322 ? 19.644 -8.558 30.214 1.00 91.38 322 VAL A N 1
ATOM 2479 C CA . VAL A 1 322 ? 19.724 -7.924 28.885 1.00 91.38 322 VAL A CA 1
ATOM 2480 C C . VAL A 1 322 ? 19.958 -8.974 27.798 1.00 91.38 322 VAL A C 1
ATOM 2482 O O . VAL A 1 322 ? 19.327 -8.918 26.747 1.00 91.38 322 VAL A O 1
ATOM 2485 N N . GLU A 1 323 ? 20.798 -9.970 28.062 1.00 91.50 323 GLU A N 1
ATOM 2486 C CA . GLU A 1 323 ? 21.117 -11.058 27.134 1.00 91.50 323 GLU A CA 1
ATOM 2487 C C . GLU A 1 323 ? 19.879 -11.903 26.821 1.00 91.50 323 GLU A C 1
ATOM 2489 O O . GLU A 1 323 ? 19.643 -12.242 25.661 1.00 91.50 323 GLU A O 1
ATOM 2494 N N . GLN A 1 324 ? 19.053 -12.202 27.831 1.00 90.44 324 GLN A N 1
ATOM 2495 C CA . GLN A 1 324 ? 17.781 -12.903 27.640 1.00 90.44 324 GLN A CA 1
ATOM 2496 C C . GLN A 1 324 ? 16.829 -12.097 26.752 1.00 90.44 324 GLN A C 1
ATOM 2498 O O . GLN A 1 324 ? 16.251 -12.648 25.816 1.00 90.44 324 GLN A O 1
ATOM 2503 N N . LYS A 1 325 ? 16.715 -10.784 26.992 1.00 89.31 325 LYS A N 1
ATOM 2504 C CA . LYS A 1 325 ? 15.886 -9.884 26.175 1.00 89.31 325 LYS A CA 1
ATOM 2505 C C . LYS A 1 325 ? 16.383 -9.829 24.730 1.00 89.31 325 LYS A C 1
ATOM 2507 O O . LYS A 1 325 ? 15.586 -10.001 23.814 1.00 89.31 325 LYS A O 1
ATOM 2512 N N . LEU A 1 326 ? 17.689 -9.650 24.515 1.00 86.94 326 LEU A N 1
ATOM 2513 C CA . LEU A 1 326 ? 18.294 -9.628 23.177 1.00 86.94 326 LEU A CA 1
ATOM 2514 C C . LEU A 1 326 ? 18.055 -10.940 22.428 1.00 86.94 326 LEU A C 1
ATOM 2516 O O . LEU A 1 326 ? 17.629 -10.915 21.276 1.00 86.94 326 LEU A O 1
ATOM 2520 N N . LYS A 1 327 ? 18.264 -12.080 23.092 1.00 86.31 327 LYS A N 1
ATOM 2521 C CA . LYS A 1 327 ? 18.015 -13.400 22.506 1.00 86.31 327 LYS A CA 1
ATOM 2522 C C . LYS A 1 327 ? 16.541 -13.597 22.148 1.00 86.31 327 LYS A C 1
ATOM 2524 O O . LYS A 1 327 ? 16.247 -14.155 21.097 1.00 86.31 327 LYS A O 1
ATOM 2529 N N . TRP A 1 328 ? 15.621 -13.136 22.996 1.00 85.25 328 TRP A N 1
ATOM 2530 C CA . TRP A 1 328 ? 14.185 -13.198 22.725 1.00 85.25 328 TRP A CA 1
ATOM 2531 C C . TRP A 1 328 ? 13.803 -12.350 21.502 1.00 85.25 328 TRP A C 1
ATOM 2533 O O . TRP A 1 328 ? 13.117 -12.851 20.615 1.00 85.25 328 TRP A O 1
ATOM 2543 N N . PHE A 1 329 ? 14.332 -11.125 21.382 1.00 80.81 329 PHE A N 1
ATOM 2544 C CA . PHE A 1 329 ? 14.127 -10.272 20.200 1.00 80.81 329 PHE A CA 1
ATOM 2545 C C . PHE A 1 329 ? 14.726 -10.848 18.908 1.00 80.81 329 PHE A C 1
ATOM 2547 O O . PHE A 1 329 ? 14.201 -10.593 17.829 1.00 80.81 329 PHE A O 1
ATOM 2554 N N . GLN A 1 330 ? 15.820 -11.605 19.006 1.00 75.69 330 GLN A N 1
ATOM 2555 C CA . GLN A 1 330 ? 16.491 -12.256 17.872 1.00 75.69 330 GLN A CA 1
ATOM 2556 C C . GLN A 1 330 ? 15.900 -13.630 17.519 1.00 75.69 330 GLN A C 1
ATOM 2558 O O . GLN A 1 330 ? 16.374 -14.285 16.594 1.00 75.69 330 GLN A O 1
ATOM 2563 N N . SER A 1 331 ? 14.899 -14.100 18.265 1.00 68.06 331 SER A N 1
ATOM 2564 C CA . SER A 1 331 ? 14.302 -15.417 18.064 1.00 68.06 331 SER A CA 1
ATOM 2565 C C . SER A 1 331 ? 13.593 -15.513 16.698 1.00 68.06 331 SER A C 1
ATOM 2567 O O . SER A 1 331 ? 12.958 -14.542 16.274 1.00 68.06 331 SER A O 1
ATOM 2569 N N . PRO A 1 332 ? 13.632 -16.675 16.008 1.00 57.53 332 PRO A N 1
ATOM 2570 C CA . PRO A 1 332 ? 13.053 -16.865 14.670 1.00 57.53 332 PRO A CA 1
ATOM 2571 C C . PRO A 1 332 ? 11.548 -16.577 14.564 1.00 57.53 332 PRO A C 1
ATOM 2573 O O . PRO A 1 332 ? 11.049 -16.407 13.456 1.00 57.53 332 PRO A O 1
ATOM 2576 N N . TYR A 1 333 ? 10.832 -16.426 15.683 1.00 54.34 333 TYR A N 1
ATOM 2577 C CA . TYR A 1 333 ? 9.449 -15.931 15.705 1.00 54.34 333 TYR A CA 1
ATOM 2578 C C . TYR A 1 333 ? 9.287 -14.501 15.136 1.00 54.34 333 TYR A C 1
ATOM 2580 O O . TYR A 1 333 ? 8.158 -14.053 14.949 1.00 54.34 333 TYR A O 1
ATOM 2588 N N . GLY A 1 334 ? 10.387 -13.786 14.855 1.00 48.88 334 GLY A N 1
ATOM 2589 C CA . GLY A 1 334 ? 10.404 -12.456 14.232 1.00 48.88 334 GLY A CA 1
ATOM 2590 C C . GLY A 1 334 ? 11.210 -12.339 12.929 1.00 48.88 334 GLY A C 1
ATOM 2591 O O . GLY A 1 334 ? 11.292 -11.243 12.369 1.00 48.88 334 GLY A O 1
ATOM 2592 N N . GLU A 1 335 ? 11.811 -13.418 12.410 1.00 47.03 335 GLU A N 1
ATOM 2593 C CA . GLU A 1 335 ? 12.547 -13.337 11.144 1.00 47.03 335 GLU A CA 1
ATOM 2594 C C . GLU A 1 335 ? 11.597 -13.434 9.948 1.00 47.03 335 GLU A C 1
ATOM 2596 O O . GLU A 1 335 ? 11.316 -14.505 9.417 1.00 47.03 335 GLU A O 1
ATOM 2601 N N . LEU A 1 336 ? 11.140 -12.275 9.462 1.00 49.41 336 LEU A N 1
ATOM 2602 C CA . LEU A 1 336 ? 10.622 -12.186 8.098 1.00 49.41 336 LEU A CA 1
ATOM 2603 C C . LEU A 1 336 ? 11.697 -12.723 7.136 1.00 49.41 336 LEU A C 1
ATOM 2605 O O . LEU A 1 336 ? 12.858 -12.300 7.266 1.00 49.41 336 LEU A O 1
ATOM 2609 N N . PRO A 1 337 ? 11.341 -13.593 6.165 1.00 52.19 337 PRO A N 1
ATOM 2610 C CA . PRO A 1 337 ? 12.289 -14.102 5.185 1.00 52.19 337 PRO A CA 1
ATOM 2611 C C . PRO A 1 337 ? 13.129 -12.954 4.607 1.00 52.19 337 PRO A C 1
ATOM 2613 O O . PRO A 1 337 ? 12.579 -11.883 4.336 1.00 52.19 337 PRO A O 1
ATOM 2616 N N . PRO A 1 338 ? 14.445 -13.122 4.391 1.00 51.75 338 PRO A N 1
ATOM 2617 C CA . PRO A 1 338 ? 15.310 -12.031 3.935 1.00 51.75 338 PRO A CA 1
ATOM 2618 C C . PRO A 1 338 ? 14.816 -11.321 2.665 1.00 51.75 338 PRO A C 1
ATOM 2620 O O . PRO A 1 338 ? 15.075 -10.131 2.482 1.00 51.75 338 PRO A O 1
ATOM 2623 N N . VAL A 1 339 ? 14.078 -12.032 1.802 1.00 49.06 339 VAL A N 1
ATOM 2624 C CA . VAL A 1 339 ? 13.425 -11.461 0.615 1.00 49.06 339 VAL A CA 1
ATOM 2625 C C . VAL A 1 339 ? 12.264 -10.529 0.982 1.00 49.06 339 VAL A C 1
ATOM 2627 O O . VAL A 1 339 ? 12.133 -9.463 0.391 1.00 49.06 339 VAL A O 1
ATOM 2630 N N . SER A 1 340 ? 11.486 -10.857 2.014 1.00 50.62 340 SER A N 1
ATOM 2631 C CA . SER A 1 340 ? 10.342 -10.078 2.498 1.00 50.62 340 SER A CA 1
ATOM 2632 C C . SER A 1 340 ? 10.745 -8.710 3.046 1.00 50.62 340 SER A C 1
ATOM 2634 O O . SER A 1 340 ? 9.954 -7.780 2.980 1.00 50.62 340 SER A O 1
ATOM 2636 N N . ARG A 1 341 ? 11.991 -8.547 3.521 1.00 52.62 341 ARG A N 1
ATOM 2637 C CA . ARG A 1 341 ? 12.539 -7.236 3.928 1.00 52.62 341 ARG A CA 1
ATOM 2638 C C . ARG A 1 341 ? 12.768 -6.282 2.747 1.00 52.62 341 ARG A C 1
ATOM 2640 O O . ARG A 1 341 ? 12.954 -5.091 2.967 1.00 52.62 341 ARG A O 1
ATOM 2647 N N . ARG A 1 342 ? 12.804 -6.800 1.511 1.00 51.09 342 ARG A N 1
ATOM 2648 C CA . ARG A 1 342 ? 12.996 -6.021 0.271 1.00 51.09 342 ARG A CA 1
ATOM 2649 C C . ARG A 1 342 ? 11.727 -5.899 -0.569 1.00 51.09 342 ARG A C 1
ATOM 2651 O O . ARG A 1 342 ? 11.722 -5.162 -1.549 1.00 51.09 342 ARG A O 1
ATOM 2658 N N . LEU A 1 343 ? 10.683 -6.649 -0.230 1.00 52.31 343 LEU A N 1
ATOM 2659 C CA . LEU A 1 343 ? 9.385 -6.566 -0.887 1.00 52.31 343 LEU A CA 1
ATOM 2660 C C . LEU A 1 343 ? 8.525 -5.548 -0.143 1.00 52.31 343 LEU A C 1
ATOM 2662 O O . LEU A 1 343 ? 8.630 -5.417 1.074 1.00 52.31 343 LEU A O 1
ATOM 2666 N N . ASN A 1 344 ? 7.673 -4.827 -0.871 1.00 50.38 344 ASN A N 1
ATOM 2667 C CA . ASN A 1 3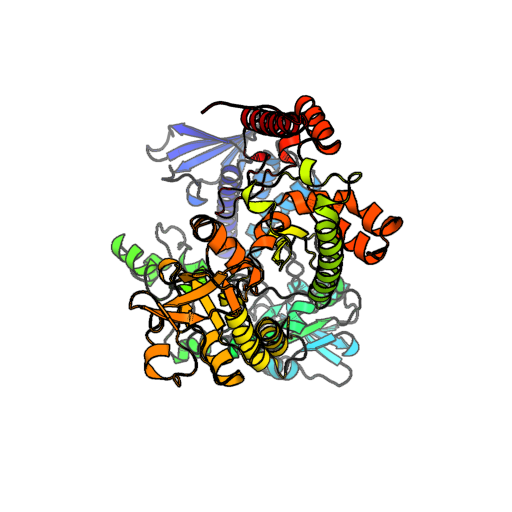44 ? 6.690 -3.958 -0.236 1.00 50.38 344 ASN A CA 1
ATOM 2668 C C . ASN A 1 344 ? 5.763 -4.837 0.632 1.00 50.38 344 ASN A C 1
ATOM 2670 O O . ASN A 1 344 ? 5.092 -5.711 0.076 1.00 50.38 344 ASN A O 1
ATOM 2674 N N . PRO A 1 345 ? 5.721 -4.650 1.966 1.00 45.75 345 PRO A N 1
ATOM 2675 C CA . PRO A 1 345 ? 4.899 -5.478 2.848 1.00 45.75 345 PRO A CA 1
ATOM 2676 C C . PRO A 1 345 ? 3.396 -5.212 2.674 1.00 45.75 345 PRO A C 1
ATOM 2678 O O . PRO A 1 345 ? 2.576 -5.938 3.234 1.00 45.75 345 PRO A O 1
ATOM 2681 N N . PHE A 1 346 ? 3.024 -4.190 1.899 1.00 49.31 346 PHE A N 1
ATOM 2682 C CA . PHE A 1 346 ? 1.647 -3.812 1.629 1.00 49.31 346 PHE A CA 1
ATOM 2683 C C . PHE A 1 346 ? 1.257 -4.216 0.201 1.00 49.31 346 PHE A C 1
ATOM 2685 O O . PHE A 1 346 ? 1.635 -3.527 -0.752 1.00 49.31 346 PHE A O 1
ATOM 2692 N N . PRO A 1 347 ? 0.490 -5.306 0.006 1.00 59.97 347 PRO A N 1
ATOM 2693 C CA . PRO A 1 347 ? -0.146 -5.545 -1.281 1.00 59.97 347 PRO A CA 1
ATOM 2694 C C . PRO A 1 347 ? -1.097 -4.377 -1.581 1.00 59.97 347 PRO A C 1
ATOM 2696 O O . PRO A 1 347 ? -2.030 -4.112 -0.823 1.00 59.97 347 PRO A O 1
ATOM 2699 N N . ALA A 1 348 ? -0.842 -3.649 -2.669 1.00 66.56 348 ALA A N 1
ATOM 2700 C CA . ALA A 1 348 ? -1.687 -2.536 -3.083 1.00 66.56 348 ALA A CA 1
ATOM 2701 C C . ALA A 1 348 ? -2.924 -3.074 -3.812 1.00 66.56 348 ALA A C 1
ATOM 2703 O O . ALA A 1 348 ? -2.819 -3.609 -4.916 1.00 66.56 348 ALA A O 1
ATOM 2704 N N . LEU A 1 349 ? -4.098 -2.924 -3.198 1.00 74.75 349 LEU A N 1
ATOM 2705 C CA . LEU A 1 349 ? -5.370 -3.112 -3.886 1.00 74.75 349 LEU A CA 1
ATOM 2706 C C . LEU A 1 349 ? -5.730 -1.806 -4.597 1.00 74.75 349 LEU A C 1
ATOM 2708 O O . LEU A 1 349 ? -5.905 -0.772 -3.955 1.00 74.75 349 LEU A O 1
ATOM 2712 N N . LEU A 1 350 ? -5.830 -1.861 -5.922 1.00 79.25 350 LEU A N 1
ATOM 2713 C CA . LEU A 1 350 ? -6.095 -0.702 -6.768 1.00 79.25 350 LEU A CA 1
ATOM 2714 C C . LEU A 1 350 ? -7.382 -0.945 -7.571 1.00 79.25 350 LEU A C 1
ATOM 2716 O O . LEU A 1 350 ? -7.615 -2.072 -8.011 1.00 79.25 350 LEU A O 1
ATOM 2720 N N . PRO A 1 351 ? -8.233 0.076 -7.773 1.00 82.56 351 PRO A N 1
ATOM 2721 C CA . PRO A 1 351 ? -9.400 -0.048 -8.634 1.00 82.56 351 PRO A CA 1
ATOM 2722 C C . PRO A 1 351 ? -8.957 -0.256 -10.081 1.00 82.56 351 PRO A C 1
ATOM 2724 O O . PRO A 1 351 ? -7.927 0.273 -10.490 1.00 82.56 351 PRO A O 1
ATOM 2727 N N . ARG A 1 352 ? -9.783 -0.941 -10.880 1.00 84.38 352 ARG A N 1
ATOM 2728 C CA . ARG A 1 352 ? -9.502 -1.255 -12.293 1.00 84.38 352 ARG A CA 1
ATOM 2729 C C . ARG A 1 352 ? -9.109 -0.036 -13.139 1.00 84.38 352 ARG A C 1
ATOM 2731 O O . ARG A 1 352 ? -8.214 -0.128 -13.968 1.00 84.38 352 ARG A O 1
ATOM 2738 N N . ARG A 1 353 ? -9.698 1.128 -12.852 1.00 86.06 353 ARG A N 1
ATOM 2739 C CA . ARG A 1 353 ? -9.353 2.396 -13.509 1.00 86.06 353 ARG A CA 1
ATOM 2740 C C . ARG A 1 353 ? -7.871 2.769 -13.374 1.00 86.06 353 ARG A C 1
ATOM 2742 O O . ARG A 1 353 ? -7.324 3.386 -14.272 1.00 86.06 353 ARG A O 1
ATOM 2749 N N . PHE A 1 354 ? -7.211 2.415 -12.272 1.00 87.31 354 PHE A N 1
ATOM 2750 C CA . PHE A 1 354 ? -5.818 2.797 -12.030 1.00 87.31 354 PHE A CA 1
ATOM 2751 C C . PHE A 1 354 ? -4.834 2.189 -13.052 1.00 87.31 354 PHE A C 1
ATOM 2753 O O . PHE A 1 354 ? -4.103 2.956 -13.678 1.00 87.31 354 PHE A O 1
ATOM 2760 N N . PRO A 1 355 ? -4.787 0.856 -13.276 1.00 86.06 355 PRO A N 1
ATOM 2761 C CA . PRO A 1 355 ? -3.953 0.284 -14.332 1.00 86.06 355 PRO A CA 1
ATOM 2762 C C . PRO A 1 355 ? -4.394 0.708 -15.739 1.00 86.06 355 PRO A C 1
ATOM 2764 O O . PRO A 1 355 ? -3.532 0.854 -16.605 1.00 86.06 355 PRO A O 1
ATOM 2767 N N . ASP A 1 356 ? -5.688 0.954 -15.968 1.00 88.06 356 ASP A N 1
ATOM 2768 C CA . ASP A 1 356 ? -6.175 1.456 -17.258 1.00 88.06 356 ASP A CA 1
ATOM 2769 C C . ASP A 1 356 ? -5.630 2.879 -17.538 1.00 88.06 356 ASP A C 1
ATOM 2771 O O . ASP A 1 356 ? -5.092 3.137 -18.616 1.00 88.06 356 ASP A O 1
ATOM 2775 N N . ASP A 1 357 ? -5.656 3.780 -16.546 1.00 89.12 357 ASP A N 1
ATOM 2776 C CA . ASP A 1 357 ? -5.059 5.122 -16.640 1.00 89.12 357 ASP A CA 1
ATOM 2777 C C . ASP A 1 357 ? -3.533 5.045 -16.877 1.00 89.12 357 ASP A C 1
ATOM 2779 O O . ASP A 1 357 ? -2.986 5.836 -17.651 1.00 89.12 357 ASP A O 1
ATOM 2783 N N . ILE A 1 358 ? -2.830 4.092 -16.243 1.00 89.44 358 ILE A N 1
ATOM 2784 C CA . ILE A 1 358 ? -1.393 3.858 -16.482 1.00 89.44 358 ILE A CA 1
ATOM 2785 C C . ILE A 1 358 ? -1.145 3.436 -17.928 1.00 89.44 358 ILE A C 1
ATOM 2787 O O . ILE A 1 358 ? -0.188 3.912 -18.538 1.00 89.44 358 ILE A O 1
ATOM 2791 N N . GLN A 1 359 ? -1.983 2.560 -18.487 1.00 88.62 359 GLN A N 1
ATOM 2792 C CA . GLN A 1 359 ? -1.832 2.115 -19.868 1.00 88.62 359 GLN A CA 1
ATOM 2793 C C . GLN A 1 359 ? -1.965 3.294 -20.842 1.00 88.62 359 GLN A C 1
ATOM 2795 O O . GLN A 1 359 ? -1.080 3.499 -21.672 1.00 88.62 359 GLN A O 1
ATOM 2800 N N . VAL A 1 360 ? -3.019 4.103 -20.696 1.00 92.25 360 VAL A N 1
ATOM 2801 C CA . VAL A 1 360 ? -3.243 5.288 -21.542 1.00 92.25 360 VAL A CA 1
ATOM 2802 C C . VAL A 1 360 ? -2.083 6.279 -21.417 1.00 92.25 360 VAL A C 1
ATOM 2804 O O . VAL A 1 360 ? -1.606 6.821 -22.416 1.00 92.25 360 VAL A O 1
ATOM 2807 N N . PHE A 1 361 ? -1.590 6.494 -20.196 1.00 94.38 361 PHE A N 1
ATOM 2808 C CA . PHE A 1 361 ? -0.429 7.342 -19.953 1.00 94.38 361 PHE A CA 1
ATOM 2809 C C . PHE A 1 361 ? 0.842 6.795 -20.618 1.00 94.38 361 PHE A C 1
ATOM 2811 O O . PHE A 1 361 ? 1.558 7.555 -21.264 1.00 94.38 361 PHE A O 1
ATOM 2818 N N . GLN A 1 362 ? 1.121 5.493 -20.500 1.00 89.88 362 GLN A N 1
ATOM 2819 C CA . GLN A 1 362 ? 2.305 4.862 -21.090 1.00 89.88 362 GLN A CA 1
ATOM 2820 C C . GLN A 1 362 ? 2.292 4.961 -22.621 1.00 89.88 362 GLN A C 1
ATOM 2822 O O . GLN A 1 362 ? 3.331 5.227 -23.229 1.00 89.88 362 GLN A O 1
ATOM 2827 N N . GLU A 1 363 ? 1.128 4.781 -23.247 1.00 92.69 363 GLU A N 1
ATOM 2828 C CA . GLU A 1 363 ? 0.944 4.955 -24.691 1.00 92.69 363 GLU A CA 1
ATOM 2829 C C . GLU A 1 363 ? 1.241 6.403 -25.111 1.00 92.69 363 GLU A C 1
ATOM 2831 O O . GLU A 1 363 ? 2.057 6.635 -26.005 1.00 92.69 363 GLU A O 1
ATOM 2836 N N . ALA A 1 364 ? 0.653 7.385 -24.418 1.00 95.44 364 ALA A N 1
ATOM 2837 C CA . ALA A 1 364 ? 0.892 8.807 -24.668 1.00 95.44 364 ALA A CA 1
ATOM 2838 C C . ALA A 1 364 ? 2.372 9.192 -24.486 1.00 95.44 364 ALA A C 1
ATOM 2840 O O . ALA A 1 364 ? 2.957 9.863 -25.338 1.00 95.44 364 ALA A O 1
ATOM 2841 N N . LEU A 1 365 ? 2.990 8.732 -23.395 1.00 92.62 365 LEU A N 1
ATOM 2842 C CA . LEU A 1 365 ? 4.391 8.985 -23.072 1.00 92.62 365 LEU A CA 1
ATOM 2843 C C . LEU A 1 365 ? 5.326 8.419 -24.147 1.00 92.62 365 LEU A C 1
ATOM 2845 O O . LEU A 1 365 ? 6.270 9.089 -24.560 1.00 92.62 365 LEU A O 1
ATOM 2849 N N . THR A 1 366 ? 5.041 7.207 -24.628 1.00 88.38 366 THR A N 1
ATOM 2850 C CA . THR A 1 366 ? 5.820 6.557 -25.691 1.00 88.38 366 THR A CA 1
ATOM 2851 C C . THR A 1 366 ? 5.741 7.349 -26.996 1.00 88.38 366 THR A C 1
ATOM 2853 O O . THR A 1 366 ? 6.766 7.585 -27.631 1.00 88.38 366 THR A O 1
ATOM 2856 N N . ILE A 1 367 ? 4.548 7.816 -27.381 1.00 93.06 367 ILE A N 1
ATOM 2857 C CA . ILE A 1 367 ? 4.362 8.642 -28.583 1.00 93.06 367 ILE A CA 1
ATOM 2858 C C . ILE A 1 367 ? 5.141 9.960 -28.471 1.00 93.06 367 ILE A C 1
ATOM 2860 O O . ILE A 1 367 ? 5.848 10.337 -29.408 1.00 93.06 367 ILE A O 1
ATOM 2864 N N . ALA A 1 368 ? 5.041 10.640 -27.325 1.00 93.12 368 ALA A N 1
ATOM 2865 C CA . ALA A 1 368 ? 5.749 11.892 -27.075 1.00 93.12 368 ALA A CA 1
ATOM 2866 C C . ALA A 1 368 ? 7.271 11.710 -27.171 1.00 93.12 368 ALA A C 1
ATOM 2868 O O . ALA A 1 368 ? 7.946 12.462 -27.873 1.00 93.12 368 ALA A O 1
ATOM 2869 N N . LEU A 1 369 ? 7.806 10.681 -26.510 1.00 88.12 369 LEU A N 1
ATOM 2870 C CA . LEU A 1 369 ? 9.240 10.401 -26.493 1.00 88.12 369 LEU A CA 1
ATOM 2871 C C . LEU A 1 369 ? 9.772 9.971 -27.857 1.00 88.12 369 LEU A C 1
ATOM 2873 O O . LEU A 1 369 ? 10.806 10.486 -28.269 1.00 88.12 369 LEU A O 1
ATOM 2877 N N . ASN A 1 370 ? 9.070 9.097 -28.582 1.00 86.25 370 ASN A N 1
ATOM 2878 C CA . ASN A 1 370 ? 9.481 8.705 -29.933 1.00 86.25 370 ASN A CA 1
ATOM 2879 C C . ASN A 1 370 ? 9.566 9.922 -30.851 1.00 86.25 370 ASN A C 1
ATOM 2881 O O . ASN A 1 370 ? 10.562 10.086 -31.553 1.00 86.25 370 ASN A O 1
ATOM 2885 N N . ASN A 1 371 ? 8.568 10.810 -30.784 1.00 91.38 371 ASN A N 1
ATOM 2886 C CA . ASN A 1 371 ? 8.614 12.049 -31.540 1.00 91.38 371 ASN A CA 1
ATOM 2887 C C . ASN A 1 371 ? 9.834 12.885 -31.135 1.00 91.38 371 ASN A C 1
ATOM 2889 O O . ASN A 1 371 ? 10.660 13.151 -31.993 1.00 91.38 371 ASN A O 1
ATOM 2893 N N . ILE A 1 372 ? 10.010 13.226 -29.854 1.00 90.25 372 ILE A N 1
ATOM 2894 C CA . ILE A 1 372 ? 11.135 14.051 -29.369 1.00 90.25 372 ILE A CA 1
ATOM 2895 C C . ILE A 1 372 ? 12.500 13.461 -29.769 1.00 90.25 372 ILE A C 1
ATOM 2897 O O . ILE A 1 372 ? 13.364 14.181 -30.270 1.00 90.25 372 ILE A O 1
ATOM 2901 N N . VAL A 1 373 ? 12.696 12.153 -29.595 1.00 83.31 373 VAL A N 1
ATOM 2902 C CA . VAL A 1 373 ? 13.967 11.478 -29.897 1.00 83.31 373 VAL A CA 1
ATOM 2903 C C . VAL A 1 373 ? 14.285 11.517 -31.395 1.00 83.31 373 VAL A C 1
ATOM 2905 O O . VAL A 1 373 ? 15.430 11.768 -31.766 1.00 83.31 373 VAL A O 1
ATOM 2908 N N . GLU A 1 374 ? 13.300 11.336 -32.279 1.00 84.31 374 GLU A N 1
ATOM 2909 C CA . GLU A 1 374 ? 13.517 11.376 -33.736 1.00 84.31 374 GLU A CA 1
ATOM 2910 C C . GLU A 1 374 ? 13.961 12.754 -34.256 1.00 84.31 374 GLU A C 1
ATOM 2912 O O . GLU A 1 374 ? 14.691 12.847 -35.252 1.00 84.31 374 GLU A O 1
ATOM 2917 N N . ARG A 1 375 ? 13.528 13.828 -33.586 1.00 89.31 375 ARG A N 1
ATOM 2918 C CA . ARG A 1 375 ? 13.849 15.231 -33.924 1.00 89.31 375 ARG A CA 1
ATOM 2919 C C . ARG A 1 375 ? 15.008 15.800 -33.112 1.00 89.31 375 ARG A C 1
ATOM 2921 O O . ARG A 1 375 ? 15.422 16.913 -33.420 1.00 89.31 375 ARG A O 1
ATOM 2928 N N . TRP A 1 376 ? 15.568 15.046 -32.164 1.00 86.19 376 TRP A N 1
ATOM 2929 C CA . TRP A 1 376 ? 16.538 15.537 -31.177 1.00 86.19 376 TRP A CA 1
ATOM 2930 C C . TRP A 1 376 ? 17.627 16.448 -31.765 1.00 86.19 376 TRP A C 1
ATOM 2932 O O . TRP A 1 376 ? 17.865 17.537 -31.256 1.00 86.19 376 TRP A O 1
ATOM 2942 N N . TRP A 1 377 ? 18.234 16.032 -32.883 1.00 82.31 377 TRP A N 1
ATOM 2943 C CA . TRP A 1 377 ? 19.314 16.764 -33.560 1.00 82.31 377 TRP A CA 1
ATOM 2944 C C . TRP A 1 377 ? 18.875 17.620 -34.754 1.00 82.31 377 TRP A C 1
ATOM 2946 O O . TRP A 1 377 ? 19.672 18.386 -35.282 1.00 82.31 377 TRP A O 1
ATOM 2956 N N . LYS A 1 378 ? 17.645 17.441 -35.241 1.00 87.00 378 LYS A N 1
ATOM 2957 C CA . LYS A 1 378 ? 17.174 18.027 -36.512 1.00 87.00 378 LYS A CA 1
ATOM 2958 C C . LYS A 1 378 ? 16.285 19.247 -36.312 1.00 87.00 378 LYS A C 1
ATOM 2960 O O . LYS A 1 378 ? 16.031 19.984 -37.257 1.00 87.00 378 LYS A O 1
ATOM 2965 N N . ASP A 1 379 ? 15.747 19.404 -35.113 1.00 89.81 379 ASP A N 1
ATOM 2966 C CA . ASP A 1 379 ? 14.788 20.441 -34.786 1.00 89.81 379 ASP A CA 1
ATOM 2967 C C . ASP A 1 379 ? 15.476 21.652 -34.159 1.00 89.81 379 ASP A C 1
ATOM 2969 O O . ASP A 1 379 ? 15.606 21.766 -32.940 1.00 89.81 379 ASP A O 1
ATOM 2973 N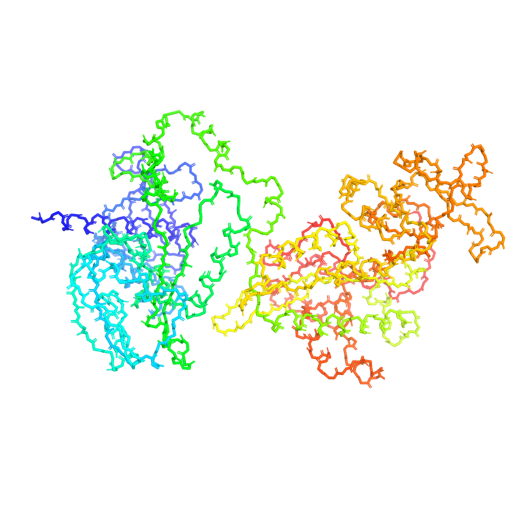 N . GLU A 1 380 ? 15.926 22.554 -35.029 1.00 91.06 380 GLU A N 1
ATOM 2974 C CA . GLU A 1 380 ? 16.610 23.793 -34.646 1.00 91.06 380 GLU A CA 1
ATOM 2975 C C . GLU A 1 380 ? 15.729 24.716 -33.788 1.00 91.06 380 GLU A C 1
ATOM 2977 O O . GLU A 1 380 ? 16.247 25.466 -32.966 1.00 91.06 380 GLU A O 1
ATOM 2982 N N . GLU A 1 381 ? 14.402 24.647 -33.947 1.00 90.19 381 GLU A N 1
ATOM 2983 C CA . GLU A 1 381 ? 13.454 25.492 -33.214 1.00 90.19 381 GLU A CA 1
ATOM 2984 C C . GLU A 1 381 ? 13.297 25.038 -31.760 1.00 90.19 381 GLU A C 1
ATOM 2986 O O . GLU A 1 381 ? 13.382 25.864 -30.852 1.00 90.19 381 GLU A O 1
ATOM 2991 N N . ALA A 1 382 ? 13.104 23.736 -31.516 1.00 89.06 382 ALA A N 1
ATOM 2992 C CA . ALA A 1 382 ? 13.004 23.234 -30.144 1.00 89.06 382 ALA A CA 1
ATOM 2993 C C . ALA A 1 382 ? 14.367 23.124 -29.447 1.00 89.06 382 ALA A C 1
ATOM 2995 O O . ALA A 1 382 ? 14.411 23.138 -28.214 1.00 89.06 382 ALA A O 1
ATOM 2996 N N . ASN A 1 383 ? 15.458 23.006 -30.218 1.00 90.12 383 ASN A N 1
ATOM 2997 C CA . ASN A 1 383 ? 16.850 23.039 -29.764 1.00 90.12 383 ASN A CA 1
ATOM 2998 C C . ASN A 1 383 ? 17.115 22.168 -28.516 1.00 90.12 383 ASN A C 1
ATOM 3000 O O . ASN A 1 383 ? 17.692 22.618 -27.519 1.00 90.12 383 ASN A O 1
ATOM 3004 N N . PHE A 1 384 ? 16.664 20.909 -28.556 1.00 89.81 384 PHE A N 1
ATOM 3005 C CA . PHE A 1 384 ? 16.755 19.966 -27.434 1.00 89.81 384 PHE A CA 1
ATOM 3006 C C . PHE A 1 384 ? 18.155 19.834 -26.811 1.00 89.81 384 PHE A C 1
ATOM 3008 O O . PHE A 1 384 ? 18.236 19.853 -25.579 1.00 89.81 384 PHE A O 1
ATOM 3015 N N . PRO A 1 385 ? 19.260 19.778 -27.587 1.00 86.44 385 PRO A N 1
ATOM 3016 C CA . PRO A 1 385 ? 20.601 19.635 -27.020 1.00 86.44 385 PRO A CA 1
ATOM 3017 C C . PRO A 1 385 ? 21.005 20.803 -26.114 1.00 86.44 385 PRO A C 1
ATOM 3019 O O . PRO A 1 385 ? 21.708 20.599 -25.131 1.00 86.44 385 PRO A O 1
ATOM 3022 N N . SER A 1 386 ? 20.518 22.018 -26.386 1.00 84.88 386 SER A N 1
ATOM 3023 C CA . SER A 1 386 ? 20.780 23.180 -25.523 1.00 84.88 386 SER A CA 1
ATOM 3024 C C . SER A 1 386 ? 20.014 23.120 -24.195 1.00 84.88 386 SER A C 1
ATOM 3026 O O . SER A 1 386 ? 20.524 23.540 -23.158 1.00 84.88 386 SER A O 1
ATOM 3028 N N . ARG A 1 387 ? 18.798 22.558 -24.208 1.00 87.62 387 ARG A N 1
ATOM 3029 C CA . ARG A 1 387 ? 17.911 22.447 -23.036 1.00 87.62 387 ARG A CA 1
ATOM 3030 C C . ARG A 1 387 ? 18.283 21.257 -22.151 1.00 87.62 387 ARG A C 1
ATOM 3032 O O . ARG A 1 387 ? 18.086 21.287 -20.936 1.00 87.62 387 ARG A O 1
ATOM 3039 N N . MET A 1 388 ? 18.821 20.200 -22.757 1.00 86.75 388 MET A N 1
ATOM 3040 C CA . MET A 1 388 ? 19.242 18.974 -22.087 1.00 86.75 388 MET A CA 1
ATOM 3041 C C . MET A 1 388 ? 20.549 18.436 -22.704 1.00 86.75 388 MET A C 1
ATOM 3043 O O . MET A 1 388 ? 20.529 17.418 -23.397 1.00 86.75 388 MET A O 1
ATOM 3047 N N . PRO A 1 389 ? 21.701 19.086 -22.446 1.00 80.69 389 PRO A N 1
ATOM 3048 C CA . PRO A 1 389 ? 22.989 18.694 -23.023 1.00 80.69 389 PRO A CA 1
ATOM 3049 C C . PRO A 1 389 ? 23.383 17.280 -22.614 1.00 80.69 389 PRO A C 1
ATOM 3051 O O . PRO A 1 389 ? 23.340 16.952 -21.422 1.00 80.69 389 PRO A O 1
ATOM 3054 N N . LEU A 1 390 ? 23.759 16.452 -23.591 1.00 75.00 390 LEU A N 1
ATOM 3055 C CA . LEU A 1 390 ? 24.260 15.086 -23.416 1.00 75.00 390 LEU A CA 1
ATOM 3056 C C . LEU A 1 390 ? 25.794 15.094 -23.283 1.00 75.00 390 LEU A C 1
ATOM 3058 O O . LEU A 1 390 ? 26.449 16.069 -23.632 1.00 75.00 390 LEU A O 1
ATOM 3062 N N . GLU A 1 391 ? 26.376 14.041 -22.707 1.00 67.56 391 GLU A N 1
ATOM 3063 C CA . GLU A 1 391 ? 27.840 13.887 -22.734 1.00 67.56 391 GLU A CA 1
ATOM 3064 C C . GLU A 1 391 ? 28.301 13.479 -24.142 1.00 67.56 391 GLU A C 1
ATOM 3066 O O . GLU A 1 391 ? 27.572 12.734 -24.795 1.00 67.56 391 GLU A O 1
ATOM 3071 N N . PRO A 1 392 ? 29.512 13.855 -24.597 1.00 64.88 392 PRO A N 1
ATOM 3072 C CA . PRO A 1 392 ? 29.969 13.579 -25.966 1.00 64.88 392 PRO A CA 1
ATOM 3073 C C . PRO A 1 392 ? 29.876 12.104 -26.392 1.00 64.88 392 PRO A C 1
ATOM 3075 O O . PRO A 1 392 ? 29.607 11.799 -27.547 1.00 64.88 392 PRO A O 1
ATOM 3078 N N . GLN A 1 393 ? 30.055 11.162 -25.459 1.00 58.44 393 GLN A N 1
ATOM 3079 C CA . GLN A 1 393 ? 29.947 9.719 -25.732 1.00 58.44 393 GLN A CA 1
ATOM 3080 C C . GLN A 1 393 ? 28.497 9.239 -25.941 1.00 58.44 393 GLN A C 1
ATOM 3082 O O . GLN A 1 393 ? 28.276 8.183 -26.531 1.00 58.44 393 GLN A O 1
ATOM 3087 N N . ALA A 1 394 ? 27.515 10.002 -25.457 1.00 61.25 394 ALA A N 1
ATOM 3088 C CA . ALA A 1 394 ? 26.087 9.722 -25.569 1.00 61.25 394 ALA A CA 1
ATOM 3089 C C . ALA A 1 394 ? 25.459 10.297 -26.851 1.00 61.25 394 ALA A C 1
ATOM 3091 O O . ALA A 1 394 ? 24.401 9.830 -27.270 1.00 61.25 394 ALA A O 1
ATOM 3092 N N . GLU A 1 395 ? 26.090 11.299 -27.475 1.00 56.41 395 GLU A N 1
ATOM 3093 C CA . GLU A 1 395 ? 25.527 12.030 -28.622 1.00 56.41 395 GLU A CA 1
ATOM 3094 C C . GLU A 1 395 ? 25.368 11.164 -29.886 1.00 56.41 395 GLU A C 1
ATOM 3096 O O . GLU A 1 395 ? 24.456 11.383 -30.685 1.00 56.41 395 GLU A O 1
ATOM 3101 N N . ASP A 1 396 ? 26.186 10.118 -30.022 1.00 51.44 396 ASP A N 1
ATOM 3102 C CA . ASP A 1 396 ? 26.269 9.264 -31.214 1.00 51.44 396 ASP A CA 1
ATOM 3103 C C . ASP A 1 396 ? 25.203 8.150 -31.300 1.00 51.44 396 ASP A C 1
ATOM 3105 O O . ASP A 1 396 ? 25.204 7.358 -32.248 1.00 51.44 396 ASP A O 1
ATOM 3109 N N . LEU A 1 397 ? 24.311 8.010 -30.314 1.00 54.25 397 LEU A N 1
ATOM 3110 C CA . LEU A 1 397 ? 23.523 6.787 -30.141 1.00 54.25 397 LEU A CA 1
ATOM 3111 C C . LEU A 1 397 ? 22.061 7.084 -29.704 1.00 54.25 397 LEU A C 1
ATOM 3113 O O . LEU A 1 397 ? 21.854 7.372 -28.534 1.00 54.25 397 LEU A O 1
ATOM 3117 N N . LEU A 1 398 ? 21.018 6.922 -30.562 1.00 54.09 398 LEU A N 1
ATOM 3118 C CA . LEU A 1 398 ? 19.583 7.074 -30.142 1.00 54.09 398 LEU A CA 1
ATOM 3119 C C . LEU A 1 398 ? 18.547 5.947 -30.486 1.00 54.09 398 LEU A C 1
ATOM 3121 O O . LEU A 1 398 ? 18.334 5.703 -31.673 1.00 54.09 398 LEU A O 1
ATOM 3125 N N . GLN A 1 399 ? 17.886 5.325 -29.471 1.00 48.06 399 GLN A N 1
ATOM 3126 C CA . GLN A 1 399 ? 16.509 4.705 -29.389 1.00 48.06 399 GLN A CA 1
ATOM 3127 C C . GLN A 1 399 ? 16.332 3.794 -28.124 1.00 48.06 399 GLN A C 1
ATOM 3129 O O . GLN A 1 399 ? 17.333 3.456 -27.518 1.00 48.06 399 GLN A O 1
ATOM 3134 N N . GLY A 1 400 ? 15.118 3.385 -27.679 1.00 49.53 400 GLY A N 1
ATOM 3135 C CA . GLY A 1 400 ? 14.970 2.277 -26.688 1.00 49.53 400 GLY A CA 1
ATOM 3136 C C . GLY A 1 400 ? 13.759 2.247 -25.719 1.00 49.53 400 GLY A C 1
ATOM 3137 O O . GLY A 1 400 ? 12.735 2.875 -25.968 1.00 49.53 400 GLY A O 1
ATOM 3138 N N . ASN A 1 401 ? 13.887 1.500 -24.601 1.00 55.38 401 ASN A N 1
ATOM 3139 C CA . ASN A 1 401 ? 12.825 1.148 -23.629 1.00 55.38 401 ASN A CA 1
ATOM 3140 C C . ASN A 1 401 ? 12.761 2.041 -22.363 1.00 55.38 401 ASN A C 1
ATOM 3142 O O . ASN A 1 401 ? 13.760 2.613 -21.933 1.00 55.38 401 ASN A O 1
ATOM 3146 N N . LEU A 1 402 ? 11.580 2.128 -21.725 1.00 58.75 402 LEU A N 1
ATOM 3147 C CA . LEU A 1 402 ? 11.257 3.121 -20.683 1.00 58.75 402 LEU A CA 1
ATOM 3148 C C . LEU A 1 402 ? 10.521 2.514 -19.476 1.00 58.75 402 LEU A C 1
ATOM 3150 O O . LEU A 1 402 ? 9.574 1.750 -19.659 1.00 58.75 402 LEU A O 1
ATOM 3154 N N . ARG A 1 403 ? 10.884 2.918 -18.250 1.00 67.06 403 ARG A N 1
ATOM 3155 C CA . ARG A 1 403 ? 10.172 2.558 -17.010 1.00 67.06 403 ARG A CA 1
ATOM 3156 C C . ARG A 1 403 ? 9.901 3.787 -16.127 1.00 67.06 403 ARG A C 1
ATOM 3158 O O . ARG A 1 403 ? 10.798 4.195 -15.398 1.00 67.06 403 ARG A O 1
ATOM 3165 N N . PRO A 1 404 ? 8.696 4.374 -16.148 1.00 68.69 404 PRO A N 1
ATOM 3166 C CA . PRO A 1 404 ? 8.332 5.471 -15.249 1.00 68.69 404 PRO A CA 1
ATOM 3167 C C . PRO A 1 404 ? 8.246 5.021 -13.785 1.00 68.69 404 PRO A C 1
ATOM 3169 O O . PRO A 1 404 ? 7.634 3.992 -13.495 1.00 68.69 404 PRO A O 1
ATOM 3172 N N . ASP A 1 405 ? 8.787 5.813 -12.861 1.00 74.94 405 ASP A N 1
ATOM 3173 C CA . ASP A 1 405 ? 8.618 5.583 -11.426 1.00 74.94 405 ASP A CA 1
ATOM 3174 C C . ASP A 1 405 ? 7.425 6.389 -10.906 1.00 74.94 405 ASP A C 1
ATOM 3176 O O . ASP A 1 405 ? 7.313 7.607 -11.103 1.00 74.94 405 ASP A O 1
ATOM 3180 N N . ILE A 1 406 ? 6.520 5.669 -10.244 1.00 80.69 406 ILE A N 1
ATOM 3181 C CA . ILE A 1 406 ? 5.192 6.141 -9.868 1.00 80.69 406 ILE A CA 1
ATOM 3182 C C . ILE A 1 406 ? 5.148 6.514 -8.385 1.00 80.69 406 ILE A C 1
ATOM 3184 O O . ILE A 1 406 ? 5.442 5.703 -7.509 1.00 80.69 406 ILE A O 1
ATOM 3188 N N . LEU A 1 407 ? 4.690 7.732 -8.113 1.00 82.00 407 LEU A N 1
ATOM 3189 C CA . LEU A 1 407 ? 4.274 8.200 -6.798 1.00 82.00 407 LEU A CA 1
ATOM 3190 C C . LEU A 1 407 ? 2.754 8.102 -6.677 1.00 82.00 407 LEU A C 1
ATOM 3192 O O . LEU A 1 407 ? 2.036 8.545 -7.572 1.00 82.00 407 LEU A O 1
ATOM 3196 N N . ILE A 1 408 ? 2.270 7.569 -5.555 1.00 79.62 408 ILE A N 1
ATOM 3197 C CA . ILE A 1 408 ? 0.846 7.544 -5.202 1.00 79.62 408 ILE A CA 1
ATOM 3198 C C . ILE A 1 408 ? 0.627 8.625 -4.134 1.00 79.62 408 ILE A C 1
ATOM 3200 O O . ILE A 1 408 ? 1.107 8.453 -3.010 1.00 79.62 408 ILE A O 1
ATOM 3204 N N . PRO A 1 409 ? -0.023 9.759 -4.458 1.00 75.75 409 PRO A N 1
ATOM 3205 C CA . PRO A 1 409 ? -0.260 10.825 -3.490 1.00 75.75 409 PRO A CA 1
ATOM 3206 C C . PRO A 1 409 ? -1.134 10.344 -2.326 1.00 75.75 409 PRO A C 1
ATOM 3208 O O . PRO A 1 409 ? -2.082 9.584 -2.531 1.00 75.75 409 PRO A O 1
ATOM 3211 N N . ALA A 1 410 ? -0.853 10.827 -1.112 1.00 66.50 410 ALA A N 1
ATOM 3212 C CA . ALA A 1 410 ? -1.770 10.663 0.013 1.00 66.50 410 ALA A CA 1
ATOM 3213 C C . ALA A 1 410 ? -3.082 11.393 -0.313 1.00 66.50 410 ALA A C 1
ATOM 3215 O O . ALA A 1 410 ? -3.070 12.573 -0.661 1.00 66.50 410 ALA A O 1
ATOM 3216 N N . GLN A 1 411 ? -4.203 10.677 -0.270 1.00 63.28 411 GLN A N 1
ATOM 3217 C CA . GLN A 1 411 ? -5.486 11.199 -0.741 1.00 63.28 411 GLN A CA 1
ATOM 3218 C C . GLN A 1 411 ? -6.284 11.846 0.390 1.00 63.28 411 GLN A C 1
ATOM 3220 O O . GLN A 1 411 ? -6.232 11.387 1.530 1.00 63.28 411 GLN A O 1
ATOM 3225 N N . ALA A 1 412 ? -7.076 12.867 0.052 1.00 47.66 412 ALA A N 1
ATOM 3226 C CA . ALA A 1 412 ? -8.228 13.248 0.862 1.00 47.66 412 ALA A CA 1
ATOM 3227 C C . ALA A 1 412 ? -9.298 12.145 0.763 1.00 47.66 412 ALA A C 1
ATOM 3229 O O . ALA A 1 412 ? -9.454 11.532 -0.298 1.00 47.66 412 ALA A O 1
ATOM 3230 N N . GLU A 1 413 ? -10.015 11.870 1.856 1.00 47.81 413 GLU A N 1
ATOM 3231 C CA . GLU A 1 413 ? -11.066 10.845 1.887 1.00 47.81 413 GLU A CA 1
ATOM 3232 C C . GLU A 1 413 ? -12.061 11.031 0.722 1.00 47.81 413 GLU A C 1
ATOM 3234 O O . GLU A 1 413 ? -12.649 12.098 0.569 1.00 47.81 413 GLU A O 1
ATOM 3239 N N . GLY A 1 414 ? -12.256 9.993 -0.102 1.00 51.16 414 GLY A N 1
ATOM 3240 C CA . GLY A 1 414 ? -13.317 9.942 -1.122 1.00 51.16 414 GLY A CA 1
ATOM 3241 C C . GLY A 1 414 ? -12.871 9.927 -2.590 1.00 51.16 414 GLY A C 1
ATOM 3242 O O . GLY A 1 414 ? -13.647 9.478 -3.431 1.00 51.16 414 GLY A O 1
ATOM 3243 N N . ASN A 1 415 ? -11.635 10.320 -2.918 1.00 57.56 415 ASN A N 1
ATOM 3244 C CA . ASN A 1 415 ? -11.103 10.177 -4.282 1.00 57.56 415 ASN A CA 1
ATOM 3245 C C . ASN A 1 415 ? -10.384 8.826 -4.439 1.00 57.56 415 ASN A C 1
ATOM 3247 O O . ASN A 1 415 ? -9.682 8.401 -3.532 1.00 57.56 415 ASN A O 1
ATOM 3251 N N . GLY A 1 416 ? -10.572 8.130 -5.568 1.00 65.88 416 GLY A N 1
ATOM 3252 C CA . GLY A 1 416 ? -9.843 6.886 -5.872 1.00 65.88 416 GLY A CA 1
ATOM 3253 C C . GLY A 1 416 ? -8.364 7.153 -6.190 1.00 65.88 416 GLY A C 1
ATOM 3254 O O . GLY A 1 416 ? -8.056 8.273 -6.597 1.00 65.88 416 GLY A O 1
ATOM 3255 N N . PRO A 1 417 ? -7.449 6.173 -6.028 1.00 76.44 417 PRO A N 1
ATOM 3256 C CA . PRO A 1 417 ? -6.001 6.362 -6.150 1.00 76.44 417 PRO A CA 1
ATOM 3257 C C . PRO A 1 417 ? -5.598 7.022 -7.469 1.00 76.44 417 PRO A C 1
ATOM 3259 O O . PRO A 1 417 ? -6.102 6.679 -8.536 1.00 76.44 417 PRO A O 1
ATOM 3262 N N . GLU A 1 418 ? -4.647 7.947 -7.381 1.00 84.62 418 GLU A N 1
ATOM 3263 C CA . GLU A 1 418 ? -3.999 8.590 -8.523 1.00 84.62 418 GLU A CA 1
ATOM 3264 C C . GLU A 1 418 ? -2.506 8.272 -8.540 1.00 84.62 418 GLU A C 1
ATOM 3266 O O . GLU A 1 418 ? -1.936 7.854 -7.532 1.00 84.62 418 GLU A O 1
ATOM 3271 N N . PHE A 1 419 ? -1.858 8.521 -9.678 1.00 89.00 419 PHE A N 1
ATOM 3272 C CA . PHE A 1 419 ? -0.409 8.448 -9.787 1.00 89.00 419 PHE A CA 1
ATOM 3273 C C . PHE A 1 419 ? 0.205 9.748 -10.303 1.00 89.00 419 PHE A C 1
ATOM 3275 O O . PHE A 1 419 ? -0.454 10.567 -10.956 1.00 89.00 419 PHE A O 1
ATOM 3282 N N . ARG A 1 420 ? 1.488 9.927 -9.994 1.00 90.94 420 ARG A N 1
ATOM 3283 C CA . ARG A 1 420 ? 2.366 10.950 -10.558 1.00 90.94 420 ARG A CA 1
ATOM 3284 C C . ARG A 1 420 ? 3.704 10.331 -10.955 1.00 90.94 420 ARG A C 1
ATOM 3286 O O . ARG A 1 420 ? 4.201 9.456 -10.256 1.00 90.94 420 ARG A O 1
ATOM 3293 N N . VAL A 1 421 ? 4.292 10.799 -12.047 1.00 90.06 421 VAL A N 1
ATOM 3294 C CA . VAL A 1 421 ? 5.607 10.374 -12.537 1.00 90.06 421 VAL A CA 1
ATOM 3295 C C . VAL A 1 421 ? 6.624 11.462 -12.245 1.00 90.06 421 VAL A C 1
ATOM 3297 O O . VAL A 1 421 ? 6.442 12.617 -12.627 1.00 90.06 421 VAL A O 1
ATOM 3300 N N . CYS A 1 422 ? 7.696 11.081 -11.555 1.00 86.00 422 CYS A N 1
ATOM 3301 C CA . CYS A 1 422 ? 8.749 11.998 -11.106 1.00 86.00 422 CYS A CA 1
ATOM 3302 C C . CYS A 1 422 ? 10.148 11.639 -11.626 1.00 86.00 422 CYS A C 1
ATOM 3304 O O . CYS A 1 422 ? 11.111 12.353 -11.343 1.00 86.00 422 CYS A O 1
ATOM 3306 N N . GLU A 1 423 ? 10.270 10.505 -12.314 1.00 83.31 423 GLU A N 1
ATOM 3307 C CA . GLU A 1 423 ? 11.446 10.064 -13.060 1.00 83.31 423 GLU A CA 1
ATOM 3308 C C . GLU A 1 423 ? 11.060 8.917 -13.998 1.00 83.31 423 GLU A C 1
ATOM 3310 O O . GLU A 1 423 ? 10.049 8.241 -13.795 1.00 83.31 423 GLU A O 1
ATOM 3315 N N . ILE A 1 424 ? 11.871 8.709 -15.032 1.00 79.19 424 ILE A N 1
ATOM 3316 C CA . ILE A 1 424 ? 11.794 7.552 -15.918 1.00 79.19 424 ILE A CA 1
ATOM 3317 C C . ILE A 1 424 ? 13.151 6.863 -15.842 1.00 79.19 424 ILE A C 1
ATOM 3319 O O . ILE A 1 424 ? 14.189 7.488 -15.996 1.00 79.19 424 ILE A O 1
ATOM 3323 N N . ASN A 1 425 ? 13.154 5.566 -15.585 1.00 73.62 425 ASN A N 1
ATOM 3324 C CA . ASN A 1 425 ? 14.340 4.733 -15.587 1.00 73.62 425 ASN A CA 1
ATOM 3325 C C . ASN A 1 425 ? 14.483 4.057 -16.958 1.00 73.62 425 ASN A C 1
ATOM 3327 O O . ASN A 1 425 ? 13.609 3.305 -17.384 1.00 73.62 425 ASN A O 1
ATOM 3331 N N . GLY A 1 426 ? 15.601 4.300 -17.647 1.00 65.75 426 GLY A N 1
ATOM 3332 C CA . GLY A 1 426 ? 15.937 3.638 -18.919 1.00 65.75 426 GLY A CA 1
ATOM 3333 C C . GLY A 1 426 ? 16.509 2.220 -18.764 1.00 65.75 426 GLY A C 1
ATOM 3334 O O . GLY A 1 426 ? 16.753 1.538 -19.755 1.00 65.75 426 GLY A O 1
ATOM 3335 N N . ARG A 1 427 ? 16.739 1.754 -17.528 1.00 67.38 427 ARG A N 1
ATOM 3336 C CA . ARG A 1 427 ? 17.266 0.408 -17.259 1.00 67.38 427 ARG A CA 1
ATOM 3337 C C . ARG A 1 427 ? 16.164 -0.631 -17.377 1.00 67.38 427 ARG A C 1
ATOM 3339 O O . ARG A 1 427 ? 15.140 -0.530 -16.704 1.00 67.38 427 ARG A O 1
ATOM 3346 N N . PHE A 1 428 ? 16.410 -1.669 -18.168 1.00 67.19 428 PHE A N 1
ATOM 3347 C CA . PHE A 1 428 ? 15.441 -2.736 -18.386 1.00 67.19 428 PHE A CA 1
ATOM 3348 C C . PHE A 1 428 ? 15.660 -3.891 -17.392 1.00 67.19 428 PHE A C 1
ATOM 3350 O O . PHE A 1 428 ? 16.673 -4.595 -17.472 1.00 67.19 428 PHE A O 1
ATOM 3357 N N . PRO A 1 429 ? 14.740 -4.118 -16.436 1.00 66.94 429 PRO A N 1
ATOM 3358 C CA . PRO A 1 429 ? 14.926 -5.103 -15.379 1.00 66.94 429 PRO A CA 1
ATOM 3359 C C . PRO A 1 429 ? 14.495 -6.494 -15.863 1.00 66.94 429 PRO A C 1
ATOM 3361 O O . PRO A 1 429 ? 13.561 -7.084 -15.321 1.00 66.94 429 PRO A O 1
ATOM 3364 N N . ILE A 1 430 ? 15.167 -7.016 -16.896 1.00 73.19 430 ILE A N 1
ATOM 3365 C CA . ILE A 1 430 ? 14.900 -8.342 -17.486 1.00 73.19 430 ILE A CA 1
ATOM 3366 C C . ILE A 1 430 ? 14.771 -9.407 -16.397 1.00 73.19 430 ILE A C 1
ATOM 3368 O O . ILE A 1 430 ? 13.827 -10.203 -16.383 1.00 73.19 430 ILE A O 1
ATOM 3372 N N . SER A 1 431 ? 15.710 -9.377 -15.450 1.00 67.75 431 SER A N 1
ATOM 3373 C CA . SER A 1 431 ? 15.753 -10.273 -14.303 1.00 67.75 431 SER A CA 1
ATOM 3374 C C . SER A 1 431 ? 14.455 -10.249 -13.497 1.00 67.75 431 SER A C 1
ATOM 3376 O O . SER A 1 431 ? 13.897 -11.303 -13.196 1.00 67.75 431 SER A O 1
ATOM 3378 N N . PHE A 1 432 ? 13.924 -9.066 -13.200 1.00 74.69 432 PHE A N 1
ATOM 3379 C CA . PHE A 1 432 ? 12.753 -8.893 -12.350 1.00 74.69 432 PHE A CA 1
ATOM 3380 C C . PHE A 1 432 ? 11.436 -9.180 -13.078 1.00 74.69 432 PHE A C 1
ATOM 3382 O O . PHE A 1 432 ? 10.537 -9.768 -12.485 1.00 74.69 432 PHE A O 1
ATOM 3389 N N . ILE A 1 433 ? 11.326 -8.840 -14.368 1.00 77.81 433 ILE A N 1
ATOM 3390 C CA . ILE A 1 433 ? 10.099 -9.055 -15.160 1.00 77.81 433 ILE A CA 1
ATOM 3391 C C . ILE A 1 433 ? 9.708 -10.540 -15.181 1.00 77.81 433 ILE A C 1
ATOM 3393 O O . ILE A 1 433 ? 8.535 -10.874 -15.014 1.00 77.81 433 ILE A O 1
ATOM 3397 N N . SER A 1 434 ? 10.689 -11.438 -15.310 1.00 77.31 434 SER A N 1
ATOM 3398 C CA . SER A 1 434 ? 10.437 -12.885 -15.251 1.00 77.31 434 SER A CA 1
ATOM 3399 C C . SER A 1 434 ? 9.898 -13.345 -13.888 1.00 77.31 434 SER A C 1
ATOM 3401 O O . SER A 1 434 ? 8.950 -14.124 -13.836 1.00 77.31 434 SER A O 1
ATOM 3403 N N . HIS A 1 435 ? 10.429 -12.810 -12.782 1.00 78.25 435 HIS A N 1
ATOM 3404 C CA . HIS A 1 435 ? 9.925 -13.100 -11.437 1.00 78.25 435 HIS A CA 1
ATOM 3405 C C . HIS A 1 435 ? 8.504 -12.565 -11.246 1.00 78.25 435 HIS A C 1
ATOM 3407 O O . HIS A 1 435 ? 7.654 -13.262 -10.698 1.00 78.25 435 HIS A O 1
ATOM 3413 N N . VAL A 1 436 ? 8.230 -11.354 -11.738 1.00 80.69 436 VAL A N 1
ATOM 3414 C CA . VAL A 1 436 ? 6.897 -10.742 -11.707 1.00 80.69 436 VAL A CA 1
ATOM 3415 C C . VAL A 1 436 ? 5.883 -11.605 -12.456 1.00 80.69 436 VAL A C 1
ATOM 3417 O O . VAL A 1 436 ? 4.784 -11.818 -11.951 1.00 80.69 436 VAL A O 1
ATOM 3420 N N . ALA A 1 437 ? 6.251 -12.166 -13.612 1.00 84.56 437 ALA A N 1
ATOM 3421 C CA . ALA A 1 437 ? 5.389 -13.105 -14.321 1.00 84.56 437 ALA A CA 1
ATOM 3422 C C . ALA A 1 437 ? 5.077 -14.357 -13.481 1.00 84.56 437 ALA A C 1
ATOM 3424 O O . ALA A 1 437 ? 3.910 -14.713 -13.360 1.00 84.56 437 ALA A O 1
ATOM 3425 N N . CYS A 1 438 ? 6.075 -14.979 -12.842 1.00 82.12 438 CYS A N 1
ATOM 3426 C CA . CYS A 1 438 ? 5.844 -16.133 -11.960 1.00 82.12 438 CYS A CA 1
ATOM 3427 C C . CYS A 1 438 ? 4.917 -15.788 -10.780 1.00 82.12 438 CYS A C 1
ATOM 3429 O O . CYS A 1 438 ? 4.046 -16.575 -10.413 1.00 82.12 438 CYS A O 1
ATOM 3431 N N . VAL A 1 439 ? 5.076 -14.598 -10.189 1.00 82.44 439 VAL A N 1
ATOM 3432 C CA . VAL A 1 439 ? 4.193 -14.123 -9.113 1.00 82.44 439 VAL A CA 1
ATOM 3433 C C . VAL A 1 439 ? 2.765 -13.939 -9.627 1.00 82.44 439 VAL A C 1
ATOM 3435 O O . VAL A 1 439 ? 1.823 -14.365 -8.962 1.00 82.44 439 VAL A O 1
ATOM 3438 N N . TYR A 1 440 ? 2.585 -13.354 -10.814 1.00 86.88 440 TYR A N 1
ATOM 3439 C CA . TYR A 1 440 ? 1.261 -13.199 -11.414 1.00 86.88 440 TYR A CA 1
ATOM 3440 C C . TYR A 1 440 ? 0.623 -14.528 -11.825 1.00 86.88 440 TYR A C 1
ATOM 3442 O O . TYR A 1 440 ? -0.594 -14.646 -11.734 1.00 86.88 440 TYR A O 1
ATOM 3450 N N . GLU A 1 441 ? 1.407 -15.533 -12.217 1.00 88.94 441 GLU A N 1
ATOM 3451 C CA . GLU A 1 441 ? 0.921 -16.893 -12.478 1.00 88.94 441 GLU A CA 1
ATOM 3452 C C . GLU A 1 441 ? 0.366 -17.532 -11.197 1.00 88.94 441 GLU A C 1
ATOM 3454 O O . GLU A 1 441 ? -0.780 -17.987 -11.166 1.00 88.94 441 GLU A O 1
ATOM 3459 N N . ALA A 1 442 ? 1.136 -17.484 -10.105 1.00 83.88 442 ALA A N 1
ATOM 3460 C CA . ALA A 1 442 ? 0.696 -17.987 -8.805 1.00 83.88 442 ALA A CA 1
ATOM 3461 C C . ALA A 1 442 ? -0.543 -17.234 -8.289 1.00 83.88 442 ALA A C 1
ATOM 3463 O O . ALA A 1 442 ? -1.496 -17.848 -7.795 1.00 83.88 442 ALA A O 1
ATOM 3464 N N . LEU A 1 443 ? -0.562 -15.905 -8.445 1.00 85.00 443 LEU A N 1
ATOM 3465 C CA . LEU A 1 443 ? -1.692 -15.068 -8.054 1.00 85.00 443 LEU A CA 1
ATOM 3466 C C . LEU A 1 443 ? -2.934 -15.369 -8.899 1.00 85.00 443 LEU A C 1
ATOM 3468 O O . LEU A 1 443 ? -4.019 -15.486 -8.339 1.00 85.00 443 LEU A O 1
ATOM 3472 N N . ALA A 1 444 ? -2.793 -15.555 -10.213 1.00 88.88 444 ALA A N 1
ATOM 3473 C CA . ALA A 1 444 ? -3.891 -15.956 -11.090 1.00 88.88 444 ALA A CA 1
ATOM 3474 C C . ALA A 1 444 ? -4.476 -17.313 -10.671 1.00 88.88 444 ALA A C 1
ATOM 3476 O O . ALA A 1 444 ? -5.694 -17.457 -10.596 1.00 88.88 444 ALA A O 1
ATOM 3477 N N . GLY A 1 445 ? -3.628 -18.280 -10.307 1.00 87.31 445 GLY A N 1
ATOM 3478 C CA . GLY A 1 445 ? -4.072 -19.554 -9.735 1.00 87.31 445 GLY A CA 1
ATOM 3479 C C . GLY A 1 445 ? -4.875 -19.376 -8.441 1.00 87.31 445 GLY A C 1
ATOM 3480 O O . GLY A 1 445 ? -5.916 -20.008 -8.258 1.00 87.31 445 GLY A O 1
ATOM 3481 N N . CYS A 1 446 ? -4.447 -18.461 -7.567 1.00 82.62 446 CYS A N 1
ATOM 3482 C CA . CYS A 1 446 ? -5.178 -18.123 -6.343 1.00 82.62 446 CYS A CA 1
ATOM 3483 C C . CYS A 1 446 ? -6.468 -17.331 -6.615 1.00 82.62 446 CYS A C 1
ATOM 3485 O O . CYS A 1 446 ? -7.422 -17.424 -5.851 1.00 82.62 446 CYS A O 1
ATOM 3487 N N . LEU A 1 447 ? -6.544 -16.553 -7.690 1.00 86.44 447 LEU A N 1
ATOM 3488 C CA . LEU A 1 447 ? -7.687 -15.685 -7.985 1.00 86.44 447 LEU A CA 1
ATOM 3489 C C . LEU A 1 447 ? -8.673 -16.267 -9.003 1.00 86.44 447 LEU A C 1
ATOM 3491 O O . LEU A 1 447 ? -9.682 -15.629 -9.269 1.00 86.44 447 LEU A O 1
ATOM 3495 N N . LYS A 1 448 ? -8.434 -17.477 -9.522 1.00 83.06 448 LYS A N 1
ATOM 3496 C CA . LYS A 1 448 ? -9.200 -18.079 -10.627 1.00 83.06 448 LYS A CA 1
ATOM 3497 C C . LYS A 1 448 ? -10.727 -18.011 -10.473 1.00 83.06 448 LYS A C 1
ATOM 3499 O O . LYS A 1 448 ? -11.412 -17.714 -11.444 1.00 83.06 448 LYS A O 1
ATOM 3504 N N . ASP A 1 449 ? -11.233 -18.257 -9.266 1.00 80.62 449 ASP A N 1
ATOM 3505 C CA . ASP A 1 449 ? -12.672 -18.279 -8.964 1.00 80.62 449 ASP A CA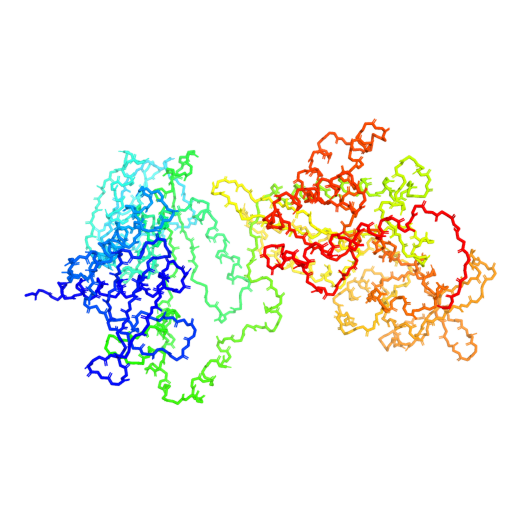 1
ATOM 3506 C C . ASP A 1 449 ? -13.119 -17.059 -8.130 1.00 80.62 449 ASP A C 1
ATOM 3508 O O . ASP A 1 449 ? -14.178 -17.075 -7.504 1.00 80.62 449 ASP A O 1
ATOM 3512 N N . ASN A 1 450 ? -12.292 -16.009 -8.051 1.00 80.75 450 ASN A N 1
ATOM 3513 C CA . ASN A 1 450 ? -12.580 -14.825 -7.246 1.00 80.75 450 ASN A CA 1
ATOM 3514 C C . ASN A 1 450 ? -13.365 -13.780 -8.065 1.00 80.75 450 ASN A C 1
ATOM 3516 O O . ASN A 1 450 ? -12.852 -13.301 -9.072 1.00 80.75 450 ASN A O 1
ATOM 3520 N N . PRO A 1 451 ? -14.573 -13.368 -7.638 1.00 76.94 451 PRO A N 1
ATOM 3521 C CA . PRO A 1 451 ? -15.383 -12.412 -8.393 1.00 76.94 451 PRO A CA 1
ATOM 3522 C C . PRO A 1 451 ? -15.019 -10.940 -8.130 1.00 76.94 451 PRO A C 1
ATOM 3524 O O . PRO A 1 451 ? -15.582 -10.055 -8.767 1.00 76.94 451 PRO A O 1
ATOM 3527 N N . VAL A 1 452 ? -14.136 -10.662 -7.163 1.00 79.81 452 VAL A N 1
ATOM 3528 C CA . VAL A 1 452 ? -13.821 -9.300 -6.690 1.00 79.81 452 VAL A CA 1
ATOM 3529 C C . VAL A 1 452 ? -12.406 -8.873 -7.076 1.00 79.81 452 VAL A C 1
ATOM 3531 O O . VAL A 1 452 ? -12.167 -7.693 -7.325 1.00 79.81 452 VAL A O 1
ATOM 3534 N N . PHE A 1 453 ? -11.464 -9.816 -7.113 1.00 84.06 453 PHE A N 1
ATOM 3535 C CA . PHE A 1 453 ? -10.049 -9.538 -7.331 1.00 84.06 453 PHE A CA 1
ATOM 3536 C C . PHE A 1 453 ? -9.514 -10.271 -8.545 1.00 84.06 453 PHE A C 1
ATOM 3538 O O . PHE A 1 453 ? -9.738 -11.467 -8.712 1.00 84.06 453 PHE A O 1
ATOM 3545 N N . GLU A 1 454 ? -8.687 -9.570 -9.306 1.00 86.31 454 GLU A N 1
ATOM 3546 C CA . GLU A 1 454 ? -7.907 -10.132 -10.396 1.00 86.31 454 GLU A CA 1
ATOM 3547 C C . GLU A 1 454 ? -6.452 -9.645 -10.317 1.00 86.31 454 GLU A C 1
ATOM 3549 O O . GLU A 1 454 ? -6.175 -8.589 -9.734 1.00 86.31 454 GLU A O 1
ATOM 3554 N N . PRO A 1 455 ? -5.497 -10.397 -10.886 1.00 87.19 455 PRO A N 1
ATOM 3555 C CA . PRO A 1 455 ? -4.1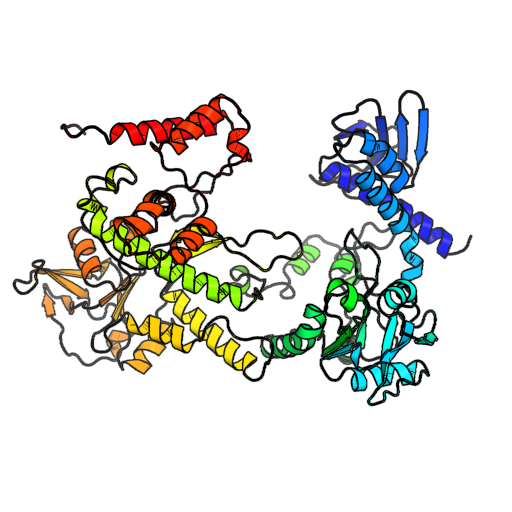43 -9.902 -11.091 1.00 87.19 455 PRO A CA 1
ATOM 3556 C C . PRO A 1 455 ? -4.143 -8.602 -11.910 1.00 87.19 455 PRO A C 1
ATOM 3558 O O . PRO A 1 455 ? -4.841 -8.501 -12.916 1.00 87.19 455 PRO A O 1
ATOM 3561 N N . ALA A 1 456 ? -3.300 -7.632 -11.540 1.00 84.31 456 ALA A N 1
ATOM 3562 C CA . ALA A 1 456 ? -3.200 -6.355 -12.260 1.00 84.31 456 ALA A CA 1
ATOM 3563 C C . ALA A 1 456 ? -2.772 -6.513 -13.734 1.00 84.31 456 ALA A C 1
ATOM 3565 O O . ALA A 1 456 ? -3.035 -5.645 -14.563 1.00 84.31 456 ALA A O 1
ATOM 3566 N N . THR A 1 457 ? -2.113 -7.623 -14.075 1.00 86.00 457 THR A N 1
ATOM 3567 C CA . THR A 1 457 ? -1.836 -8.012 -15.458 1.00 86.00 457 THR A CA 1
ATOM 3568 C C . THR A 1 457 ? -1.810 -9.531 -15.596 1.00 86.00 457 THR A C 1
ATOM 3570 O O . THR A 1 457 ? -1.639 -10.266 -14.623 1.00 86.00 457 THR A O 1
ATOM 3573 N N . ARG A 1 458 ? -1.959 -10.003 -16.833 1.00 89.88 458 ARG A N 1
ATOM 3574 C CA . ARG A 1 458 ? -1.851 -11.418 -17.193 1.00 89.88 458 ARG A CA 1
ATOM 3575 C C . ARG A 1 458 ? -0.385 -11.818 -17.296 1.00 89.88 458 ARG A C 1
ATOM 3577 O O . ARG A 1 458 ? 0.373 -11.178 -18.027 1.00 89.88 458 ARG A O 1
ATOM 3584 N N . TYR A 1 459 ? 0.010 -12.882 -16.604 1.00 90.50 459 TYR A N 1
ATOM 3585 C CA . TYR A 1 459 ? 1.398 -13.346 -16.622 1.00 90.50 459 TYR A CA 1
ATOM 3586 C C . TYR A 1 459 ? 1.845 -13.781 -18.023 1.00 90.50 459 TYR A C 1
ATOM 3588 O O . TYR A 1 459 ? 2.998 -13.545 -18.378 1.00 90.50 459 TYR A O 1
ATOM 3596 N N . GLU A 1 460 ? 0.940 -14.320 -18.851 1.00 90.88 460 GLU A N 1
ATOM 3597 C CA . GLU A 1 460 ? 1.258 -14.696 -20.232 1.00 90.88 460 GLU A CA 1
ATOM 3598 C C . GLU A 1 460 ? 1.651 -13.470 -21.050 1.00 90.88 460 GLU A C 1
ATOM 3600 O O . GLU A 1 460 ? 2.675 -13.497 -21.721 1.00 90.88 460 GLU A O 1
ATOM 3605 N N . LYS A 1 461 ? 0.916 -12.357 -20.906 1.00 90.00 461 LYS A N 1
ATOM 3606 C CA . LYS A 1 461 ? 1.242 -11.093 -21.582 1.00 90.00 461 LYS A CA 1
ATOM 3607 C C . LYS A 1 461 ? 2.640 -10.610 -21.192 1.00 90.00 461 LYS A C 1
ATOM 3609 O O . LYS A 1 461 ? 3.395 -10.180 -22.056 1.00 90.00 461 LYS A O 1
ATOM 3614 N N . VAL A 1 462 ? 2.999 -10.703 -19.909 1.00 87.56 462 VAL A N 1
ATOM 3615 C CA . VAL A 1 462 ? 4.331 -10.307 -19.419 1.00 87.56 462 VAL A CA 1
ATOM 3616 C C . VAL A 1 462 ? 5.428 -11.199 -20.010 1.00 87.56 462 VAL A C 1
ATOM 3618 O O . VAL A 1 462 ? 6.435 -10.683 -20.492 1.00 87.56 462 VAL A O 1
ATOM 3621 N N . GLN A 1 463 ? 5.233 -12.522 -20.013 1.00 87.00 463 GLN A N 1
ATOM 3622 C CA . GLN A 1 463 ? 6.190 -13.467 -20.600 1.00 87.00 463 GLN A CA 1
ATOM 3623 C C . GLN A 1 463 ? 6.324 -13.276 -22.113 1.00 87.00 463 GLN A C 1
ATOM 3625 O O . GLN A 1 463 ? 7.438 -13.215 -22.622 1.00 87.00 463 GLN A O 1
ATOM 3630 N N . GLU A 1 464 ? 5.208 -13.155 -22.830 1.00 88.06 464 GLU A N 1
ATOM 3631 C CA . GLU A 1 464 ? 5.178 -12.959 -24.279 1.00 88.06 464 GLU A CA 1
ATOM 3632 C C . GLU A 1 464 ? 5.828 -11.636 -24.675 1.00 88.06 464 GLU A C 1
ATOM 3634 O O . GLU A 1 464 ? 6.657 -11.626 -25.577 1.00 88.06 464 GLU A O 1
ATOM 3639 N N . SER A 1 465 ? 5.534 -10.538 -23.968 1.00 85.12 465 SER A N 1
ATOM 3640 C CA . SER A 1 465 ? 6.197 -9.250 -24.207 1.00 85.12 465 SER A CA 1
ATOM 3641 C C . SER A 1 465 ? 7.702 -9.309 -23.946 1.00 85.12 465 SER A C 1
ATOM 3643 O O . SER A 1 465 ? 8.459 -8.684 -24.679 1.00 85.12 465 SER A O 1
ATOM 3645 N N . LEU A 1 466 ? 8.155 -10.071 -22.942 1.00 84.19 466 LEU A N 1
ATOM 3646 C CA . LEU A 1 466 ? 9.584 -10.261 -22.682 1.00 84.19 466 LEU A CA 1
ATOM 3647 C C . LEU A 1 466 ? 10.263 -11.094 -23.779 1.00 84.19 466 LEU A C 1
ATOM 3649 O O . LEU A 1 466 ? 11.357 -10.755 -24.217 1.00 84.19 466 LEU A O 1
ATOM 3653 N N . LEU A 1 467 ? 9.623 -12.179 -24.217 1.00 85.75 467 LEU A N 1
ATOM 3654 C CA . LEU A 1 467 ? 10.150 -13.054 -25.266 1.00 85.75 467 LEU A CA 1
ATOM 3655 C C . LEU A 1 467 ? 10.146 -12.371 -26.638 1.00 85.75 467 LEU A C 1
ATOM 3657 O O . LEU A 1 467 ? 11.072 -12.588 -27.409 1.00 85.75 467 LEU A O 1
ATOM 3661 N N . ALA A 1 468 ? 9.160 -11.513 -26.916 1.00 86.88 468 ALA A N 1
ATOM 3662 C CA . ALA A 1 468 ? 9.053 -10.754 -28.162 1.00 86.88 468 ALA A CA 1
ATOM 3663 C C . ALA A 1 468 ? 10.210 -9.767 -28.390 1.00 86.88 468 ALA A C 1
ATOM 3665 O O . ALA A 1 468 ? 10.374 -9.273 -29.503 1.00 86.88 468 ALA A O 1
ATOM 3666 N N . LEU A 1 469 ? 11.015 -9.481 -27.361 1.00 83.75 469 LEU A N 1
ATOM 3667 C CA . LEU A 1 469 ? 12.230 -8.678 -27.502 1.00 83.75 469 LEU A CA 1
ATOM 3668 C C . LEU A 1 469 ? 13.346 -9.416 -28.246 1.00 83.75 469 LEU A C 1
ATOM 3670 O O . LEU A 1 469 ? 14.253 -8.767 -28.756 1.00 83.75 469 LEU A O 1
ATOM 3674 N N . PHE A 1 470 ? 13.302 -10.748 -28.278 1.00 87.12 470 PHE A N 1
ATOM 3675 C CA . PHE A 1 470 ? 14.366 -11.588 -28.810 1.00 87.12 470 PHE A CA 1
ATOM 3676 C C . PHE A 1 470 ? 13.907 -12.332 -30.067 1.00 87.12 470 PHE A C 1
ATOM 3678 O O . PHE A 1 470 ? 12.753 -12.748 -30.174 1.00 87.12 470 PHE A O 1
ATOM 3685 N N . ASP A 1 471 ? 14.833 -12.569 -30.996 1.00 88.19 471 ASP A N 1
ATOM 3686 C CA . ASP A 1 471 ? 14.599 -13.499 -32.102 1.00 88.19 471 ASP A CA 1
ATOM 3687 C C . ASP A 1 471 ? 14.707 -14.940 -31.570 1.00 88.19 471 ASP A C 1
ATOM 3689 O O . ASP A 1 471 ? 15.780 -15.333 -31.096 1.00 88.19 471 ASP A O 1
ATOM 3693 N N . PRO A 1 472 ? 13.640 -15.756 -31.634 1.00 87.56 472 PRO A N 1
ATOM 3694 C CA . PRO A 1 472 ? 13.659 -17.113 -31.098 1.00 87.56 472 PRO A CA 1
ATOM 3695 C C . PRO A 1 472 ? 14.582 -18.070 -31.867 1.00 87.56 472 PRO A C 1
ATOM 3697 O O . PRO A 1 472 ? 14.859 -19.155 -31.362 1.00 87.56 472 PRO A O 1
ATOM 3700 N N . ASN A 1 473 ? 15.048 -17.702 -33.066 1.00 89.12 473 ASN A N 1
ATOM 3701 C CA . ASN A 1 473 ? 15.914 -18.535 -33.905 1.00 89.12 473 ASN A CA 1
ATOM 3702 C C . ASN A 1 473 ? 17.406 -18.244 -33.715 1.00 89.12 473 ASN A C 1
ATOM 3704 O O . ASN A 1 473 ? 18.241 -18.945 -34.289 1.00 89.12 473 ASN A O 1
ATOM 3708 N N . LEU A 1 474 ? 17.751 -17.230 -32.918 1.00 88.00 474 LEU A N 1
ATOM 3709 C CA . LEU A 1 474 ? 19.129 -16.828 -32.666 1.00 88.00 474 LEU A CA 1
ATOM 3710 C C . LEU A 1 474 ? 19.506 -17.036 -31.192 1.00 88.00 474 LEU A C 1
ATOM 3712 O O . LEU A 1 474 ? 18.658 -16.916 -30.306 1.00 88.00 474 LEU A O 1
ATOM 3716 N N . PRO A 1 475 ? 20.785 -17.288 -30.877 1.00 88.56 475 PRO A N 1
ATOM 3717 C CA . PRO A 1 475 ? 21.208 -17.399 -29.489 1.00 88.56 475 PRO A CA 1
ATOM 3718 C C . PRO A 1 475 ? 21.157 -16.074 -28.715 1.00 88.56 475 PRO A C 1
ATOM 3720 O O . PRO A 1 475 ? 21.512 -15.020 -29.245 1.00 88.56 475 PRO A O 1
ATOM 3723 N N . ILE A 1 476 ? 20.776 -16.137 -27.435 1.00 90.44 476 ILE A N 1
ATOM 3724 C CA . ILE A 1 476 ? 20.644 -14.968 -26.547 1.00 90.44 476 ILE A CA 1
ATOM 3725 C C . ILE A 1 476 ? 21.825 -14.888 -25.579 1.00 90.44 476 ILE A C 1
ATOM 3727 O O . ILE A 1 476 ? 22.121 -15.861 -24.881 1.00 90.44 476 ILE A O 1
ATOM 3731 N N . HIS A 1 477 ? 22.461 -13.717 -25.492 1.00 91.38 477 HIS A N 1
ATOM 3732 C CA . HIS A 1 477 ? 23.583 -13.458 -24.589 1.00 91.38 477 HIS A CA 1
ATOM 3733 C C . HIS A 1 477 ? 23.218 -12.395 -23.550 1.00 91.38 477 HIS A C 1
ATOM 3735 O O . HIS A 1 477 ? 22.988 -11.234 -23.877 1.00 91.38 477 HIS A O 1
ATOM 3741 N N . PHE A 1 478 ? 23.193 -12.770 -22.277 1.00 90.56 478 PHE A N 1
ATOM 3742 C CA . PHE A 1 478 ? 23.030 -11.835 -21.172 1.00 90.56 478 PHE A CA 1
ATOM 3743 C C . PHE A 1 478 ? 24.395 -11.369 -20.668 1.00 90.56 478 PHE A C 1
ATOM 3745 O O . PHE A 1 478 ? 25.142 -12.159 -20.086 1.00 90.56 478 PHE A O 1
ATOM 3752 N N . VAL A 1 479 ? 24.719 -10.092 -20.884 1.00 89.75 479 VAL A N 1
ATOM 3753 C CA . VAL A 1 479 ? 26.002 -9.503 -20.463 1.00 89.75 479 VAL A CA 1
ATOM 3754 C C . VAL A 1 479 ? 25.855 -8.912 -19.060 1.00 89.75 479 VAL A C 1
ATOM 3756 O O . VAL A 1 479 ? 25.060 -7.992 -18.876 1.00 89.75 479 VAL A O 1
ATOM 3759 N N . SER A 1 480 ? 26.586 -9.443 -18.076 1.00 87.38 480 SER A N 1
ATOM 3760 C CA . SER A 1 480 ? 26.435 -9.102 -16.650 1.00 87.38 480 SER A CA 1
ATOM 3761 C C . SER A 1 480 ? 27.750 -9.241 -15.877 1.00 87.38 480 SER A C 1
ATOM 3763 O O . SER A 1 480 ? 28.435 -10.254 -16.016 1.00 87.38 480 SER A O 1
ATOM 3765 N N . GLU A 1 481 ? 28.046 -8.298 -14.975 1.00 83.94 481 GLU A N 1
ATOM 3766 C CA . GLU A 1 481 ? 29.141 -8.418 -13.990 1.00 83.94 481 GLU A CA 1
ATOM 3767 C C . GLU A 1 481 ? 28.664 -8.912 -12.611 1.00 83.94 481 GLU A C 1
ATOM 3769 O O . GLU A 1 481 ? 29.437 -9.482 -11.836 1.00 83.94 481 GLU A O 1
ATOM 3774 N N . GLY A 1 482 ? 27.379 -8.713 -12.294 1.00 68.50 482 GLY A N 1
ATOM 3775 C CA . GLY A 1 482 ? 26.830 -8.877 -10.946 1.00 68.50 482 GLY A CA 1
ATOM 3776 C C . GLY A 1 482 ? 26.252 -10.257 -10.612 1.00 68.50 482 GLY A C 1
ATOM 3777 O O . GLY A 1 482 ? 25.923 -11.064 -11.480 1.00 68.50 482 GLY A O 1
ATOM 3778 N N . LYS A 1 483 ? 26.057 -10.500 -9.305 1.00 64.94 483 LYS A N 1
ATOM 3779 C CA . LYS A 1 483 ? 25.335 -11.670 -8.755 1.00 64.94 483 LYS A CA 1
ATOM 3780 C C . LYS A 1 483 ? 23.806 -11.536 -8.826 1.00 64.94 483 LYS A C 1
ATOM 3782 O O . LYS A 1 483 ? 23.102 -12.490 -8.512 1.00 64.94 483 LYS A O 1
ATOM 3787 N N . GLU A 1 484 ? 23.296 -10.361 -9.194 1.00 65.19 484 GLU A N 1
ATOM 3788 C CA . GLU A 1 484 ? 21.861 -10.036 -9.158 1.00 65.19 484 GLU A CA 1
ATOM 3789 C C . GLU A 1 484 ? 21.050 -10.718 -10.267 1.00 65.19 484 GLU A C 1
ATOM 3791 O O . GLU A 1 484 ? 19.828 -10.816 -10.172 1.00 65.19 484 GLU A O 1
ATOM 3796 N N . PHE A 1 485 ? 21.727 -11.257 -11.283 1.00 75.19 485 PHE A N 1
ATOM 3797 C CA . PHE A 1 485 ? 21.112 -12.054 -12.335 1.00 75.19 485 PHE A CA 1
ATOM 3798 C C . PHE A 1 485 ? 21.824 -13.410 -12.466 1.00 75.19 485 PHE A C 1
ATOM 3800 O O . PHE A 1 485 ? 22.735 -13.562 -13.279 1.00 75.19 485 PHE A O 1
ATOM 3807 N N . PRO A 1 486 ? 21.485 -14.400 -11.622 1.00 75.88 486 PRO A N 1
ATOM 3808 C CA . PRO A 1 486 ? 22.147 -15.700 -11.643 1.00 75.88 486 PRO A CA 1
ATOM 3809 C C . PRO A 1 486 ? 21.685 -16.555 -12.832 1.00 75.88 486 PRO A C 1
ATOM 3811 O O . PRO A 1 486 ? 20.547 -16.446 -13.287 1.00 75.88 486 PRO A O 1
ATOM 3814 N N . ARG A 1 487 ? 22.530 -17.500 -13.267 1.00 76.38 487 ARG A N 1
ATOM 3815 C CA . ARG A 1 487 ? 22.207 -18.504 -14.312 1.00 76.38 487 ARG A CA 1
ATOM 3816 C C . ARG A 1 487 ? 21.031 -19.416 -13.956 1.00 76.38 487 ARG A C 1
ATOM 3818 O O . ARG A 1 487 ? 20.421 -20.030 -14.824 1.00 76.38 487 ARG A O 1
ATOM 3825 N N . THR A 1 488 ? 20.691 -19.486 -12.670 1.00 76.62 488 THR A N 1
ATOM 3826 C CA . THR A 1 488 ? 19.508 -20.181 -12.150 1.00 76.62 488 THR A CA 1
ATOM 3827 C C . THR A 1 488 ? 18.229 -19.349 -12.262 1.00 76.62 488 THR A C 1
ATOM 3829 O O . THR A 1 488 ? 17.201 -19.747 -11.720 1.00 76.62 488 THR A O 1
ATOM 3832 N N . SER A 1 489 ? 18.274 -18.178 -12.907 1.00 79.31 489 SER A N 1
ATOM 3833 C CA . SER A 1 489 ? 17.086 -17.365 -13.150 1.00 79.31 489 SER A CA 1
ATOM 3834 C C . SER A 1 489 ? 16.008 -18.195 -13.865 1.00 79.31 489 SER A C 1
ATOM 3836 O O . SER A 1 489 ? 16.318 -18.848 -14.868 1.00 79.31 489 SER A O 1
ATOM 3838 N N . PRO A 1 490 ? 14.733 -18.131 -13.425 1.00 78.31 490 PRO A N 1
ATOM 3839 C CA . PRO A 1 490 ? 13.621 -18.795 -14.110 1.00 78.31 490 PRO A CA 1
ATOM 3840 C C . PRO A 1 490 ? 13.514 -18.430 -15.597 1.00 78.31 490 PRO A C 1
ATOM 3842 O O . PRO A 1 490 ? 13.025 -19.228 -16.397 1.00 78.31 490 PRO A O 1
ATOM 3845 N N . LEU A 1 491 ? 14.020 -17.253 -15.986 1.00 84.00 491 LEU A N 1
ATOM 3846 C CA . LEU A 1 491 ? 14.038 -16.800 -17.371 1.00 84.00 491 LEU A CA 1
ATOM 3847 C C . LEU A 1 491 ? 14.835 -17.728 -18.298 1.00 84.00 491 LEU A C 1
ATOM 3849 O O . LEU A 1 491 ? 14.406 -17.961 -19.424 1.00 84.00 491 LEU A O 1
ATOM 3853 N N . PHE A 1 492 ? 15.964 -18.281 -17.837 1.00 86.81 492 PHE A N 1
ATOM 3854 C CA . PHE A 1 492 ? 16.792 -19.166 -18.665 1.00 86.81 492 PHE A CA 1
ATOM 3855 C C . PHE A 1 492 ? 16.015 -20.428 -19.041 1.00 86.81 492 PHE A C 1
ATOM 3857 O O . PHE A 1 492 ? 15.947 -20.773 -20.217 1.00 86.81 492 PHE A O 1
ATOM 3864 N N . GLY A 1 493 ? 15.363 -21.060 -18.058 1.00 84.31 493 GLY A N 1
ATOM 3865 C CA . GLY A 1 493 ? 14.524 -22.236 -18.291 1.00 84.31 493 GLY A CA 1
ATOM 3866 C C . GLY A 1 493 ? 13.283 -21.930 -19.135 1.00 84.31 493 GLY A C 1
ATOM 3867 O O . GLY A 1 493 ? 12.890 -22.748 -19.964 1.00 84.31 493 GLY A O 1
ATOM 3868 N N . LEU A 1 494 ? 12.681 -20.744 -18.971 1.00 84.75 494 LEU A N 1
ATOM 3869 C CA . LEU A 1 494 ? 11.548 -20.309 -19.792 1.00 84.75 494 LEU A CA 1
ATOM 3870 C C . LEU A 1 494 ? 11.938 -20.163 -21.269 1.00 84.75 494 LEU A C 1
ATOM 3872 O O . LEU A 1 494 ? 11.222 -20.667 -22.135 1.00 84.75 494 LEU A O 1
ATOM 3876 N N . ILE A 1 495 ? 13.060 -19.493 -21.550 1.00 87.69 495 ILE A N 1
ATOM 3877 C CA . ILE A 1 495 ? 13.566 -19.322 -22.916 1.00 87.69 495 ILE A CA 1
ATOM 3878 C C . ILE A 1 495 ? 13.942 -20.682 -23.505 1.00 87.69 495 ILE A C 1
ATOM 3880 O O . ILE A 1 495 ? 13.461 -21.021 -24.580 1.00 87.69 495 ILE A O 1
ATOM 3884 N N . GLU A 1 496 ? 14.714 -21.492 -22.778 1.00 88.06 496 GLU A N 1
ATOM 3885 C CA . GLU A 1 496 ? 15.156 -22.819 -23.222 1.00 88.06 496 GLU A CA 1
ATOM 3886 C C . GLU A 1 496 ? 13.972 -23.728 -23.576 1.00 88.06 496 GLU A C 1
ATOM 3888 O O . GLU A 1 496 ? 13.961 -24.355 -24.633 1.00 88.06 496 GLU A O 1
ATOM 3893 N N . LYS A 1 497 ? 12.913 -23.729 -22.758 1.00 86.62 497 LYS A N 1
ATOM 3894 C CA . LYS A 1 497 ? 11.678 -24.475 -23.040 1.00 86.62 497 LYS A CA 1
ATOM 3895 C C . LYS A 1 497 ? 10.956 -23.986 -24.302 1.00 86.62 497 LYS A C 1
ATOM 3897 O O . LYS A 1 497 ? 10.264 -24.772 -24.946 1.00 86.62 497 LYS A O 1
ATOM 3902 N N . ARG A 1 498 ? 11.053 -22.693 -24.627 1.00 84.81 498 ARG A N 1
ATOM 3903 C CA . ARG A 1 498 ? 10.349 -22.065 -25.758 1.00 84.81 498 ARG A CA 1
ATOM 3904 C C . ARG A 1 498 ? 11.115 -22.173 -27.073 1.00 84.81 498 ARG A C 1
ATOM 3906 O O . ARG A 1 498 ? 10.483 -22.386 -28.101 1.00 84.81 498 ARG A O 1
ATOM 3913 N N . THR A 1 499 ? 12.434 -22.009 -27.044 1.00 85.88 499 THR A N 1
ATOM 3914 C CA . THR A 1 499 ? 13.284 -21.931 -28.244 1.00 85.88 499 THR A CA 1
ATOM 3915 C C . THR A 1 499 ? 14.115 -23.193 -28.468 1.00 85.88 499 THR A C 1
ATOM 3917 O O . THR A 1 499 ? 14.674 -23.375 -29.544 1.00 85.88 499 THR A O 1
ATOM 3920 N N . GLY A 1 500 ? 14.237 -24.062 -27.459 1.00 85.56 500 GLY A N 1
ATOM 3921 C CA . GLY A 1 500 ? 15.196 -25.169 -27.455 1.00 85.56 500 GLY A CA 1
ATOM 3922 C C . GLY A 1 500 ? 16.649 -24.719 -27.262 1.00 85.56 500 GLY A C 1
ATOM 3923 O O . GLY A 1 500 ? 17.549 -25.555 -27.294 1.00 85.56 500 GLY A O 1
ATOM 3924 N N . MET A 1 501 ? 16.895 -23.418 -27.066 1.00 85.50 501 MET A N 1
ATOM 3925 C CA . MET A 1 501 ? 18.224 -22.838 -26.888 1.00 85.50 501 MET A CA 1
ATOM 3926 C C . MET A 1 501 ? 18.329 -22.160 -25.528 1.00 85.50 501 MET A C 1
ATOM 3928 O O . MET A 1 501 ? 17.614 -21.202 -25.229 1.00 85.50 501 MET A O 1
ATOM 3932 N N . ARG A 1 502 ? 19.268 -22.628 -24.707 1.00 87.19 502 ARG A N 1
ATOM 3933 C CA . ARG A 1 502 ? 19.575 -22.007 -23.422 1.00 87.19 502 ARG A CA 1
ATOM 3934 C C . ARG A 1 502 ? 20.325 -20.678 -23.627 1.00 87.19 502 ARG A C 1
ATOM 3936 O O . ARG A 1 502 ? 21.311 -20.660 -24.371 1.00 87.19 502 ARG A O 1
ATOM 3943 N N . PRO A 1 503 ? 19.906 -19.571 -22.980 1.00 89.19 503 PRO A N 1
ATOM 3944 C CA . PRO A 1 503 ? 20.672 -18.325 -22.994 1.00 89.19 503 PRO A CA 1
ATOM 3945 C C . PRO A 1 503 ? 22.070 -18.481 -22.386 1.00 89.19 503 PRO A C 1
ATOM 3947 O O . PRO A 1 503 ? 22.290 -19.342 -21.536 1.00 89.19 503 PRO A O 1
ATOM 3950 N N . ARG A 1 504 ? 22.997 -17.603 -22.781 1.00 87.81 504 ARG A N 1
ATOM 3951 C CA . ARG A 1 504 ? 24.372 -17.533 -22.266 1.00 87.81 504 ARG A CA 1
ATOM 3952 C C . ARG A 1 504 ? 24.480 -16.406 -21.258 1.00 87.81 504 ARG A C 1
ATOM 3954 O O . ARG A 1 504 ? 23.986 -15.313 -21.525 1.00 87.81 504 ARG A O 1
ATOM 3961 N N . GLN A 1 505 ? 25.191 -16.612 -20.160 1.00 89.12 505 GLN A N 1
ATOM 3962 C CA . GLN A 1 505 ? 25.676 -15.517 -19.331 1.00 89.12 505 GLN A CA 1
ATOM 3963 C C . GLN A 1 505 ? 27.134 -15.197 -19.668 1.00 89.12 505 GLN A C 1
ATOM 3965 O O . GLN A 1 505 ? 28.026 -16.021 -19.463 1.00 89.12 505 GLN A O 1
ATOM 3970 N N . VAL A 1 506 ? 27.373 -13.969 -20.123 1.00 90.06 506 VAL A N 1
ATOM 3971 C CA . VAL A 1 506 ? 28.672 -13.490 -20.610 1.00 90.06 506 VAL A CA 1
ATOM 3972 C C . VAL A 1 506 ? 29.164 -12.344 -19.726 1.00 90.06 506 VAL A C 1
ATOM 3974 O O . VAL A 1 506 ? 28.384 -11.472 -19.345 1.00 90.06 506 VAL A O 1
ATOM 3977 N N . LYS A 1 507 ? 30.459 -12.322 -19.396 1.00 90.50 507 LYS A N 1
ATOM 3978 C CA . LYS A 1 507 ? 31.088 -11.166 -18.738 1.00 90.50 507 LYS A CA 1
ATOM 3979 C C . LYS A 1 507 ? 31.679 -10.227 -19.777 1.00 90.50 507 LYS A C 1
ATOM 3981 O O . LYS A 1 507 ? 32.088 -10.674 -20.846 1.00 90.50 507 LYS A O 1
ATOM 3986 N N . SER A 1 508 ? 31.810 -8.947 -19.446 1.00 90.12 508 SER A N 1
ATOM 3987 C CA . SER A 1 508 ? 32.409 -7.954 -20.348 1.00 90.12 508 SER A CA 1
ATOM 3988 C C . SER A 1 508 ? 33.798 -8.363 -20.849 1.00 90.12 508 SER A C 1
ATOM 3990 O O . SER A 1 508 ? 34.092 -8.247 -22.037 1.00 90.12 508 SER A O 1
ATOM 3992 N N . LYS A 1 509 ? 34.632 -8.928 -19.966 1.00 90.94 509 LYS A N 1
ATOM 3993 C CA . LYS A 1 509 ? 35.986 -9.405 -20.293 1.00 90.94 509 LYS A CA 1
ATOM 3994 C C . LYS A 1 509 ? 36.030 -10.550 -21.315 1.00 90.94 509 LYS A C 1
ATOM 3996 O O . LYS A 1 509 ? 37.090 -10.815 -21.881 1.00 90.94 509 LYS A O 1
ATOM 4001 N N . ASP A 1 510 ? 34.911 -11.236 -21.533 1.00 91.69 510 ASP A N 1
ATOM 4002 C CA . ASP A 1 510 ? 34.801 -12.378 -22.441 1.00 91.69 510 ASP A CA 1
ATOM 4003 C C . ASP A 1 510 ? 34.263 -11.955 -23.823 1.00 91.69 510 ASP A C 1
ATOM 4005 O O . ASP A 1 510 ? 34.093 -12.800 -24.697 1.00 91.69 510 ASP A O 1
ATOM 4009 N N . LEU A 1 511 ? 34.026 -10.655 -24.048 1.00 92.75 511 LEU A N 1
ATOM 4010 C CA . LEU A 1 511 ? 33.642 -10.096 -25.347 1.00 92.75 511 LEU A CA 1
ATOM 4011 C C . LEU A 1 511 ? 34.868 -9.755 -26.211 1.00 92.75 511 LEU A C 1
ATOM 4013 O O . LEU A 1 511 ? 35.929 -9.368 -25.710 1.00 92.75 511 LEU A O 1
ATOM 4017 N N . ARG A 1 512 ? 34.723 -9.881 -27.533 1.00 92.12 512 ARG A N 1
ATOM 4018 C CA . ARG A 1 512 ? 35.736 -9.559 -28.549 1.00 92.12 512 ARG A CA 1
ATOM 4019 C C . ARG A 1 512 ? 35.077 -8.846 -29.727 1.00 92.12 512 ARG A C 1
ATOM 4021 O O . ARG A 1 512 ? 34.033 -9.283 -30.199 1.00 92.12 512 ARG A O 1
ATOM 4028 N N . LEU A 1 513 ? 35.721 -7.801 -30.242 1.00 91.31 513 LEU A N 1
ATOM 4029 C CA . LEU A 1 513 ? 35.387 -7.244 -31.553 1.00 91.31 513 LEU A CA 1
ATOM 4030 C C . LEU A 1 513 ? 36.327 -7.826 -32.600 1.00 91.31 513 LEU A C 1
ATOM 4032 O O . LEU A 1 513 ? 37.545 -7.681 -32.488 1.00 91.31 513 LEU A O 1
ATOM 4036 N N . ILE A 1 514 ? 35.759 -8.470 -33.616 1.00 90.12 514 ILE A N 1
ATOM 4037 C CA . ILE A 1 514 ? 36.520 -9.090 -34.700 1.00 90.12 514 ILE A CA 1
ATOM 4038 C C . ILE A 1 514 ? 36.285 -8.301 -35.989 1.00 90.12 514 ILE A C 1
ATOM 4040 O O . ILE A 1 514 ? 35.130 -8.118 -36.375 1.00 90.12 514 ILE A O 1
ATOM 4044 N N . PRO A 1 515 ? 37.340 -7.832 -36.681 1.00 88.38 515 PRO A N 1
ATOM 4045 C CA . PRO A 1 515 ? 37.187 -7.137 -37.954 1.00 88.38 515 PRO A CA 1
ATOM 4046 C C . PRO A 1 515 ? 36.439 -7.994 -38.982 1.00 88.38 515 PRO A C 1
ATOM 4048 O O . PRO A 1 515 ? 36.806 -9.140 -39.239 1.00 88.38 515 PRO A O 1
ATOM 4051 N N . SER A 1 516 ? 35.412 -7.424 -39.607 1.00 84.38 516 SER A N 1
ATOM 4052 C CA . SER A 1 516 ? 34.596 -8.082 -40.625 1.00 84.38 516 SER A CA 1
ATOM 4053 C C . SER A 1 516 ? 34.247 -7.113 -41.745 1.00 84.38 516 SER A C 1
ATOM 4055 O O . SER A 1 516 ? 33.504 -6.152 -41.555 1.00 84.38 516 SER A O 1
ATOM 4057 N N . LYS A 1 517 ? 34.734 -7.412 -42.954 1.00 81.56 517 LYS A N 1
ATOM 4058 C CA . LYS A 1 517 ? 34.415 -6.642 -44.170 1.00 81.56 517 LYS A CA 1
ATOM 4059 C C . LYS A 1 517 ? 32.947 -6.769 -44.595 1.00 81.56 517 LYS A C 1
ATOM 4061 O O . LYS A 1 517 ? 32.492 -5.980 -45.413 1.00 81.56 517 LYS A O 1
ATOM 4066 N N . ALA A 1 518 ? 32.237 -7.773 -44.079 1.00 77.50 518 ALA A N 1
ATOM 4067 C CA . ALA A 1 518 ? 30.824 -8.004 -44.364 1.00 77.50 518 ALA A CA 1
ATOM 4068 C C . ALA A 1 518 ? 29.892 -7.204 -43.436 1.00 77.50 518 ALA A C 1
ATOM 4070 O O . ALA A 1 518 ? 28.709 -7.062 -43.739 1.00 77.50 518 ALA A O 1
ATOM 4071 N N . SER A 1 519 ? 30.408 -6.676 -42.319 1.00 77.12 519 SER A N 1
ATOM 4072 C CA . SER A 1 519 ? 29.625 -5.891 -41.365 1.00 77.12 519 SER A CA 1
ATOM 4073 C C . SER A 1 519 ? 29.593 -4.410 -41.743 1.00 77.12 519 SER A C 1
ATOM 4075 O O . SER A 1 519 ? 30.607 -3.840 -42.147 1.00 77.12 519 SER A O 1
ATOM 4077 N N . ARG A 1 520 ? 28.440 -3.756 -41.547 1.00 69.25 520 ARG A N 1
ATOM 4078 C CA . ARG A 1 520 ? 28.259 -2.311 -41.792 1.00 69.25 520 ARG A CA 1
ATOM 4079 C C . ARG A 1 520 ? 29.175 -1.434 -40.939 1.00 69.25 520 ARG A C 1
ATOM 4081 O O . ARG A 1 520 ? 29.525 -0.339 -41.358 1.00 69.25 520 ARG A O 1
ATOM 4088 N N . THR A 1 521 ? 29.552 -1.911 -39.761 1.00 72.12 521 THR A N 1
ATOM 4089 C CA . THR A 1 521 ? 30.443 -1.221 -38.820 1.00 72.12 521 THR A CA 1
ATOM 4090 C C . THR A 1 521 ? 31.910 -1.608 -38.990 1.00 72.12 521 THR A C 1
ATOM 4092 O O . THR A 1 521 ? 32.770 -1.068 -38.302 1.00 72.12 521 THR A O 1
ATOM 4095 N N . GLY A 1 522 ? 32.216 -2.569 -39.868 1.00 82.81 522 GLY A N 1
ATOM 4096 C CA . GLY A 1 522 ? 33.560 -3.121 -40.025 1.00 82.81 522 GLY A CA 1
ATOM 4097 C C . GLY A 1 522 ? 33.964 -4.145 -38.958 1.00 82.81 522 GLY A C 1
ATOM 4098 O O . GLY A 1 522 ? 35.059 -4.699 -39.064 1.00 82.81 522 GLY A O 1
ATOM 4099 N N . PHE A 1 523 ? 33.105 -4.452 -37.977 1.00 87.50 523 PHE A N 1
ATOM 4100 C CA . PHE A 1 523 ? 33.348 -5.492 -36.971 1.00 87.50 523 PHE A CA 1
ATOM 4101 C C . PHE A 1 523 ? 32.112 -6.364 -36.727 1.00 87.50 523 PHE A C 1
ATOM 4103 O O . PHE A 1 523 ? 30.980 -5.960 -36.987 1.00 87.50 523 PHE A O 1
ATOM 4110 N N . ILE A 1 524 ? 32.344 -7.569 -36.214 1.00 89.69 524 ILE A N 1
ATOM 4111 C CA . ILE A 1 524 ? 31.336 -8.412 -35.564 1.00 89.69 524 ILE A CA 1
ATOM 4112 C C . ILE A 1 524 ? 31.660 -8.514 -34.074 1.00 89.69 524 ILE A C 1
ATOM 4114 O O . ILE A 1 524 ? 32.829 -8.458 -33.675 1.00 89.69 524 ILE A O 1
ATOM 4118 N N . LEU A 1 525 ? 30.620 -8.656 -33.257 1.00 91.38 525 LEU A N 1
ATOM 4119 C CA . LEU A 1 525 ? 30.752 -8.883 -31.826 1.00 91.38 525 LEU A CA 1
ATOM 4120 C C . LEU A 1 525 ? 30.750 -10.385 -31.554 1.00 91.38 525 LEU A C 1
ATOM 4122 O O . LEU A 1 525 ? 29.862 -11.102 -32.009 1.00 91.38 525 LEU A O 1
ATOM 4126 N N . CYS A 1 526 ? 31.736 -10.859 -30.804 1.00 92.00 526 CYS A N 1
ATOM 4127 C CA . CYS A 1 526 ? 31.842 -12.255 -30.407 1.00 92.00 526 CYS A CA 1
ATOM 4128 C C . CYS A 1 526 ? 32.032 -12.383 -28.894 1.00 92.00 526 CYS A C 1
ATOM 4130 O O . CYS A 1 526 ? 32.537 -11.466 -28.244 1.00 92.00 526 CYS A O 1
ATOM 4132 N N . CYS A 1 527 ? 31.691 -13.541 -28.337 1.00 91.38 527 CYS A N 1
ATOM 4133 C CA . CYS A 1 527 ? 32.068 -13.938 -26.986 1.00 91.38 527 CYS A CA 1
ATOM 4134 C C . CYS A 1 527 ? 32.949 -15.189 -27.003 1.00 91.38 527 CYS A C 1
ATOM 4136 O O . CYS A 1 527 ? 32.884 -16.000 -27.929 1.00 91.38 527 CYS A O 1
ATOM 4138 N N . VAL A 1 528 ? 33.766 -15.366 -25.967 1.00 90.06 528 VAL A N 1
ATOM 4139 C CA . VAL A 1 528 ? 34.561 -16.585 -25.786 1.00 90.06 528 VAL A CA 1
ATOM 4140 C C . VAL A 1 528 ? 33.630 -17.782 -25.568 1.00 90.06 528 VAL A C 1
ATOM 4142 O O . VAL A 1 528 ? 32.856 -17.829 -24.609 1.00 90.06 528 VAL A O 1
ATOM 4145 N N . TRP A 1 529 ? 33.715 -18.769 -26.458 1.00 84.19 529 TRP A N 1
ATOM 4146 C CA . TRP A 1 529 ? 32.954 -20.010 -26.368 1.00 84.19 529 TRP A CA 1
ATOM 4147 C C . TRP A 1 529 ? 33.348 -20.793 -25.111 1.00 84.19 529 TRP A C 1
ATOM 4149 O O . TRP A 1 529 ? 34.531 -20.970 -24.816 1.00 84.19 529 TRP A O 1
ATOM 4159 N N . GLY A 1 530 ? 32.354 -21.284 -24.369 1.00 75.69 530 GLY A N 1
ATOM 4160 C CA . GLY A 1 530 ? 32.575 -22.017 -23.119 1.00 75.69 530 GLY A CA 1
ATOM 4161 C C . GLY A 1 530 ? 32.893 -21.139 -21.901 1.00 75.69 530 GLY A C 1
ATOM 4162 O O . GLY A 1 530 ? 33.149 -21.680 -20.827 1.00 75.69 530 GLY A O 1
ATOM 4163 N N . ALA A 1 531 ? 32.830 -19.805 -22.020 1.00 78.75 531 ALA A N 1
ATOM 4164 C CA . ALA A 1 531 ? 32.860 -18.908 -20.858 1.00 78.75 531 ALA A CA 1
ATOM 4165 C C . ALA A 1 531 ? 31.661 -19.143 -19.910 1.00 78.75 531 ALA A C 1
ATOM 4167 O O . ALA A 1 531 ? 31.759 -18.932 -18.695 1.00 78.75 531 ALA A O 1
ATOM 4168 N N . ASP A 1 532 ? 30.541 -19.629 -20.457 1.00 78.62 532 ASP A N 1
ATOM 4169 C CA . ASP A 1 532 ? 29.427 -20.166 -19.683 1.00 78.62 532 ASP A CA 1
ATOM 4170 C C . ASP A 1 532 ? 29.565 -21.701 -19.505 1.00 78.62 532 ASP A C 1
ATOM 4172 O O . ASP A 1 532 ? 29.448 -22.446 -20.485 1.00 78.62 532 ASP A O 1
ATOM 4176 N N . PRO A 1 533 ? 29.806 -22.207 -18.279 1.00 74.50 533 PRO A N 1
ATOM 4177 C CA . PRO A 1 533 ? 29.941 -23.629 -17.994 1.00 74.50 533 PRO A CA 1
ATOM 4178 C C . PRO A 1 533 ? 28.675 -24.439 -18.298 1.00 74.50 533 PRO A C 1
ATOM 4180 O O . PRO A 1 533 ? 28.819 -25.602 -18.668 1.00 74.50 533 PRO A O 1
ATOM 4183 N N . ASP A 1 534 ? 27.470 -23.862 -18.216 1.00 72.94 534 ASP A N 1
ATOM 4184 C CA . ASP A 1 534 ? 26.220 -24.603 -18.468 1.00 72.94 534 ASP A CA 1
ATOM 4185 C C . ASP A 1 534 ? 26.050 -24.935 -19.963 1.00 72.94 534 ASP A C 1
ATOM 4187 O O . ASP A 1 534 ? 25.505 -25.974 -20.337 1.00 72.94 534 ASP A O 1
ATOM 4191 N N . VAL A 1 535 ? 26.553 -24.053 -20.831 1.00 68.50 535 VAL A N 1
ATOM 4192 C CA . VAL A 1 535 ? 26.453 -24.161 -22.297 1.00 68.50 535 VAL A CA 1
ATOM 4193 C C . VAL A 1 535 ? 27.556 -25.064 -22.854 1.00 68.50 535 VAL A C 1
ATOM 4195 O O . VAL A 1 535 ? 27.365 -25.757 -23.852 1.00 68.50 535 VAL A O 1
ATOM 4198 N N . SER A 1 536 ? 28.693 -25.143 -22.156 1.00 60.25 536 SER A N 1
ATOM 4199 C CA . SER A 1 536 ? 29.829 -25.989 -22.543 1.00 60.25 536 SER A CA 1
ATOM 4200 C C . SER A 1 536 ? 29.517 -27.496 -22.574 1.00 60.25 536 SER A C 1
ATOM 4202 O O . SER A 1 536 ? 30.273 -28.260 -23.173 1.00 60.25 536 SER A O 1
ATOM 4204 N N . GLN A 1 537 ? 28.409 -27.927 -21.955 1.00 56.25 537 GLN A N 1
ATOM 4205 C CA . GLN A 1 537 ? 28.062 -29.340 -21.773 1.00 56.25 537 GLN A CA 1
ATOM 4206 C C . GLN A 1 537 ? 26.944 -29.857 -22.695 1.00 56.25 537 GLN A C 1
ATOM 4208 O O . GLN A 1 537 ? 26.753 -31.069 -22.760 1.00 56.25 537 GLN A O 1
ATOM 4213 N N . THR A 1 538 ? 26.189 -28.991 -23.387 1.00 53.88 538 THR A N 1
ATOM 4214 C CA . THR A 1 538 ? 24.864 -29.379 -23.925 1.00 53.88 538 THR A CA 1
ATOM 4215 C C . THR A 1 538 ? 24.555 -28.979 -25.373 1.00 53.88 538 THR A C 1
ATOM 4217 O O . THR A 1 538 ? 23.597 -29.511 -25.930 1.00 53.88 538 THR A O 1
ATOM 4220 N N . SER A 1 539 ? 25.333 -28.108 -26.028 1.00 54.62 539 SER A N 1
ATOM 4221 C CA . SER A 1 539 ? 24.970 -27.578 -27.358 1.00 54.62 539 SER A CA 1
ATOM 4222 C C . SER A 1 539 ? 25.842 -28.057 -28.527 1.00 54.62 539 SER A C 1
ATOM 4224 O O . SER A 1 539 ? 27.070 -28.075 -28.463 1.00 54.62 539 SER A O 1
ATOM 4226 N N . ASP A 1 540 ? 25.155 -28.386 -29.623 1.00 54.22 540 ASP A N 1
ATOM 4227 C CA . ASP A 1 540 ? 25.667 -28.804 -30.931 1.00 54.22 540 ASP A CA 1
ATOM 4228 C C . ASP A 1 540 ? 26.537 -27.696 -31.578 1.00 54.22 540 ASP A C 1
ATOM 4230 O O . ASP A 1 540 ? 26.135 -26.534 -31.675 1.00 54.22 540 ASP A O 1
ATOM 4234 N N . MET A 1 541 ? 27.749 -28.057 -32.008 1.00 53.72 541 MET A N 1
ATOM 4235 C CA . MET A 1 541 ? 28.862 -27.174 -32.403 1.00 53.72 541 MET A CA 1
ATOM 4236 C C . MET A 1 541 ? 28.648 -26.517 -33.781 1.00 53.72 541 MET A C 1
ATOM 4238 O O . MET A 1 541 ? 29.327 -26.873 -34.743 1.00 53.72 541 MET A O 1
ATOM 4242 N N . ARG A 1 542 ? 27.682 -25.601 -33.938 1.00 55.22 542 ARG A N 1
ATOM 4243 C CA . ARG A 1 542 ? 27.294 -25.184 -35.300 1.00 55.22 542 ARG A CA 1
ATOM 4244 C C . ARG A 1 542 ? 28.145 -24.076 -35.929 1.00 55.22 542 ARG A C 1
ATOM 4246 O O . ARG A 1 542 ? 28.401 -24.202 -37.122 1.00 55.22 542 ARG A O 1
ATOM 4253 N N . GLN A 1 543 ? 28.644 -23.058 -35.210 1.00 64.38 543 GLN A N 1
ATOM 4254 C CA . GLN A 1 543 ? 29.432 -21.963 -35.829 1.00 64.38 543 GLN A CA 1
ATOM 4255 C C . GLN A 1 543 ? 30.397 -21.259 -34.847 1.00 64.38 543 GLN A C 1
ATOM 4257 O O . GLN A 1 543 ? 30.135 -20.155 -34.384 1.00 64.38 543 GLN A O 1
ATOM 4262 N N . VAL A 1 544 ? 31.534 -21.887 -34.527 1.00 76.06 544 VAL A N 1
ATOM 4263 C CA . VAL A 1 544 ? 32.592 -21.275 -33.696 1.00 76.06 544 VAL A CA 1
ATOM 4264 C C . VAL A 1 544 ? 33.756 -20.824 -34.582 1.00 76.06 544 VAL A C 1
ATOM 4266 O O . VAL A 1 544 ? 34.295 -21.609 -35.365 1.00 76.06 544 VAL A O 1
ATOM 4269 N N . ILE A 1 545 ? 34.171 -19.568 -34.442 1.00 84.94 545 ILE A N 1
ATOM 4270 C CA . ILE A 1 545 ? 35.288 -18.951 -35.160 1.00 84.94 545 ILE A CA 1
ATOM 4271 C C . ILE A 1 545 ? 36.553 -19.098 -34.311 1.00 84.94 545 ILE A C 1
ATOM 4273 O O . ILE A 1 545 ? 36.543 -18.808 -33.119 1.00 84.94 545 ILE A O 1
ATOM 4277 N N . LYS A 1 546 ? 37.670 -19.526 -34.906 1.00 83.06 546 LYS A N 1
ATOM 4278 C CA . LYS A 1 546 ? 38.965 -19.560 -34.210 1.00 83.06 546 LYS A CA 1
ATOM 4279 C C . LYS A 1 546 ? 39.778 -18.315 -34.538 1.00 83.06 546 LYS A C 1
ATOM 4281 O O . LYS A 1 546 ? 40.159 -18.124 -35.690 1.00 83.06 546 LYS A O 1
ATOM 4286 N N . VAL A 1 547 ? 40.087 -17.506 -33.527 1.00 83.12 547 VAL A N 1
ATOM 4287 C CA . VAL A 1 547 ? 40.921 -16.300 -33.660 1.00 83.12 547 VAL A CA 1
ATOM 4288 C C . VAL A 1 547 ? 41.959 -16.296 -32.545 1.00 83.12 547 VAL A C 1
ATOM 4290 O O . VAL A 1 547 ? 41.610 -16.440 -31.382 1.00 83.12 547 VAL A O 1
ATOM 4293 N N . ASN A 1 548 ? 43.245 -16.152 -32.884 1.00 80.62 548 ASN A N 1
ATOM 4294 C CA . ASN A 1 548 ? 44.353 -16.082 -31.915 1.00 80.62 548 ASN A CA 1
ATOM 4295 C C . ASN A 1 548 ? 44.383 -17.224 -30.872 1.00 80.62 548 ASN A C 1
ATOM 4297 O O . ASN A 1 548 ? 44.832 -17.033 -29.748 1.00 80.62 548 ASN A O 1
ATOM 4301 N N . GLY A 1 549 ? 43.906 -18.417 -31.242 1.00 80.38 549 GLY A N 1
ATOM 4302 C CA . GLY A 1 549 ? 43.818 -19.574 -30.342 1.00 80.38 549 GLY A CA 1
ATOM 4303 C C . GLY A 1 549 ? 42.565 -19.616 -29.460 1.00 80.38 549 GLY A C 1
ATOM 4304 O O . GLY A 1 549 ? 42.307 -20.651 -28.851 1.00 80.38 549 GLY A O 1
ATOM 4305 N N . GLU A 1 550 ? 41.752 -18.556 -29.437 1.00 86.56 550 GLU A N 1
ATOM 4306 C CA . GLU A 1 550 ? 40.446 -18.539 -28.778 1.00 86.56 550 GLU A CA 1
ATOM 4307 C C . GLU A 1 550 ? 39.362 -19.100 -29.711 1.00 86.56 550 GLU A C 1
ATOM 4309 O O . GLU A 1 550 ? 39.346 -18.850 -30.921 1.00 86.56 550 GLU A O 1
ATOM 4314 N N . ALA A 1 551 ? 38.447 -19.873 -29.130 1.00 87.88 551 ALA A N 1
ATOM 4315 C CA . ALA A 1 551 ? 37.207 -20.299 -29.758 1.00 87.88 551 ALA A CA 1
ATOM 4316 C C . ALA A 1 551 ? 36.145 -19.235 -29.466 1.00 87.88 551 ALA A C 1
ATOM 4318 O O . ALA A 1 551 ? 35.838 -18.981 -28.303 1.00 87.88 551 ALA A O 1
ATOM 4319 N N . LEU A 1 552 ? 35.622 -18.590 -30.502 1.00 89.81 552 LEU A N 1
ATOM 4320 C CA . LEU A 1 552 ? 34.704 -17.463 -30.395 1.00 89.81 552 LEU A CA 1
ATOM 4321 C C . LEU A 1 552 ? 33.363 -17.796 -31.031 1.00 89.81 552 LEU A C 1
ATOM 4323 O O . LEU A 1 552 ? 33.296 -18.423 -32.084 1.00 89.81 552 LEU A O 1
ATOM 4327 N N . GLU A 1 553 ? 32.299 -17.327 -30.408 1.00 88.81 553 GLU A N 1
ATOM 4328 C CA . GLU A 1 553 ? 30.944 -17.415 -30.924 1.00 88.81 553 GLU A CA 1
ATOM 4329 C C . GLU A 1 553 ? 30.403 -16.021 -31.224 1.00 88.81 553 GLU A C 1
ATOM 4331 O O . GLU A 1 553 ? 30.643 -15.086 -30.462 1.00 88.81 553 GLU A O 1
ATOM 4336 N N . GLU A 1 554 ? 29.684 -15.876 -32.334 1.00 89.69 554 GLU A N 1
ATOM 4337 C CA . GLU A 1 554 ? 29.070 -14.606 -32.710 1.00 89.69 554 GLU A CA 1
ATOM 4338 C C . GLU A 1 554 ? 27.889 -14.249 -31.793 1.00 89.69 554 GLU A C 1
ATOM 4340 O O . GLU A 1 554 ? 27.038 -15.074 -31.455 1.00 89.69 554 GLU A O 1
ATOM 4345 N N . VAL A 1 555 ? 27.840 -12.982 -31.385 1.00 91.25 555 VAL A N 1
ATOM 4346 C CA . VAL A 1 555 ? 26.800 -12.426 -30.524 1.00 91.25 555 VAL A CA 1
ATOM 4347 C C . VAL A 1 555 ? 25.820 -11.645 -31.390 1.00 91.25 555 VAL A C 1
ATOM 4349 O O . VAL A 1 555 ? 26.112 -10.532 -31.819 1.00 91.25 555 VAL A O 1
ATOM 4352 N N . HIS A 1 556 ? 24.642 -12.224 -31.624 1.00 88.81 556 HIS A N 1
ATOM 4353 C CA . HIS A 1 556 ? 23.608 -11.605 -32.463 1.00 88.81 556 HIS A CA 1
ATOM 4354 C C . HIS A 1 556 ? 22.635 -10.715 -31.684 1.00 88.81 556 HIS A C 1
ATOM 4356 O O . HIS A 1 556 ? 22.189 -9.693 -32.198 1.00 88.81 556 HIS A O 1
ATOM 4362 N N . GLN A 1 557 ? 22.302 -11.103 -30.451 1.00 90.12 557 GLN A N 1
ATOM 4363 C CA . GLN A 1 557 ? 21.367 -10.376 -29.595 1.00 90.12 557 GLN A CA 1
ATOM 4364 C C . GLN A 1 557 ? 21.802 -10.408 -28.127 1.00 90.12 557 GLN A C 1
ATOM 4366 O O . GLN A 1 557 ? 22.247 -11.444 -27.613 1.00 90.12 557 GLN A O 1
ATOM 4371 N N . ILE A 1 558 ? 21.673 -9.258 -27.462 1.00 89.25 558 ILE A N 1
ATOM 4372 C CA . ILE A 1 558 ? 22.119 -9.020 -26.089 1.00 89.25 558 ILE A CA 1
ATOM 4373 C C . ILE A 1 558 ? 20.946 -8.605 -25.204 1.00 89.25 558 ILE A C 1
ATOM 4375 O O . ILE A 1 558 ? 20.226 -7.661 -25.519 1.00 89.25 558 ILE A O 1
ATOM 4379 N N . GLY A 1 559 ? 20.815 -9.264 -24.053 1.00 88.12 559 GLY A N 1
ATOM 4380 C CA . GLY A 1 559 ? 20.106 -8.718 -22.898 1.00 88.12 559 GLY A CA 1
ATOM 4381 C C . GLY A 1 559 ? 21.110 -8.076 -21.942 1.00 88.12 559 GLY A C 1
ATOM 4382 O O . GLY A 1 559 ? 21.798 -8.770 -21.192 1.00 88.12 559 GLY A O 1
ATOM 4383 N N . LEU A 1 560 ? 21.249 -6.756 -21.980 1.00 85.56 560 LEU A N 1
ATOM 4384 C CA . LEU A 1 560 ? 22.274 -6.047 -21.218 1.00 85.56 560 LEU A CA 1
ATOM 4385 C C . LEU A 1 560 ? 21.866 -5.940 -19.745 1.00 85.56 560 LEU A C 1
ATOM 4387 O O . LEU A 1 560 ? 20.788 -5.435 -19.443 1.00 85.56 560 LEU A O 1
ATOM 4391 N N . GLN A 1 561 ? 22.713 -6.409 -18.831 1.00 84.38 561 GLN A N 1
ATOM 4392 C CA . GLN A 1 561 ? 22.514 -6.368 -17.373 1.00 84.38 561 GLN A CA 1
ATOM 4393 C C . GLN A 1 561 ? 23.701 -5.685 -16.663 1.00 84.38 561 GLN A C 1
ATOM 4395 O O . GLN A 1 561 ? 23.995 -5.980 -15.507 1.00 84.38 561 GLN A O 1
ATOM 4400 N N . LEU A 1 562 ? 24.397 -4.793 -17.373 1.00 80.44 562 LEU A N 1
ATOM 4401 C CA . LEU A 1 562 ? 25.467 -3.954 -16.834 1.00 80.44 562 LEU A CA 1
ATOM 4402 C C . LEU A 1 562 ? 24.898 -2.665 -16.237 1.00 80.44 562 LEU A C 1
ATOM 4404 O O . LEU A 1 562 ? 23.935 -2.105 -16.765 1.00 80.44 562 LEU A O 1
ATOM 4408 N N . PHE A 1 563 ? 25.529 -2.164 -15.177 1.00 76.69 563 PHE A N 1
ATOM 4409 C CA . PHE A 1 563 ? 25.321 -0.787 -14.739 1.00 76.69 563 PHE A CA 1
ATOM 4410 C C . PHE A 1 563 ? 25.965 0.199 -15.718 1.00 76.69 563 PHE A C 1
ATOM 4412 O O . PHE A 1 563 ? 26.919 -0.130 -16.419 1.00 76.69 563 PHE A O 1
ATOM 4419 N N . ASP A 1 564 ? 25.487 1.443 -15.715 1.00 72.06 564 ASP A N 1
ATOM 4420 C CA . ASP A 1 564 ? 25.945 2.485 -16.641 1.00 72.06 564 ASP A CA 1
ATOM 4421 C C . ASP A 1 564 ? 27.476 2.670 -16.581 1.00 72.06 564 ASP A C 1
ATOM 4423 O O . ASP A 1 564 ? 28.146 2.665 -17.608 1.00 72.06 564 ASP A O 1
ATOM 4427 N N . TYR A 1 565 ? 28.064 2.716 -15.378 1.00 74.69 565 TYR A N 1
ATOM 4428 C CA . TYR A 1 565 ? 29.521 2.833 -15.212 1.00 74.69 565 TYR A CA 1
ATOM 4429 C C . TYR A 1 565 ? 30.293 1.593 -15.698 1.00 74.69 565 TYR A C 1
ATOM 4431 O O . TYR A 1 565 ? 31.451 1.710 -16.088 1.00 74.69 565 TYR A O 1
ATOM 4439 N N . GLU A 1 566 ? 29.677 0.408 -15.674 1.00 82.25 566 GLU A N 1
ATOM 4440 C CA . GLU A 1 566 ? 30.284 -0.829 -16.181 1.00 82.25 566 GLU A CA 1
ATOM 4441 C C . GLU A 1 566 ? 30.262 -0.823 -17.705 1.00 82.25 566 GLU A C 1
ATOM 4443 O O . GLU A 1 566 ? 31.281 -1.106 -18.331 1.00 82.25 566 GLU A O 1
ATOM 4448 N N . LEU A 1 567 ? 29.137 -0.420 -18.304 1.00 80.81 567 LEU A N 1
ATOM 4449 C CA . LEU A 1 567 ? 29.015 -0.259 -19.749 1.00 80.81 567 LEU A CA 1
ATOM 4450 C C . LEU A 1 567 ? 30.009 0.783 -20.279 1.00 80.81 567 LEU A C 1
ATOM 4452 O O . LEU A 1 567 ? 30.716 0.506 -21.245 1.00 80.81 567 LEU A O 1
ATOM 4456 N N . PHE A 1 568 ? 30.109 1.949 -19.634 1.00 77.25 568 PHE A N 1
ATOM 4457 C CA . PHE A 1 568 ? 31.008 3.029 -20.062 1.00 77.25 568 PHE A CA 1
ATOM 4458 C C . PHE A 1 568 ? 32.479 2.799 -19.712 1.00 77.25 568 PHE A C 1
ATOM 4460 O O . PHE A 1 568 ? 33.342 3.523 -20.198 1.00 77.25 568 PHE A O 1
ATOM 4467 N N . SER A 1 569 ? 32.794 1.766 -18.927 1.00 84.38 569 SER A N 1
ATOM 4468 C CA . SER A 1 569 ? 34.179 1.313 -18.768 1.00 84.38 569 SER A CA 1
ATOM 4469 C C . SER A 1 569 ? 34.702 0.544 -19.991 1.00 84.38 569 SER A C 1
ATOM 4471 O O . SER A 1 569 ? 35.911 0.340 -20.118 1.00 84.38 569 SER A O 1
ATOM 4473 N N . LEU A 1 570 ? 33.814 0.116 -20.900 1.00 86.38 570 LEU A N 1
ATOM 4474 C CA . LEU A 1 570 ? 34.185 -0.607 -22.114 1.00 86.38 570 LEU A CA 1
ATOM 4475 C C . LEU A 1 570 ? 34.705 0.346 -23.201 1.00 86.38 570 LEU A C 1
ATOM 4477 O O . LEU A 1 570 ? 34.289 1.502 -23.266 1.00 86.38 570 LEU A O 1
ATOM 4481 N N . PRO A 1 571 ? 35.568 -0.136 -24.118 1.00 87.31 571 PRO A N 1
ATOM 4482 C CA . PRO A 1 571 ? 35.979 0.650 -25.277 1.00 87.31 571 PRO A CA 1
ATOM 4483 C C . PRO A 1 571 ? 34.772 1.147 -26.088 1.00 87.31 571 PRO A C 1
ATOM 4485 O O . PRO A 1 571 ? 33.836 0.384 -26.323 1.00 87.31 571 PRO A O 1
ATOM 4488 N N . LEU A 1 572 ? 34.819 2.389 -26.584 1.00 81.25 572 LEU A N 1
ATOM 4489 C CA . LEU A 1 572 ? 33.705 3.023 -27.309 1.00 81.25 572 LEU A CA 1
ATOM 4490 C C . LEU A 1 572 ? 33.165 2.163 -28.464 1.00 81.25 572 LEU A C 1
ATOM 4492 O O . LEU A 1 572 ? 31.957 2.004 -28.614 1.00 81.25 572 LEU A O 1
ATOM 4496 N N . GLU A 1 573 ? 34.054 1.549 -29.246 1.00 82.19 573 GLU A N 1
ATOM 4497 C CA . GLU A 1 573 ? 33.667 0.660 -30.348 1.00 82.19 573 GLU A CA 1
ATOM 4498 C C . GLU A 1 573 ? 32.869 -0.563 -29.870 1.00 82.19 573 GLU A C 1
ATOM 4500 O O . GLU A 1 573 ? 31.945 -1.006 -30.556 1.00 82.19 573 GLU A O 1
ATOM 4505 N N . MET A 1 574 ? 33.179 -1.086 -28.678 1.00 87.19 574 MET 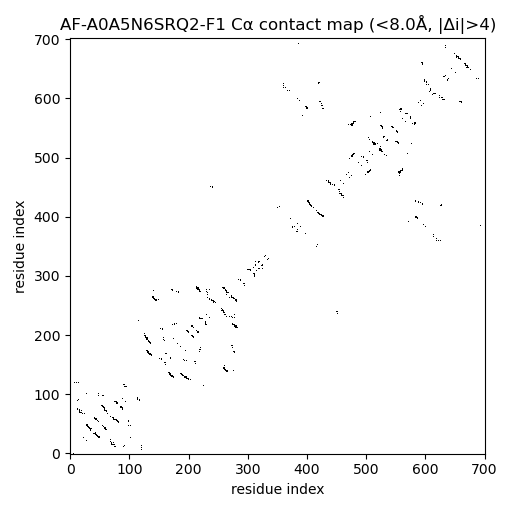A N 1
ATOM 4506 C CA . MET A 1 574 ? 32.444 -2.190 -28.051 1.00 87.19 574 MET A CA 1
ATOM 4507 C C . MET A 1 574 ? 31.045 -1.731 -27.650 1.00 87.19 574 MET A C 1
ATOM 4509 O O . MET A 1 574 ? 30.070 -2.404 -27.968 1.00 87.19 574 MET A O 1
ATOM 4513 N N . VAL A 1 575 ? 30.936 -0.565 -27.007 1.00 83.44 575 VAL A N 1
ATOM 4514 C CA . VAL A 1 575 ? 29.648 0.020 -26.604 1.00 83.44 575 VAL A CA 1
ATOM 4515 C C . VAL A 1 575 ? 28.759 0.273 -27.823 1.00 83.44 575 VAL A C 1
ATOM 4517 O O . VAL A 1 575 ? 27.585 -0.092 -27.804 1.00 83.44 575 VAL A O 1
ATOM 4520 N N . ARG A 1 576 ? 29.324 0.810 -28.915 1.00 79.38 576 ARG A N 1
ATOM 4521 C CA . ARG A 1 576 ? 28.620 1.012 -30.194 1.00 79.38 576 ARG A CA 1
ATOM 4522 C C . ARG A 1 576 ? 28.046 -0.297 -30.741 1.00 79.38 576 ARG A C 1
ATOM 4524 O O . ARG A 1 576 ? 26.877 -0.340 -31.110 1.00 79.38 576 ARG A O 1
ATOM 4531 N N . HIS A 1 577 ? 28.835 -1.372 -30.747 1.00 83.19 577 HIS A N 1
ATOM 4532 C CA . HIS A 1 577 ? 28.375 -2.682 -31.221 1.00 83.19 577 HIS A CA 1
ATOM 4533 C C . HIS A 1 577 ? 27.353 -3.331 -30.290 1.00 83.19 577 HIS A C 1
ATOM 4535 O O . HIS A 1 577 ? 26.367 -3.883 -30.770 1.00 83.19 577 HIS A O 1
ATOM 4541 N N . ILE A 1 578 ? 27.537 -3.222 -28.970 1.00 85.81 578 ILE A N 1
ATOM 4542 C CA . ILE A 1 578 ? 26.534 -3.661 -27.994 1.00 85.81 578 ILE A CA 1
ATOM 4543 C C . ILE A 1 578 ? 25.213 -2.933 -28.257 1.00 85.81 578 ILE A C 1
ATOM 4545 O O . ILE A 1 578 ? 24.176 -3.583 -28.307 1.00 85.81 578 ILE A O 1
ATOM 4549 N N . GLY A 1 579 ? 25.242 -1.620 -28.502 1.00 78.94 579 GLY A N 1
ATOM 4550 C CA . GLY A 1 579 ? 24.051 -0.833 -28.831 1.00 78.94 579 GLY A CA 1
ATOM 4551 C C . GLY A 1 579 ? 23.300 -1.312 -30.081 1.00 78.94 579 GLY A C 1
ATOM 4552 O O . GLY A 1 579 ? 22.083 -1.180 -30.131 1.00 78.94 579 GLY A O 1
ATOM 4553 N N . LEU A 1 580 ? 23.984 -1.911 -31.063 1.00 79.44 580 LEU A N 1
ATOM 4554 C CA . LEU A 1 580 ? 23.353 -2.453 -32.278 1.00 79.44 580 LEU A CA 1
ATOM 4555 C C . LEU A 1 580 ? 22.691 -3.821 -32.073 1.00 79.44 580 LEU A C 1
ATOM 4557 O O . LEU A 1 580 ? 21.773 -4.164 -32.814 1.00 79.44 580 LEU A O 1
ATOM 4561 N N . CYS A 1 581 ? 23.165 -4.600 -31.101 1.00 82.12 581 CYS A N 1
ATOM 4562 C CA . CYS A 1 581 ? 22.689 -5.959 -30.835 1.00 82.12 581 CYS A CA 1
ATOM 4563 C C . CYS A 1 581 ? 21.841 -6.054 -29.555 1.00 82.12 581 CYS A C 1
ATOM 4565 O O . CYS A 1 581 ? 21.315 -7.119 -29.244 1.00 82.12 581 CYS A O 1
ATOM 4567 N N . CYS A 1 582 ? 21.732 -4.985 -28.766 1.00 84.25 582 CYS A N 1
ATOM 4568 C CA . CYS A 1 582 ? 21.012 -5.004 -27.498 1.00 84.25 582 CYS A CA 1
ATOM 4569 C C . CYS A 1 582 ? 19.505 -4.826 -27.696 1.00 84.25 582 CYS A C 1
ATOM 4571 O O . CYS A 1 582 ? 19.064 -3.865 -28.320 1.00 84.25 582 CYS A O 1
ATOM 4573 N N . VAL A 1 583 ? 18.709 -5.705 -27.085 1.00 79.12 583 VAL A N 1
ATOM 4574 C CA . VAL A 1 583 ? 17.240 -5.600 -27.103 1.00 79.12 583 VAL A CA 1
ATOM 4575 C C . VAL A 1 583 ? 16.724 -4.573 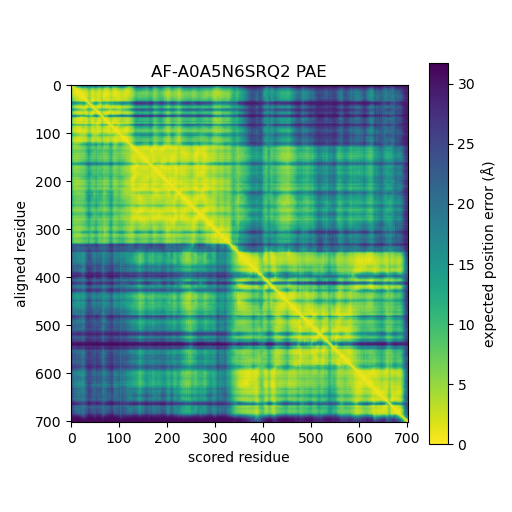-26.091 1.00 79.12 583 VAL A C 1
ATOM 4577 O O . VAL A 1 583 ? 15.647 -3.999 -26.247 1.00 79.12 583 VAL A O 1
ATOM 4580 N N . ASN A 1 584 ? 17.502 -4.326 -25.033 1.00 72.06 584 ASN A N 1
ATOM 4581 C CA . ASN A 1 584 ? 17.275 -3.261 -24.068 1.00 72.06 584 ASN A CA 1
ATOM 4582 C C . ASN A 1 584 ? 18.312 -2.167 -24.243 1.00 72.06 584 ASN A C 1
ATOM 4584 O O . ASN A 1 584 ? 19.311 -2.070 -23.530 1.00 72.06 584 ASN A O 1
ATOM 4588 N N . ASP A 1 585 ? 18.040 -1.379 -25.261 1.00 69.88 585 ASP A N 1
ATOM 4589 C CA . ASP A 1 585 ? 18.935 -0.389 -25.798 1.00 69.88 585 ASP A CA 1
ATOM 4590 C C . ASP A 1 585 ? 19.542 0.548 -24.730 1.00 69.88 585 ASP A C 1
ATOM 4592 O O . ASP A 1 585 ? 18.803 1.286 -24.065 1.00 69.88 585 ASP A O 1
ATOM 4596 N N . PRO A 1 586 ? 20.879 0.560 -24.555 1.00 64.81 586 PRO A N 1
ATOM 4597 C CA . PRO A 1 586 ? 21.528 1.452 -23.598 1.00 64.81 586 PRO A CA 1
ATOM 4598 C C . PRO A 1 586 ? 21.292 2.934 -23.918 1.00 64.81 586 PRO A C 1
ATOM 4600 O O . PRO A 1 586 ? 21.451 3.783 -23.046 1.00 64.81 586 PRO A O 1
ATOM 4603 N N . ARG A 1 587 ? 20.855 3.267 -25.137 1.00 65.38 587 ARG A N 1
ATOM 4604 C CA . ARG A 1 587 ? 20.602 4.641 -25.575 1.00 65.38 587 ARG A CA 1
ATOM 4605 C C . ARG A 1 587 ? 19.447 5.307 -24.822 1.00 65.38 587 ARG A C 1
ATOM 4607 O O . ARG A 1 587 ? 19.481 6.514 -24.586 1.00 65.38 587 ARG A O 1
ATOM 4614 N N . SER A 1 588 ? 18.472 4.533 -24.341 1.00 63.81 588 SER A N 1
ATOM 4615 C CA . SER A 1 588 ? 17.421 5.032 -23.440 1.00 63.81 588 SER A CA 1
ATOM 4616 C C . SER A 1 588 ? 17.945 5.561 -22.115 1.00 63.81 588 SER A C 1
ATOM 4618 O O . SER A 1 588 ? 17.309 6.425 -21.510 1.00 63.81 588 SER A O 1
ATOM 4620 N N . VAL A 1 589 ? 19.104 5.084 -21.664 1.00 64.81 589 VAL A N 1
ATOM 4621 C CA . VAL A 1 589 ? 19.742 5.586 -20.446 1.00 64.81 589 VAL A CA 1
ATOM 4622 C C . VAL A 1 589 ? 20.203 7.035 -20.628 1.00 64.81 589 VAL A C 1
ATOM 4624 O O . VAL A 1 589 ? 20.232 7.782 -19.664 1.00 64.81 589 VAL A O 1
ATOM 4627 N N . PHE A 1 590 ? 20.498 7.501 -21.841 1.00 68.50 590 PHE A N 1
ATOM 4628 C CA . PHE A 1 590 ? 20.994 8.870 -22.019 1.00 68.50 590 PHE A CA 1
ATOM 4629 C C . PHE A 1 590 ? 19.902 9.935 -21.982 1.00 68.50 590 PHE A C 1
ATOM 4631 O O . PHE A 1 590 ? 20.101 10.999 -21.398 1.00 68.50 590 PHE A O 1
ATOM 4638 N N . ILE A 1 591 ? 18.755 9.651 -22.603 1.00 72.50 591 ILE A N 1
ATOM 4639 C CA . ILE A 1 591 ? 17.651 10.612 -22.712 1.00 72.50 591 ILE A CA 1
ATOM 4640 C C . ILE A 1 591 ? 16.616 10.374 -21.622 1.00 72.50 591 ILE A C 1
ATOM 4642 O O . ILE A 1 591 ? 16.282 11.291 -20.883 1.00 72.50 591 ILE A O 1
ATOM 4646 N N . ALA A 1 592 ? 16.104 9.151 -21.497 1.00 71.44 592 ALA A N 1
ATOM 4647 C CA . ALA A 1 592 ? 14.960 8.903 -20.630 1.00 71.44 592 ALA A CA 1
ATOM 4648 C C . ALA A 1 592 ? 15.326 8.847 -19.144 1.00 71.44 592 ALA A C 1
ATOM 4650 O O . ALA A 1 592 ? 14.511 9.229 -18.313 1.00 71.44 592 ALA A O 1
ATOM 4651 N N . HIS A 1 593 ? 16.542 8.403 -18.811 1.00 75.31 593 HIS A N 1
ATOM 4652 C CA . HIS A 1 593 ? 17.042 8.426 -17.432 1.00 75.31 593 HIS A CA 1
ATOM 4653 C C . HIS A 1 593 ? 17.383 9.846 -16.948 1.00 75.31 593 HIS A C 1
ATOM 4655 O O . HIS A 1 593 ? 17.472 10.095 -15.742 1.00 75.31 593 HIS A O 1
ATOM 4661 N N . ASP A 1 594 ? 17.589 10.787 -17.876 1.00 82.00 594 ASP A N 1
ATOM 4662 C CA . ASP A 1 594 ? 17.800 12.187 -17.538 1.00 82.00 594 ASP A CA 1
ATOM 4663 C C . ASP A 1 594 ? 16.476 12.806 -17.099 1.00 82.00 594 ASP A C 1
ATOM 4665 O O . ASP A 1 594 ? 15.556 12.984 -17.892 1.00 82.00 594 ASP A O 1
ATOM 4669 N N . LYS A 1 595 ? 16.366 13.161 -15.819 1.00 84.75 595 LYS A N 1
ATOM 4670 C CA . LYS A 1 595 ? 15.100 13.621 -15.224 1.00 84.75 595 LYS A CA 1
ATOM 4671 C C . LYS A 1 595 ? 14.563 14.900 -15.877 1.00 84.75 595 LYS A C 1
ATOM 4673 O O . LYS A 1 595 ? 13.364 15.165 -15.798 1.00 84.75 595 LYS A O 1
ATOM 4678 N N . ARG A 1 596 ? 15.417 15.659 -16.578 1.00 89.25 596 ARG A N 1
ATOM 4679 C CA . ARG A 1 596 ? 15.025 16.829 -17.380 1.00 89.25 596 ARG A CA 1
ATOM 4680 C C . ARG A 1 596 ? 14.097 16.470 -18.540 1.00 89.25 596 ARG A C 1
ATOM 4682 O O . ARG A 1 596 ? 13.327 17.325 -18.966 1.00 89.25 596 ARG A O 1
ATOM 4689 N N . ILE A 1 597 ? 14.088 15.220 -19.009 1.00 90.25 597 ILE A N 1
ATOM 4690 C CA . ILE A 1 597 ? 13.200 14.785 -20.094 1.00 90.25 597 ILE A CA 1
ATOM 4691 C C . ILE A 1 597 ? 11.722 15.034 -19.776 1.00 90.25 597 ILE A C 1
ATOM 4693 O O . ILE A 1 597 ? 10.950 15.374 -20.667 1.00 90.25 597 ILE A O 1
ATOM 4697 N N . LEU A 1 598 ? 11.332 14.948 -18.500 1.00 92.56 598 LEU A N 1
ATOM 4698 C CA . LEU A 1 598 ? 9.973 15.250 -18.054 1.00 92.56 598 LEU A CA 1
ATOM 4699 C C . LEU A 1 598 ? 9.611 16.722 -18.294 1.00 92.56 598 LEU A C 1
ATOM 4701 O O . LEU A 1 598 ? 8.510 17.016 -18.752 1.00 92.56 598 LEU A O 1
ATOM 4705 N N . GLY A 1 599 ? 10.554 17.636 -18.048 1.00 94.00 599 GLY A N 1
ATOM 4706 C CA . GLY A 1 599 ? 10.390 19.059 -18.351 1.00 94.00 599 GLY A CA 1
ATOM 4707 C C . GLY A 1 599 ? 10.336 19.326 -19.855 1.00 94.00 599 GLY A C 1
ATOM 4708 O O . GLY A 1 599 ? 9.494 20.100 -20.300 1.00 94.00 599 GLY A O 1
ATOM 4709 N N . ILE A 1 600 ? 11.162 18.632 -20.651 1.00 94.44 600 ILE A N 1
ATOM 4710 C CA . ILE A 1 600 ? 11.116 18.723 -22.121 1.00 94.44 600 ILE A CA 1
ATOM 4711 C C . ILE A 1 600 ? 9.742 18.292 -22.645 1.00 94.44 600 ILE A C 1
ATOM 4713 O O . ILE A 1 600 ? 9.133 19.031 -23.409 1.00 94.44 600 ILE A O 1
ATOM 4717 N N . ILE A 1 601 ? 9.220 17.143 -22.200 1.00 95.06 601 ILE A N 1
ATOM 4718 C CA . ILE A 1 601 ? 7.894 16.650 -22.610 1.00 95.06 601 ILE A CA 1
ATOM 4719 C C . ILE A 1 601 ? 6.802 17.675 -22.284 1.00 95.06 601 ILE A C 1
ATOM 4721 O O . ILE A 1 601 ? 5.936 17.928 -23.120 1.00 95.06 601 ILE A O 1
ATOM 4725 N N . LEU A 1 602 ? 6.837 18.268 -21.086 1.00 96.06 602 LEU A N 1
ATOM 4726 C CA . LEU A 1 602 ? 5.852 19.269 -20.672 1.00 96.06 602 LEU A CA 1
ATOM 4727 C C . LEU A 1 602 ? 5.938 20.554 -21.507 1.00 96.06 602 LEU A C 1
ATOM 4729 O O . LEU A 1 602 ? 4.902 21.082 -21.902 1.00 96.06 602 LEU A O 1
ATOM 4733 N N . GLN A 1 603 ? 7.146 21.030 -21.812 1.00 95.38 603 GLN A N 1
ATOM 4734 C CA . GLN A 1 603 ? 7.359 22.213 -22.653 1.00 95.38 603 GLN A CA 1
ATOM 4735 C C . GLN A 1 603 ? 6.973 21.971 -24.123 1.00 95.38 603 GLN A C 1
ATOM 4737 O O . GLN A 1 603 ? 6.451 22.870 -24.774 1.00 95.38 603 GLN A O 1
ATOM 4742 N N . GLU A 1 604 ? 7.174 20.757 -24.645 1.00 96.50 604 GLU A N 1
ATOM 4743 C CA . GLU A 1 604 ? 6.802 20.387 -26.021 1.00 96.50 604 GLU A CA 1
ATOM 4744 C C . GLU A 1 604 ? 5.325 20.015 -26.185 1.00 96.50 604 GLU A C 1
ATOM 4746 O O . GLU A 1 604 ? 4.868 19.770 -27.303 1.00 96.50 604 GLU A O 1
ATOM 4751 N N . LEU A 1 605 ? 4.555 19.944 -25.099 1.00 96.69 605 LEU A N 1
ATOM 4752 C CA . LEU A 1 605 ? 3.227 19.334 -25.106 1.00 96.69 605 LEU A CA 1
ATOM 4753 C C . LEU A 1 605 ? 2.266 19.984 -26.116 1.00 96.69 605 LEU A C 1
ATOM 4755 O O . LEU A 1 605 ? 1.543 19.283 -26.829 1.00 96.69 605 LEU A O 1
ATOM 4759 N N . ASP A 1 606 ? 2.300 21.313 -26.231 1.00 96.38 606 ASP A N 1
ATOM 4760 C CA . ASP A 1 606 ? 1.466 22.050 -27.184 1.00 96.38 606 ASP A CA 1
ATOM 4761 C C . ASP A 1 606 ? 1.930 21.859 -28.635 1.00 96.38 606 ASP A C 1
ATOM 4763 O O . ASP A 1 606 ? 1.097 21.802 -29.545 1.00 96.38 606 ASP A O 1
ATOM 4767 N N . ALA A 1 607 ? 3.237 21.705 -28.874 1.00 96.44 607 ALA A N 1
ATOM 4768 C CA . ALA A 1 607 ? 3.776 21.384 -30.193 1.00 96.44 607 ALA A CA 1
ATOM 4769 C C . ALA A 1 607 ? 3.417 19.945 -30.596 1.00 96.44 607 ALA A C 1
ATOM 4771 O O . ALA A 1 607 ? 2.963 19.715 -31.719 1.00 96.44 607 ALA A O 1
ATOM 4772 N N . LEU A 1 608 ? 3.530 18.984 -29.676 1.00 97.25 608 LEU A N 1
ATOM 4773 C CA . LEU A 1 608 ? 3.139 17.586 -29.883 1.00 97.25 608 LEU A CA 1
ATOM 4774 C C . LEU A 1 608 ? 1.650 17.450 -30.244 1.00 97.25 608 LEU A C 1
ATOM 4776 O O . LEU A 1 608 ? 1.298 16.641 -31.109 1.00 97.25 608 LEU A O 1
ATOM 4780 N N . LEU A 1 609 ? 0.791 18.271 -29.631 1.00 97.00 609 LEU A N 1
ATOM 4781 C CA . LEU A 1 609 ? -0.646 18.324 -29.905 1.00 97.00 609 LEU A CA 1
ATOM 4782 C C . LEU A 1 609 ? -0.974 19.055 -31.218 1.00 97.00 609 LEU A C 1
ATOM 4784 O O . LEU A 1 609 ? -1.670 18.515 -32.075 1.00 97.00 609 LEU A O 1
ATOM 4788 N N . ASN A 1 610 ? -0.492 20.288 -31.389 1.00 96.88 610 ASN A N 1
ATOM 4789 C CA . ASN A 1 610 ? -0.989 21.187 -32.436 1.00 96.88 610 ASN A CA 1
ATOM 4790 C C . ASN A 1 610 ? -0.123 21.189 -33.702 1.00 96.88 610 ASN A C 1
ATOM 4792 O O . ASN A 1 610 ? -0.651 21.203 -34.818 1.00 96.88 610 ASN A O 1
ATOM 4796 N N . LYS A 1 611 ? 1.206 21.178 -33.535 1.00 95.19 611 LYS A N 1
ATOM 4797 C CA . LYS A 1 611 ? 2.184 21.286 -34.629 1.00 95.19 611 LYS A CA 1
ATOM 4798 C C . LYS A 1 611 ? 2.468 19.921 -35.252 1.00 95.19 611 LYS A C 1
ATOM 4800 O O . LYS A 1 611 ? 2.325 19.758 -36.460 1.00 95.19 611 LYS A O 1
ATOM 4805 N N . HIS A 1 612 ? 2.836 18.941 -34.430 1.00 95.19 612 HIS A N 1
ATOM 4806 C CA . HIS A 1 612 ? 3.183 17.585 -34.867 1.00 95.19 612 HIS A CA 1
ATOM 4807 C C . HIS A 1 612 ? 1.975 16.662 -34.966 1.00 95.19 612 HIS A C 1
ATOM 4809 O O . HIS A 1 612 ? 2.020 15.705 -35.735 1.00 95.19 612 HIS A O 1
ATOM 4815 N N . LYS A 1 613 ? 0.895 16.967 -34.233 1.00 95.88 613 LYS A N 1
ATOM 4816 C CA . LYS A 1 613 ? -0.363 16.205 -34.242 1.00 95.88 613 LYS A CA 1
ATOM 4817 C C . LYS A 1 613 ? -0.157 14.716 -33.954 1.00 95.88 613 LYS A C 1
ATOM 4819 O O . LYS A 1 613 ? -0.838 13.868 -34.524 1.00 95.88 613 LYS A O 1
ATOM 4824 N N . VAL A 1 614 ? 0.804 14.410 -33.082 1.00 96.94 614 VAL A N 1
ATOM 4825 C CA . VAL A 1 614 ? 1.104 13.036 -32.660 1.00 96.94 614 VAL A CA 1
ATOM 4826 C C . VAL A 1 614 ? 0.304 12.643 -31.421 1.00 96.94 614 VAL A C 1
ATOM 4828 O O . VAL A 1 614 ? 0.002 11.468 -31.247 1.00 96.94 614 VAL A O 1
ATOM 4831 N N . LEU A 1 615 ? -0.096 13.614 -30.593 1.00 97.56 615 LEU A N 1
ATOM 4832 C CA . LEU A 1 615 ? -0.954 13.389 -29.429 1.00 97.56 615 LEU A CA 1
ATOM 4833 C C . LEU A 1 615 ? -2.382 13.880 -29.679 1.00 97.56 615 LEU A C 1
ATOM 4835 O O . LEU A 1 615 ? -2.603 14.924 -30.287 1.00 97.56 615 LEU A O 1
ATOM 4839 N N . SER A 1 616 ? -3.356 13.155 -29.135 1.00 96.88 616 SER A N 1
ATOM 4840 C CA . SER A 1 616 ? -4.731 13.637 -28.977 1.00 96.88 616 SER A CA 1
ATOM 4841 C C . SER A 1 616 ? -4.866 14.590 -27.775 1.00 96.88 616 SER A C 1
ATOM 4843 O O . SER A 1 616 ? -4.038 14.543 -26.859 1.00 96.88 616 SER A O 1
ATOM 4845 N N . PRO A 1 617 ? -5.939 15.406 -27.696 1.00 96.81 617 PRO A N 1
ATOM 4846 C CA . PRO A 1 617 ? -6.185 16.266 -26.535 1.00 96.81 617 PRO A CA 1
ATOM 4847 C C . PRO A 1 617 ? -6.223 15.506 -25.200 1.00 96.81 617 PRO A C 1
ATOM 4849 O O . PRO A 1 617 ? -5.674 15.978 -24.209 1.00 96.81 617 PRO A O 1
ATOM 4852 N N . ALA A 1 618 ? -6.813 14.305 -25.178 1.00 94.75 618 ALA A N 1
ATOM 4853 C CA . ALA A 1 618 ? -6.873 13.464 -23.981 1.00 94.75 618 ALA A CA 1
ATOM 4854 C C . ALA A 1 618 ? -5.484 12.947 -23.563 1.00 94.75 618 ALA A C 1
ATOM 4856 O O . ALA A 1 618 ? -5.149 12.966 -22.381 1.00 94.75 618 ALA A O 1
ATOM 4857 N N . GLN A 1 619 ? -4.652 12.543 -24.530 1.00 96.31 619 GLN A N 1
ATOM 4858 C CA . GLN A 1 619 ? -3.271 12.116 -24.276 1.00 96.31 619 GLN A CA 1
ATOM 4859 C C . GLN A 1 619 ? -2.388 13.273 -23.790 1.00 96.31 619 GLN A C 1
ATOM 4861 O O . GLN A 1 619 ? -1.570 13.094 -22.890 1.00 96.31 619 GLN A O 1
ATOM 4866 N N . ALA A 1 620 ? -2.566 14.473 -24.343 1.00 96.44 620 ALA A N 1
ATOM 4867 C CA . ALA A 1 620 ? -1.858 15.651 -23.858 1.00 96.44 620 ALA A CA 1
ATOM 4868 C C . ALA A 1 620 ? -2.276 15.990 -22.418 1.00 96.44 620 ALA A C 1
ATOM 4870 O O . ALA A 1 620 ? -1.429 16.256 -21.566 1.00 96.44 620 ALA A O 1
ATOM 4871 N N . GLN A 1 621 ? -3.576 15.917 -22.118 1.00 95.81 621 GLN A N 1
ATOM 4872 C CA . GLN A 1 621 ? -4.086 16.214 -20.784 1.00 95.81 621 GLN A CA 1
ATOM 4873 C C . GLN A 1 621 ? -3.586 15.221 -19.728 1.00 95.81 621 GLN A C 1
ATOM 4875 O O . GLN A 1 621 ? -3.111 15.652 -18.679 1.00 95.81 621 GLN A O 1
ATOM 4880 N N . ILE A 1 622 ? -3.609 13.912 -20.008 1.00 94.50 622 ILE A N 1
ATOM 4881 C CA . ILE A 1 622 ? -3.102 12.919 -19.049 1.00 94.50 622 ILE A CA 1
ATOM 4882 C C . ILE A 1 622 ? -1.592 13.077 -18.813 1.00 94.50 622 ILE A C 1
ATOM 4884 O O . ILE A 1 622 ? -1.143 12.942 -17.679 1.00 94.50 622 ILE A O 1
ATOM 4888 N N . ILE A 1 623 ? -0.795 13.436 -19.829 1.00 96.19 623 ILE A N 1
ATOM 4889 C CA . ILE A 1 623 ? 0.632 13.752 -19.642 1.00 96.19 623 ILE A CA 1
ATOM 4890 C C . ILE A 1 623 ? 0.799 14.950 -18.697 1.00 96.19 623 ILE A C 1
ATOM 4892 O O . ILE A 1 623 ? 1.568 14.865 -17.738 1.00 96.19 623 ILE A O 1
ATOM 4896 N N . ARG A 1 624 ? 0.048 16.035 -18.932 1.00 95.75 624 ARG A N 1
ATOM 4897 C CA . ARG A 1 624 ? 0.087 17.260 -18.116 1.00 95.75 624 ARG A CA 1
ATOM 4898 C C . ARG A 1 624 ? -0.273 17.004 -16.655 1.00 95.75 624 ARG A C 1
ATOM 4900 O O . ARG A 1 624 ? 0.346 17.569 -15.763 1.00 95.75 624 ARG A O 1
ATOM 4907 N N . GLU A 1 625 ? -1.280 16.171 -16.412 1.00 93.12 625 GLU A N 1
ATOM 4908 C CA . GLU A 1 625 ? -1.766 15.872 -15.062 1.00 93.12 625 GLU A CA 1
ATOM 4909 C C . GLU A 1 625 ? -0.879 14.876 -14.313 1.00 93.12 625 GLU A C 1
ATOM 4911 O O . GLU A 1 625 ? -0.786 14.936 -13.085 1.00 93.12 625 GLU A O 1
ATOM 4916 N N . ARG A 1 626 ? -0.265 13.924 -15.028 1.00 94.06 626 ARG A N 1
ATOM 4917 C CA . ARG A 1 626 ? 0.458 12.805 -14.412 1.00 94.06 626 ARG A CA 1
ATOM 4918 C C . ARG A 1 626 ? 1.961 13.050 -14.288 1.00 94.06 626 ARG A C 1
ATOM 4920 O O . ARG A 1 626 ? 2.553 12.491 -13.370 1.00 94.06 626 ARG A O 1
ATOM 4927 N N . ILE A 1 627 ? 2.598 13.870 -15.125 1.00 94.62 627 ILE A N 1
ATOM 4928 C CA . ILE A 1 627 ? 4.016 14.236 -14.947 1.00 94.62 627 ILE A CA 1
ATOM 4929 C C . ILE A 1 627 ? 4.138 15.347 -13.896 1.00 94.62 627 ILE A C 1
ATOM 4931 O O . ILE A 1 627 ? 3.429 16.347 -13.954 1.00 94.62 627 ILE A O 1
ATOM 4935 N N . ILE A 1 628 ? 5.050 15.190 -12.931 1.00 91.62 628 ILE A N 1
ATOM 4936 C CA . ILE A 1 628 ? 5.338 16.255 -11.961 1.00 91.62 628 ILE A CA 1
ATOM 4937 C C . ILE A 1 628 ? 5.973 17.457 -12.679 1.00 91.62 628 ILE A C 1
ATOM 4939 O O . ILE A 1 628 ? 6.931 17.260 -13.436 1.00 91.62 628 ILE A O 1
ATOM 4943 N N . PRO A 1 629 ? 5.507 18.697 -12.413 1.00 92.69 629 PRO A N 1
ATOM 4944 C CA . PRO A 1 629 ? 6.135 19.904 -12.938 1.00 92.69 629 PRO A CA 1
ATOM 4945 C C . PRO A 1 629 ? 7.650 19.890 -12.713 1.00 92.69 629 PRO A C 1
ATOM 4947 O O . PRO A 1 629 ? 8.125 19.778 -11.584 1.00 92.69 629 PRO A O 1
ATOM 4950 N N . THR A 1 630 ? 8.404 19.960 -13.808 1.00 92.38 630 THR A N 1
ATOM 4951 C CA . THR A 1 630 ? 9.862 19.819 -13.809 1.00 92.38 630 THR A CA 1
ATOM 4952 C C . THR A 1 630 ? 10.474 21.056 -14.450 1.00 92.38 630 THR A C 1
ATOM 4954 O O . THR A 1 630 ? 10.264 21.309 -15.634 1.00 92.38 630 THR A O 1
ATOM 4957 N N . ILE A 1 631 ? 11.225 21.829 -13.664 1.00 92.44 631 ILE A N 1
ATOM 4958 C CA . ILE A 1 631 ? 11.854 23.078 -14.106 1.00 92.44 631 ILE A CA 1
ATOM 4959 C C . ILE A 1 631 ? 13.248 22.774 -14.660 1.00 92.44 631 ILE A C 1
ATOM 4961 O O . ILE A 1 631 ? 14.055 22.114 -14.004 1.00 92.44 631 ILE A O 1
ATOM 4965 N N . LEU A 1 632 ? 13.537 23.267 -15.866 1.00 90.62 632 LEU A N 1
ATOM 4966 C CA . LEU A 1 632 ? 14.834 23.082 -16.519 1.00 90.62 632 LEU A CA 1
ATOM 4967 C C . LEU A 1 632 ? 15.758 24.277 -16.259 1.00 90.62 632 LEU A C 1
ATOM 4969 O O . LEU A 1 632 ? 15.308 25.412 -16.434 1.00 90.62 632 LEU A O 1
ATOM 4973 N N . PRO A 1 633 ? 17.043 24.073 -15.918 1.00 87.81 633 PRO A N 1
ATOM 4974 C CA . PRO A 1 633 ? 18.016 25.164 -15.873 1.00 87.81 633 PRO A CA 1
ATOM 4975 C C . PRO A 1 633 ? 18.020 25.982 -17.174 1.00 87.81 633 PRO A C 1
ATOM 4977 O O . PRO A 1 633 ? 17.942 25.417 -18.264 1.00 87.81 633 PRO A O 1
ATOM 4980 N N . GLY A 1 634 ? 18.075 27.311 -17.059 1.00 84.62 634 GLY A N 1
ATOM 4981 C CA . GLY A 1 634 ? 18.053 28.238 -18.201 1.00 84.62 634 GLY A CA 1
ATOM 4982 C C . GLY A 1 634 ? 16.669 28.535 -18.805 1.00 84.62 634 GLY A C 1
ATOM 4983 O O . GLY A 1 634 ? 16.558 29.434 -19.641 1.00 84.62 634 GLY A O 1
ATOM 4984 N N . SER A 1 635 ? 15.608 27.840 -18.375 1.00 89.94 635 SER A N 1
ATOM 4985 C CA . SER A 1 635 ? 14.226 28.118 -18.804 1.00 89.94 635 SER A CA 1
ATOM 4986 C C . SER A 1 635 ? 13.650 29.404 -18.191 1.00 89.94 635 SER A C 1
ATOM 4988 O O . SER A 1 635 ? 14.183 29.946 -17.220 1.00 89.94 635 SER A O 1
ATOM 4990 N N . SER A 1 636 ? 12.535 29.896 -18.740 1.00 90.19 636 SER A N 1
ATOM 4991 C CA . SER A 1 636 ? 11.775 31.018 -18.164 1.00 90.19 636 SER A CA 1
ATOM 4992 C C . SER A 1 636 ? 11.335 30.745 -16.727 1.00 90.19 636 SER A C 1
ATOM 4994 O O . SER A 1 636 ? 11.490 31.593 -15.857 1.00 90.19 636 SER A O 1
ATOM 4996 N N . GLU A 1 637 ? 10.860 29.534 -16.468 1.00 92.75 637 GLU A N 1
ATOM 4997 C CA . GLU A 1 637 ? 10.371 29.053 -15.183 1.00 92.75 637 GLU A CA 1
ATOM 4998 C C . GLU A 1 637 ? 11.504 28.999 -14.154 1.00 92.75 637 GLU A C 1
ATOM 5000 O O . GLU A 1 637 ? 11.302 29.304 -12.981 1.00 92.75 637 GLU A O 1
ATOM 5005 N N . PHE A 1 638 ? 12.721 28.674 -14.599 1.00 93.06 638 PHE A N 1
ATOM 5006 C CA . PHE A 1 638 ? 13.911 28.718 -13.754 1.00 93.06 638 PHE A CA 1
ATOM 5007 C C . PHE A 1 638 ? 14.316 30.148 -13.389 1.00 93.06 638 PHE A C 1
ATOM 5009 O O . PHE A 1 638 ? 14.682 30.401 -12.243 1.00 93.06 638 PHE A O 1
ATOM 5016 N N . LYS A 1 639 ? 14.199 31.102 -14.321 1.00 91.81 639 LYS A N 1
ATOM 5017 C CA . LYS A 1 639 ? 14.427 32.526 -14.023 1.00 91.81 639 LYS A CA 1
ATOM 5018 C C . LYS A 1 639 ? 13.409 33.051 -13.013 1.00 91.81 639 LYS A C 1
ATOM 5020 O O . LYS A 1 639 ? 13.799 33.710 -12.056 1.00 91.81 639 LYS A O 1
ATOM 5025 N N . THR A 1 640 ? 12.136 32.686 -13.165 1.00 93.69 640 THR A N 1
ATOM 5026 C CA . THR A 1 640 ? 11.101 32.999 -12.170 1.00 93.69 640 THR A CA 1
ATOM 5027 C C . THR A 1 640 ? 11.434 32.389 -10.808 1.00 93.69 640 THR A C 1
ATOM 5029 O O . THR A 1 640 ? 11.378 33.090 -9.805 1.00 93.69 640 THR A O 1
ATOM 5032 N N . LEU A 1 641 ? 11.883 31.129 -10.759 1.00 93.81 641 LEU A N 1
ATOM 5033 C CA . LEU A 1 641 ? 12.301 30.491 -9.507 1.00 93.81 641 LEU A CA 1
ATOM 5034 C C . LEU A 1 641 ? 13.478 31.214 -8.829 1.00 93.81 641 LEU A C 1
ATOM 5036 O O . LEU A 1 641 ? 13.496 31.321 -7.601 1.00 93.81 641 LEU A O 1
ATOM 5040 N N . LEU A 1 642 ? 14.455 31.701 -9.602 1.00 91.31 642 LEU A N 1
ATOM 5041 C CA . LEU A 1 642 ? 15.566 32.507 -9.084 1.00 91.31 642 LEU A CA 1
ATOM 5042 C C . LEU A 1 642 ? 15.057 33.813 -8.464 1.00 91.31 642 LEU A C 1
ATOM 5044 O O . LEU A 1 642 ? 15.429 34.137 -7.337 1.00 91.31 642 LEU A O 1
ATOM 5048 N N . GLU A 1 643 ? 14.186 34.535 -9.169 1.00 92.00 643 GLU A N 1
ATOM 5049 C CA . GLU A 1 643 ? 13.593 35.782 -8.676 1.00 92.00 643 GLU A CA 1
ATOM 5050 C C . GLU A 1 643 ? 12.750 35.564 -7.415 1.00 92.00 643 GLU A C 1
ATOM 5052 O O . GLU A 1 643 ? 12.850 36.334 -6.460 1.00 92.00 643 GLU A O 1
ATOM 5057 N N . ASP A 1 644 ? 11.934 34.513 -7.385 1.00 92.19 644 ASP A N 1
ATOM 5058 C CA . ASP A 1 644 ? 11.079 34.194 -6.242 1.00 92.19 644 ASP A CA 1
ATOM 5059 C C . ASP A 1 644 ? 11.907 33.742 -5.035 1.00 92.19 644 ASP A C 1
ATOM 5061 O O . ASP A 1 644 ? 11.637 34.162 -3.911 1.00 92.19 644 ASP A O 1
ATOM 5065 N N . SER A 1 645 ? 12.985 32.984 -5.264 1.00 90.75 645 SER A N 1
ATOM 5066 C CA . SER A 1 645 ? 13.925 32.597 -4.203 1.00 90.75 645 SER A CA 1
ATOM 5067 C C . SER A 1 645 ? 14.647 33.800 -3.587 1.00 90.75 645 SER A C 1
ATOM 5069 O O . SER A 1 645 ? 14.972 33.765 -2.404 1.00 90.75 645 SER A O 1
ATOM 5071 N N . GLN A 1 646 ? 14.877 34.870 -4.358 1.00 88.75 646 GLN A N 1
ATOM 5072 C CA . GLN A 1 646 ? 15.444 36.125 -3.846 1.00 88.75 646 GLN A CA 1
ATOM 5073 C C . GLN A 1 646 ? 14.421 36.960 -3.062 1.00 88.75 646 GLN A C 1
ATOM 5075 O O . GLN A 1 646 ? 14.800 37.695 -2.151 1.00 88.75 646 GLN A O 1
ATOM 5080 N N . LYS A 1 647 ? 13.132 36.873 -3.417 1.00 92.00 647 LYS A N 1
ATOM 5081 C CA . LYS A 1 647 ? 12.044 37.611 -2.751 1.00 92.00 647 LYS A CA 1
ATOM 5082 C C . LYS A 1 647 ? 11.584 36.935 -1.459 1.00 92.00 647 LYS A C 1
ATOM 5084 O O . LYS A 1 647 ? 11.271 37.632 -0.498 1.00 92.00 647 LYS A O 1
ATOM 5089 N N . ASP A 1 648 ? 11.536 35.605 -1.436 1.00 92.12 648 ASP A N 1
ATOM 5090 C CA . ASP A 1 648 ? 11.105 34.809 -0.288 1.00 92.12 648 ASP A CA 1
ATOM 5091 C C . ASP A 1 648 ? 12.034 33.608 -0.057 1.00 92.12 648 ASP A C 1
ATOM 5093 O O . ASP A 1 648 ? 12.065 32.646 -0.831 1.00 92.12 648 ASP A O 1
ATOM 5097 N N . LEU A 1 649 ? 12.732 33.631 1.083 1.00 88.69 649 LEU A N 1
ATOM 5098 C CA . LEU A 1 649 ? 13.653 32.577 1.516 1.00 88.69 649 LEU A CA 1
ATOM 5099 C C . LEU A 1 649 ? 12.950 31.236 1.800 1.00 88.69 649 LEU A C 1
ATOM 5101 O O . LEU A 1 649 ? 13.610 30.196 1.867 1.00 88.69 649 LEU A O 1
ATOM 5105 N N . GLN A 1 650 ? 11.625 31.236 1.985 1.00 90.81 650 GLN A N 1
ATOM 5106 C CA . GLN A 1 650 ? 10.830 30.023 2.192 1.00 90.81 650 GLN A CA 1
ATOM 5107 C C . GLN A 1 650 ? 10.394 29.357 0.885 1.00 90.81 650 GLN A C 1
ATOM 5109 O O . GLN A 1 650 ? 9.958 28.203 0.933 1.00 90.81 650 GLN A O 1
ATOM 5114 N N . THR A 1 651 ? 10.593 30.003 -0.273 1.00 91.50 651 THR A N 1
ATOM 5115 C CA . THR A 1 651 ? 10.280 29.449 -1.604 1.00 91.50 651 THR A CA 1
ATOM 5116 C C . THR A 1 651 ? 10.831 28.035 -1.767 1.00 91.50 651 THR A C 1
ATOM 5118 O O . THR A 1 651 ? 10.114 27.139 -2.213 1.00 91.50 651 THR A O 1
ATOM 5121 N N . LYS A 1 652 ? 12.064 27.785 -1.298 1.00 92.19 652 LYS A N 1
ATOM 5122 C CA . LYS A 1 652 ? 12.721 26.467 -1.347 1.00 92.19 652 LYS A CA 1
ATOM 5123 C C . LYS A 1 652 ? 11.866 25.333 -0.766 1.00 92.19 652 LYS A C 1
ATOM 5125 O O . LYS A 1 652 ? 11.957 24.201 -1.227 1.00 92.19 652 LYS A O 1
ATOM 5130 N N . ASN A 1 653 ? 11.012 25.600 0.224 1.00 92.19 653 ASN A N 1
ATOM 5131 C CA . ASN A 1 653 ? 10.240 24.565 0.917 1.00 92.19 653 ASN A CA 1
ATOM 5132 C C . ASN A 1 653 ? 9.198 23.888 0.011 1.00 92.19 653 ASN A C 1
ATOM 5134 O O . ASN A 1 653 ? 8.785 22.767 0.311 1.00 92.19 653 ASN A O 1
ATOM 5138 N N . GLY A 1 654 ? 8.802 24.540 -1.087 1.00 90.44 654 GLY A N 1
ATOM 5139 C CA . GLY A 1 654 ? 7.890 23.992 -2.093 1.00 90.44 654 GLY A CA 1
ATOM 5140 C C . GLY A 1 654 ? 8.554 23.085 -3.135 1.00 90.44 654 GLY A C 1
ATOM 5141 O O . GLY A 1 654 ? 7.848 22.505 -3.955 1.00 90.44 654 GLY A O 1
ATOM 5142 N N . TYR A 1 655 ? 9.885 22.943 -3.116 1.00 91.88 655 TYR A N 1
ATOM 5143 C CA . TYR A 1 655 ? 10.637 22.281 -4.183 1.00 91.88 655 TYR A CA 1
ATOM 5144 C C . TYR A 1 655 ? 11.474 21.097 -3.692 1.00 91.88 655 TYR A C 1
ATOM 5146 O O . TYR A 1 655 ? 11.881 20.997 -2.530 1.00 91.88 655 TYR A O 1
ATOM 5154 N N . ILE A 1 656 ? 11.763 20.197 -4.631 1.00 90.19 656 ILE A N 1
ATOM 5155 C CA . ILE A 1 656 ? 12.748 19.127 -4.480 1.00 90.19 656 ILE A CA 1
ATOM 5156 C C . ILE A 1 656 ? 13.836 19.296 -5.538 1.00 90.19 656 ILE A C 1
ATOM 5158 O O . ILE A 1 656 ? 13.544 19.641 -6.682 1.00 90.19 656 ILE A O 1
ATOM 5162 N N . LEU A 1 657 ? 15.085 19.018 -5.172 1.00 87.38 657 LEU A N 1
ATOM 5163 C CA . LEU A 1 657 ? 16.199 18.956 -6.113 1.00 87.38 657 LEU A CA 1
ATOM 5164 C C . LEU A 1 657 ? 16.548 17.492 -6.346 1.00 87.38 657 LEU A C 1
ATOM 5166 O O . LEU A 1 657 ? 16.831 16.742 -5.407 1.00 87.38 657 LEU A O 1
ATOM 5170 N N . LYS A 1 658 ? 16.524 17.088 -7.615 1.00 83.62 658 LYS A N 1
ATOM 5171 C CA . LYS A 1 658 ? 16.933 15.753 -8.040 1.00 83.62 658 LYS A CA 1
ATOM 5172 C C . LYS A 1 658 ? 18.198 15.835 -8.897 1.00 83.62 658 LYS A C 1
ATOM 5174 O O . LYS A 1 658 ? 18.224 16.617 -9.848 1.00 83.62 658 LYS A O 1
ATOM 5179 N N . PRO A 1 659 ? 19.207 14.985 -8.648 1.00 77.31 659 PRO A N 1
ATOM 5180 C CA . PRO A 1 659 ? 20.324 14.819 -9.569 1.00 77.31 659 PRO A CA 1
ATOM 5181 C C . PRO A 1 659 ? 19.833 14.368 -10.950 1.00 77.31 659 PRO A C 1
ATOM 5183 O O . PRO A 1 659 ? 19.089 13.387 -11.057 1.00 77.31 659 PRO A O 1
ATOM 5186 N N . VAL A 1 660 ? 20.264 15.056 -12.010 1.00 75.31 660 VAL A N 1
ATOM 5187 C CA . VAL A 1 660 ? 19.732 14.870 -13.373 1.00 75.31 660 VAL A CA 1
ATOM 5188 C C . VAL A 1 660 ? 19.924 13.448 -13.912 1.00 75.31 660 VAL A C 1
ATOM 5190 O O . VAL A 1 660 ? 18.980 12.891 -14.460 1.00 75.31 660 VAL A O 1
ATOM 5193 N N . ARG A 1 661 ? 21.087 12.819 -13.682 1.00 67.81 661 ARG A N 1
ATOM 5194 C CA . ARG A 1 661 ? 21.458 11.496 -14.238 1.00 67.81 661 ARG A CA 1
ATOM 5195 C C . ARG A 1 661 ? 21.902 10.463 -13.211 1.00 67.81 661 ARG A C 1
ATOM 5197 O O . ARG A 1 661 ? 22.194 9.330 -13.574 1.00 67.81 661 ARG A O 1
ATOM 5204 N N . ASP A 1 662 ? 21.958 10.831 -11.935 1.00 60.47 662 ASP A N 1
ATOM 5205 C CA . ASP A 1 662 ? 22.426 9.903 -10.913 1.00 60.47 662 ASP A CA 1
ATOM 5206 C C . ASP A 1 662 ? 21.391 8.809 -10.646 1.00 60.47 662 ASP A C 1
ATOM 5208 O O . ASP A 1 662 ? 20.203 9.084 -10.439 1.00 60.47 662 ASP A O 1
ATOM 5212 N N . ALA A 1 663 ? 21.877 7.574 -10.658 1.00 50.56 663 ALA A N 1
ATOM 5213 C CA . ALA A 1 663 ? 21.112 6.349 -10.511 1.00 50.56 663 ALA A CA 1
ATOM 5214 C C . ALA A 1 663 ? 21.414 5.600 -9.203 1.00 50.56 663 ALA A C 1
ATOM 5216 O O . ALA A 1 663 ? 20.868 4.521 -8.975 1.00 50.56 663 ALA A O 1
ATOM 5217 N N . ARG A 1 664 ? 22.336 6.111 -8.370 1.00 51.75 664 ARG A N 1
ATOM 5218 C CA . ARG A 1 664 ? 22.787 5.440 -7.136 1.00 51.75 664 ARG A CA 1
ATOM 5219 C C . ARG A 1 664 ? 22.054 5.896 -5.878 1.00 51.75 664 ARG A C 1
ATOM 5221 O O . ARG A 1 664 ? 22.462 5.546 -4.778 1.00 51.75 664 ARG A O 1
ATOM 5228 N N . GLY A 1 665 ? 20.968 6.656 -6.022 1.00 51.41 665 GLY A N 1
ATOM 5229 C CA . GLY A 1 665 ? 20.211 7.131 -4.867 1.00 51.41 665 GLY A CA 1
ATOM 5230 C C . GLY A 1 665 ? 21.007 8.109 -4.001 1.00 51.41 665 GLY A C 1
ATOM 5231 O O . GLY A 1 665 ? 20.758 8.180 -2.803 1.00 51.41 665 GLY A O 1
ATOM 5232 N N . ASN A 1 666 ? 21.914 8.896 -4.599 1.00 50.16 666 ASN A N 1
ATOM 5233 C CA . ASN A 1 666 ? 22.724 9.930 -3.931 1.00 50.16 666 ASN A CA 1
ATOM 5234 C C . ASN A 1 666 ? 21.904 11.097 -3.317 1.00 50.16 666 ASN A C 1
ATOM 5236 O O . ASN A 1 666 ? 22.466 12.119 -2.941 1.00 50.16 666 ASN A O 1
ATOM 5240 N N . GLY A 1 667 ? 20.587 10.922 -3.163 1.00 63.59 667 GLY A N 1
ATOM 5241 C CA . GLY A 1 667 ? 19.697 11.774 -2.382 1.00 63.59 667 GLY A CA 1
ATOM 5242 C C . GLY A 1 667 ? 18.841 12.702 -3.237 1.00 63.59 667 GLY A C 1
ATOM 5243 O O . GLY A 1 667 ? 19.346 13.502 -4.017 1.00 63.59 667 GLY A O 1
ATOM 5244 N N . ILE A 1 668 ? 17.521 12.613 -3.066 1.00 77.62 668 ILE A N 1
ATOM 5245 C CA . ILE A 1 668 ? 16.611 13.716 -3.392 1.00 77.62 668 ILE A CA 1
ATOM 5246 C C . ILE A 1 668 ? 16.776 14.732 -2.261 1.00 77.62 668 ILE A C 1
ATOM 5248 O O . ILE A 1 668 ? 16.540 14.385 -1.102 1.00 77.62 668 ILE A O 1
ATOM 5252 N N . LEU A 1 669 ? 17.162 15.969 -2.573 1.00 85.19 669 LEU A N 1
ATOM 5253 C CA . LEU A 1 669 ? 17.193 17.025 -1.564 1.00 85.19 669 LEU A CA 1
ATOM 5254 C C . LEU A 1 669 ? 15.802 17.641 -1.470 1.00 85.19 669 LEU A C 1
ATOM 5256 O O . LEU A 1 669 ? 15.247 18.125 -2.458 1.00 85.19 669 LEU A O 1
ATOM 5260 N N . LEU A 1 670 ? 15.229 17.620 -0.273 1.00 88.62 670 LEU A N 1
ATOM 5261 C CA . LEU A 1 670 ? 13.999 18.348 0.009 1.00 88.62 670 LEU A CA 1
ATOM 5262 C C . LEU A 1 670 ? 14.392 19.786 0.321 1.00 88.62 670 LEU A C 1
ATOM 5264 O O . LEU A 1 670 ? 15.151 20.003 1.264 1.00 88.62 670 LEU A O 1
ATOM 5268 N N . GLY A 1 671 ? 13.868 20.765 -0.416 1.00 89.00 671 GLY A N 1
ATOM 5269 C CA . GLY A 1 671 ? 14.241 22.164 -0.211 1.00 89.00 671 GLY A CA 1
ATOM 5270 C C . GLY A 1 671 ? 13.972 22.640 1.221 1.00 89.00 671 GLY A C 1
ATOM 5271 O O . GLY A 1 671 ? 14.756 23.400 1.785 1.00 89.00 671 GLY A O 1
ATOM 5272 N N . LYS A 1 672 ? 12.952 22.080 1.887 1.00 90.25 672 LYS A N 1
ATOM 5273 C CA . LYS A 1 672 ? 12.683 22.300 3.319 1.00 90.25 672 LYS A CA 1
ATOM 5274 C C . LYS A 1 672 ? 13.795 21.841 4.275 1.00 90.25 672 LYS A C 1
ATOM 5276 O O . LYS A 1 672 ? 13.909 22.405 5.356 1.00 90.25 672 LYS A O 1
ATOM 5281 N N . ASN A 1 673 ? 14.619 20.872 3.877 1.00 89.69 673 ASN A N 1
ATOM 5282 C CA . ASN A 1 673 ? 15.659 20.268 4.716 1.00 89.69 673 ASN A CA 1
ATOM 5283 C C . ASN A 1 673 ? 17.064 20.839 4.465 1.00 89.69 673 ASN A C 1
ATOM 5285 O O . ASN A 1 673 ? 17.973 20.523 5.226 1.00 89.69 673 ASN A O 1
ATOM 5289 N N . ILE A 1 674 ? 17.256 21.642 3.417 1.00 89.19 674 ILE A N 1
ATOM 5290 C CA . ILE A 1 674 ? 18.546 22.274 3.108 1.00 89.19 674 ILE A CA 1
ATOM 5291 C C . ILE A 1 674 ? 18.542 23.750 3.498 1.00 89.19 674 ILE A C 1
ATOM 5293 O O . ILE A 1 674 ? 17.486 24.393 3.587 1.00 89.19 674 ILE A O 1
ATOM 5297 N N . SER A 1 675 ? 19.734 24.284 3.762 1.00 91.12 675 SER A N 1
ATOM 5298 C CA . SER A 1 675 ? 19.891 25.688 4.147 1.00 91.12 675 SER A CA 1
ATOM 5299 C C . SER A 1 675 ? 19.603 26.629 2.971 1.00 91.12 675 SER A C 1
ATOM 5301 O O . SER A 1 675 ? 19.714 26.245 1.808 1.00 91.12 675 SER A O 1
ATOM 5303 N N . VAL A 1 676 ? 19.245 27.882 3.266 1.00 91.00 676 VAL A N 1
ATOM 5304 C CA . VAL A 1 676 ? 19.050 28.923 2.236 1.00 91.00 676 VAL A CA 1
ATOM 5305 C C . VAL A 1 676 ? 20.327 29.123 1.416 1.00 91.00 676 VAL A C 1
ATOM 5307 O O . VAL A 1 676 ? 20.274 29.145 0.193 1.00 91.00 676 VAL A O 1
ATOM 5310 N N . HIS A 1 677 ? 21.481 29.176 2.082 1.00 90.19 677 HIS A N 1
ATOM 5311 C CA . HIS A 1 677 ? 22.771 29.343 1.416 1.00 90.19 677 HIS A CA 1
ATOM 5312 C C . HIS A 1 677 ? 23.095 28.184 0.460 1.00 90.19 677 HIS A C 1
ATOM 5314 O O . HIS A 1 677 ? 23.576 28.396 -0.652 1.00 90.19 677 HIS A O 1
ATOM 5320 N N . GLU A 1 678 ? 22.810 26.951 0.879 1.00 88.94 678 GLU A N 1
ATOM 5321 C CA . GLU A 1 678 ? 22.984 25.761 0.044 1.00 88.94 678 GLU A CA 1
ATOM 5322 C C . GLU A 1 678 ? 22.036 25.779 -1.164 1.00 88.94 678 GLU A C 1
ATOM 5324 O O . GLU A 1 678 ? 22.475 25.528 -2.284 1.00 88.94 678 GLU A O 1
ATOM 5329 N N . TRP A 1 679 ? 20.768 26.157 -0.963 1.00 91.12 679 TRP A N 1
ATOM 5330 C CA . TRP A 1 679 ? 19.789 26.345 -2.039 1.00 91.12 679 TRP A CA 1
ATOM 5331 C C . TRP A 1 679 ? 20.268 27.361 -3.085 1.00 91.12 679 TRP A C 1
ATOM 5333 O O . TRP A 1 679 ? 20.327 27.041 -4.272 1.00 91.12 679 TRP A O 1
ATOM 5343 N N . GLU A 1 680 ? 20.677 28.555 -2.652 1.00 89.25 680 GLU A N 1
ATOM 5344 C CA . GLU A 1 680 ? 21.183 29.616 -3.533 1.00 89.25 680 GLU A CA 1
ATOM 5345 C C . GLU A 1 680 ? 22.442 29.185 -4.291 1.00 89.25 680 GLU A C 1
ATOM 5347 O O . GLU A 1 680 ? 22.552 29.412 -5.496 1.00 89.25 680 GLU A O 1
ATOM 5352 N N . THR A 1 681 ? 23.369 28.510 -3.606 1.00 88.06 681 THR A N 1
ATOM 5353 C CA . THR A 1 681 ? 24.606 27.994 -4.209 1.00 88.06 681 THR A CA 1
ATOM 5354 C C . THR A 1 681 ? 24.299 26.985 -5.314 1.00 88.06 681 THR A C 1
ATOM 5356 O O . THR A 1 681 ? 24.885 27.049 -6.399 1.00 88.06 681 THR A O 1
ATOM 5359 N N . ILE A 1 682 ? 23.350 26.074 -5.073 1.00 88.00 682 ILE A N 1
ATOM 5360 C CA . ILE A 1 682 ? 22.927 25.091 -6.072 1.00 88.00 682 ILE A CA 1
ATOM 5361 C C . ILE A 1 682 ? 22.273 25.797 -7.264 1.00 88.00 682 ILE A C 1
ATOM 5363 O O . ILE A 1 682 ? 22.670 25.534 -8.401 1.00 88.00 682 ILE A O 1
ATOM 5367 N N . LEU A 1 683 ? 21.332 26.719 -7.036 1.00 88.44 683 LEU A N 1
ATOM 5368 C CA . LEU A 1 683 ? 20.670 27.445 -8.125 1.00 88.44 683 LEU A CA 1
ATOM 5369 C C . LEU A 1 683 ? 21.664 28.252 -8.976 1.00 88.44 683 LEU A C 1
ATOM 5371 O O . LEU A 1 683 ? 21.623 28.165 -10.203 1.00 88.44 683 LEU A O 1
ATOM 5375 N N . ALA A 1 684 ? 22.610 28.957 -8.350 1.00 85.44 684 ALA A N 1
ATOM 5376 C CA . ALA A 1 684 ? 23.656 29.694 -9.061 1.00 85.44 684 ALA A CA 1
ATOM 5377 C C . ALA A 1 684 ? 24.550 28.766 -9.904 1.00 85.44 684 ALA A C 1
ATOM 5379 O O . ALA A 1 684 ? 24.917 29.095 -11.036 1.00 85.44 684 ALA A O 1
ATOM 5380 N N . SER A 1 685 ? 24.872 27.573 -9.389 1.00 84.44 685 SER A N 1
ATOM 5381 C CA . SER A 1 685 ? 25.649 26.585 -10.142 1.00 84.44 685 SER A CA 1
ATOM 5382 C C . SER A 1 685 ? 24.911 26.107 -11.399 1.00 84.44 685 SER A C 1
ATOM 5384 O O . SER A 1 685 ? 25.522 26.015 -12.466 1.00 84.44 685 SER A O 1
ATOM 5386 N N . LEU A 1 686 ? 23.596 25.886 -11.307 1.00 82.81 686 LEU A N 1
ATOM 5387 C CA . LEU A 1 686 ? 22.754 25.451 -12.423 1.00 82.81 686 LEU A CA 1
ATOM 5388 C C . LEU A 1 686 ? 22.622 26.537 -13.501 1.00 82.81 686 LEU A C 1
ATOM 5390 O O . LEU A 1 686 ? 22.671 26.220 -14.690 1.00 82.81 686 LEU A O 1
ATOM 5394 N N . ASP A 1 687 ? 22.531 27.806 -13.099 1.00 76.94 687 ASP A N 1
ATOM 5395 C CA . ASP A 1 687 ? 22.500 28.948 -14.022 1.00 76.94 687 ASP A CA 1
ATOM 5396 C C . ASP A 1 687 ? 23.829 29.093 -14.789 1.00 76.94 687 ASP A C 1
ATOM 5398 O O . ASP A 1 687 ? 23.863 29.228 -16.013 1.00 76.94 687 ASP A O 1
ATOM 5402 N N . SER A 1 688 ? 24.957 28.932 -14.086 1.00 68.31 688 SER A N 1
ATOM 5403 C CA . SER A 1 688 ? 26.294 28.987 -14.692 1.00 68.31 688 SER A CA 1
ATOM 5404 C C . SER A 1 688 ? 26.578 27.835 -15.669 1.00 68.31 688 SER A C 1
ATOM 5406 O O . SER A 1 688 ? 27.292 28.017 -16.658 1.00 68.31 688 SER A O 1
ATOM 5408 N N . GLN A 1 689 ? 26.014 26.647 -15.417 1.00 64.06 689 GLN A N 1
ATOM 5409 C CA . GLN A 1 689 ? 26.117 25.497 -16.318 1.00 64.06 689 GLN A CA 1
ATOM 5410 C C . GLN A 1 689 ? 25.270 25.689 -17.579 1.00 64.06 689 GLN A C 1
ATOM 5412 O O . GLN A 1 689 ? 25.719 25.312 -18.658 1.00 64.06 689 GLN A O 1
ATOM 5417 N N . ALA A 1 690 ? 24.101 26.328 -17.472 1.00 57.16 690 ALA A N 1
ATOM 5418 C CA . ALA A 1 690 ? 23.291 26.700 -18.631 1.00 57.16 690 ALA A CA 1
ATOM 5419 C C . ALA A 1 690 ? 23.991 27.760 -19.510 1.00 57.16 690 ALA A C 1
ATOM 5421 O O . ALA A 1 690 ? 23.951 27.674 -20.736 1.00 57.16 690 ALA A O 1
ATOM 5422 N N . ALA A 1 691 ? 24.704 28.716 -18.899 1.00 42.41 691 ALA A N 1
ATOM 5423 C CA . ALA A 1 691 ? 25.411 29.791 -19.605 1.00 42.41 691 ALA A CA 1
ATOM 5424 C C . ALA A 1 691 ? 26.687 29.350 -20.357 1.00 42.41 691 ALA A C 1
ATOM 5426 O O . ALA A 1 691 ? 27.093 30.001 -21.319 1.00 42.41 691 ALA A O 1
ATOM 5427 N N . LYS A 1 692 ? 27.336 28.243 -19.963 1.00 45.88 692 LYS A N 1
ATOM 5428 C CA . LYS A 1 692 ? 28.546 27.729 -20.642 1.00 45.88 692 LYS A CA 1
ATOM 5429 C C . LYS A 1 692 ? 28.271 27.039 -21.986 1.00 45.88 692 LYS A C 1
ATOM 5431 O O . LYS A 1 692 ? 29.211 26.801 -22.735 1.00 45.88 692 LYS A O 1
ATOM 5436 N N . VAL A 1 693 ? 27.013 26.731 -22.302 1.00 45.00 693 VAL A N 1
ATOM 5437 C CA . VAL A 1 693 ? 26.621 25.941 -23.489 1.00 45.00 693 VAL A CA 1
ATOM 5438 C C . VAL A 1 693 ? 26.179 26.831 -24.667 1.00 45.00 693 VAL A C 1
ATOM 5440 O O . VAL A 1 693 ? 26.027 26.353 -25.785 1.00 45.00 693 VAL A O 1
ATOM 5443 N N . SER A 1 694 ? 26.035 28.148 -24.468 1.00 32.34 694 SER A N 1
ATOM 5444 C CA . SER A 1 694 ? 25.582 29.097 -25.501 1.00 32.34 694 SER A CA 1
ATOM 5445 C C . SER A 1 694 ? 26.690 29.695 -26.386 1.00 32.34 694 SER A C 1
ATOM 5447 O O . SER A 1 694 ? 26.414 30.620 -27.148 1.00 32.34 694 SER A O 1
ATOM 5449 N N . VAL A 1 695 ? 27.932 29.203 -26.314 1.00 25.47 695 VAL A N 1
ATOM 5450 C CA . VAL A 1 695 ? 29.042 29.679 -27.161 1.00 25.47 695 VAL A CA 1
ATOM 5451 C C . VAL A 1 695 ? 29.621 28.509 -27.965 1.00 25.47 695 VAL A C 1
ATOM 5453 O O . VAL A 1 695 ? 30.198 27.603 -27.365 1.00 25.47 695 VAL A O 1
ATOM 5456 N N . PRO A 1 696 ? 29.511 28.494 -29.308 1.00 28.53 696 PRO A N 1
ATOM 5457 C CA . PRO A 1 696 ? 30.292 27.577 -30.121 1.00 28.53 696 PRO A CA 1
ATOM 5458 C C . PRO A 1 696 ? 31.739 28.087 -30.263 1.00 28.53 696 PRO A C 1
ATOM 5460 O O . PRO A 1 696 ? 31.946 29.239 -30.636 1.00 28.53 696 PRO A O 1
ATOM 5463 N N . GLN A 1 697 ? 32.702 27.173 -30.053 1.00 25.75 697 GLN A N 1
ATOM 5464 C CA . GLN A 1 697 ? 34.172 27.301 -30.209 1.00 25.75 697 GLN A CA 1
ATOM 5465 C C . GLN A 1 697 ? 34.868 28.106 -29.079 1.00 25.75 697 GLN A C 1
ATOM 5467 O O . GLN A 1 697 ? 34.371 29.137 -28.650 1.00 25.75 697 GLN A O 1
ATOM 5472 N N . LEU A 1 698 ? 36.003 27.698 -28.496 1.00 23.19 698 LEU A N 1
ATOM 5473 C CA . LEU A 1 698 ? 37.283 27.370 -29.122 1.00 23.19 698 LEU A CA 1
ATOM 5474 C C . LEU A 1 698 ? 38.221 26.655 -28.121 1.00 23.19 698 LEU A C 1
ATOM 5476 O O . LEU A 1 698 ? 38.233 26.982 -26.940 1.00 23.19 698 LEU A O 1
ATOM 5480 N N . ASP A 1 699 ? 39.022 25.740 -28.662 1.00 25.14 699 ASP A N 1
ATOM 5481 C CA . ASP A 1 699 ? 40.374 25.311 -28.288 1.00 25.14 699 ASP A CA 1
ATOM 5482 C C . ASP A 1 699 ? 40.916 25.440 -26.848 1.00 25.14 699 ASP A C 1
ATOM 5484 O O . ASP A 1 699 ? 41.139 26.518 -26.301 1.00 25.14 699 ASP A O 1
ATOM 5488 N N . SER A 1 700 ? 41.449 24.287 -26.431 1.00 23.19 700 SER A N 1
ATOM 5489 C CA . SER A 1 700 ? 42.738 24.098 -25.756 1.00 23.19 700 SER A CA 1
ATOM 5490 C C . SER A 1 700 ? 42.812 24.156 -24.223 1.00 23.19 700 SER A C 1
ATOM 5492 O O . SER A 1 700 ? 42.384 25.102 -23.573 1.00 23.19 700 SER A O 1
ATOM 5494 N N . LEU A 1 701 ? 43.536 23.139 -23.734 1.00 22.94 701 LEU A N 1
ATOM 5495 C CA . LEU A 1 701 ? 44.428 23.095 -22.568 1.00 22.94 701 LEU A CA 1
ATOM 5496 C C . LEU A 1 701 ? 43.953 22.363 -21.295 1.00 22.94 701 LEU A C 1
ATOM 5498 O O . LEU A 1 701 ? 43.362 22.949 -20.394 1.00 22.94 701 LEU A O 1
ATOM 5502 N N . VAL A 1 702 ? 44.480 21.125 -21.249 1.00 27.78 702 VAL A N 1
ATOM 5503 C CA . VAL A 1 702 ? 44.935 20.263 -20.132 1.00 27.78 702 VAL A CA 1
ATOM 5504 C C . VAL A 1 702 ? 43.904 19.365 -19.463 1.00 27.78 702 VAL A C 1
ATOM 5506 O O . VAL A 1 702 ? 43.056 19.863 -18.696 1.00 27.78 702 VAL A O 1
#

Sequence (702 aa):
MTITGEYRVRAKAETTKRLLAQLVNEGLVNLTLFPGTKSPEELDGQITPERDESRCIKTDVLQGNGSIWRPKDFKVPVTLCAEDVETQEDNPGTIFEFISIGFACNVETREAIARELRNSADMLDMLNPGLSFVILPRSSARVFGPFEDLVRPLGELLKVDLSTTEDKIIVPCLSQHLPSLQNFFPEAEIVASVPHCAQAQASIRSVSVPGYGFDIKFSLACLITSALRVLPCWSAAAAPSITSVLKRLFPPDLWVFGEVAAITGSQENASEARHLTCILRENMEAKANNRDETLILASALMEKPFGRGITYAEILFDLTTVEQKLKWFQSPYGELPPVSRRLNPFPALLPRRFPDDIQVFQEALTIALNNIVERWWKDEEANFPSRMPLEPQAEDLLQGNLRPDILIPAQAEGNGPEFRVCEINGRFPISFISHVACVYEALAGCLKDNPVFEPATRYEKVQESLLALFDPNLPIHFVSEGKEFPRTSPLFGLIEKRTGMRPRQVKSKDLRLIPSKASRTGFILCCVWGADPDVSQTSDMRQVIKVNGEALEEVHQIGLQLFDYELFSLPLEMVRHIGLCCVNDPRSVFIAHDKRILGIILQELDALLNKHKVLSPAQAQIIRERIIPTILPGSSEFKTLLEDSQKDLQTKNGYILKPVRDARGNGILLGKNISVHEWETILASLDSQAAKVSVPQLDSLV

Foldseek 3Di:
DDPVVVQLLVQLQLLQLVLVQVCPQVVQWDWDWACDPPDRQKTWIWIAGPQDPQKIKTWIAGDDPDPGDDSVRTGDQIWIGGNHDTDGDSGNLVVQLSRCVSPPDDPVVSNVVSVLSNVSSVCPQLQQFKKWKWKAFPLFKDKFFPVLVLCCVVCVVQVHDQDADNTMGIAIATPQLVVLLCVLGVRIDTRDMGGRQWGADPLSQWTDGPPRQWIKHHQDQDQDVNDRRQDFPVCQRCQLLVQLLCCVPDDPPDDDQGQNIKMWTPDPPRVSGSSRIMTITGDCQVVQVVVVHDDDDPVQQQDDDPPDPDGVVCVVQVPPDPVSVVCVVVDPVPDDDPVCVVDDVDDDDAPLVALVLVVLLVVLVVLLVVVCQVCVPPDPPLVNCLQAPFDPLLPVADDFDKAFDWDWDDDDPPDGIDIATQAIALDDPLLVLLVVLVVQVVSCVSCVPPPPDHRSDHSVVSLCVSPVLDDLADAEEEEDDDPSRDLPRVNQVSSCVVNVHGHHYAYPVQKDWAQDPPDPLRTFIKGFPCPGVVNNPDDDPDDWDADPNTTIDTQQAYAYPDDPVRLVVDDSSVNVNNQVRYSSHCSCLRQRRFSCNLVSSLVCLVCCVPVVVSDDPVSSVSSNVRYDNDDTQPDPVLVVLLVVCVVDVCSLQVDWDDDRRDDPCPDTHRSVPDHSVVVNVVSVVSNVVSVVSPDDDDDDDD